Protein AF-0000000079722957 (afdb_homodimer)

Organism: NCBI:txid2484901

InterPro domains:
  IPR003739 Lysine-2,3-aminomutase/glutamate 2,3-aminomutase [PIRSF004911] (2-351)
  IPR003739 Lysine-2,3-aminomutase/glutamate 2,3-aminomutase [PTHR30538] (3-350)
  IPR003739 Lysine-2,3-aminomutase/glutamate 2,3-aminomutase [SFLDG01070] (3-351)
  IPR003739 Lysine-2,3-aminomutase/glutamate 2,3-aminomutase [TIGR00238] (4-320)
  IPR007197 Radical SAM [PF04055] (106-193)
  IPR007197 Radical SAM [PS51918] (97-309)
  IPR007197 Radical SAM [SFLDS00029] (3-351)
  IPR013785 Aldolase-type TIM barrel [G3DSA:3.20.20.70] (41-326)
  IPR025895 Lysine-2,3-aminomutase, C-terminal domain [PF12544] (302-347)
  IPR058240 Radical SAM superfamily [SSF102114] (93-337)

Secondary structure (DSSP, 8-state):
--TT-HHHHHHT-B-SHHHHTTTSPPPHHHHHHHHHHHHHS---B-HHHHTTS-SS-TT-HHHHHHS--GGGGS--TT-BSSTT-TTTT-SBTTEEEEETTEEEEEEE---SS--TT-TTTTTTT-GGGS--HHHHHHHHHHHHH-TT--EEEEEES-GGGS-HHHHHHHHHHHHT-TT--EEEEE--HHHH-GGG--HHHHHHHTTSSSEEEEE---SGGG--HHHHHHHHHHHHTT-EEEEEEEEE-TTTT-SHHHHHHHHHHHHHHT-EEEEEEEPP-BTT-GGGPPPHHHHHHHHHHHBTTB-GGGPPEEEEEETTTTEEEEE----EEEE-SSEEEEE-TTS-EEEEE-/--TT-HHHHHHT-B-SHHHHTTTSPPPHHHHHHHHHHHHHS---B-HHHHTTS-SS-TT-HHHHHHS--GGGGS--TT-BSSTT-TTTT-SBTTEEEEETTEEEEEEE---SS--TT-TTTTTTT-GGGS--HHHHHHHHHHHHH-TT--EEEEEES-GGGS-HHHHHHHHHHHHT-TT--EEEEE--HHHH-GGG--HHHHHHHTTSSSEEEEE---SGGG--HHHHHHHHHHHHTT-EEEEEEEEE-TTTT-SHHHHHHHHHHHHHHT-EEEEEEEPP-BTT-GGGPPPHHHHHHHHHHHBTTB-GGGPPEEEEEETTTTEEEEE----EEEE-SSEEEEE-TTS-EEEEE-

Structure (mmCIF, N/CA/C/O backbone):
data_AF-0000000079722957-model_v1
#
loop_
_entity.id
_entity.type
_entity.pdbx_description
1 polymer 'KamA family radical SAM protein'
#
loop_
_atom_site.group_PDB
_atom_site.id
_atom_site.type_symbol
_atom_site.label_atom_id
_atom_site.label_alt_id
_atom_site.label_comp_id
_atom_site.label_asym_id
_atom_site.label_entity_id
_atom_site.label_seq_id
_atom_site.pdbx_PDB_ins_code
_atom_site.Cartn_x
_atom_site.Cartn_y
_atom_site.Cartn_z
_atom_site.occupancy
_atom_site.B_iso_or_equiv
_atom_site.auth_seq_id
_atom_site.auth_comp_id
_atom_site.auth_asym_id
_atom_site.auth_atom_id
_atom_site.pdbx_PDB_model_num
ATOM 1 N N . MET A 1 1 ? -11.758 36 -9.008 1 59.28 1 MET A N 1
ATOM 2 C CA . MET A 1 1 ? -11.375 34.625 -8.641 1 59.28 1 MET A CA 1
ATOM 3 C C . MET A 1 1 ? -12.266 34.094 -7.527 1 59.28 1 MET A C 1
ATOM 5 O O . MET A 1 1 ? -12.594 34.812 -6.586 1 59.28 1 MET A O 1
ATOM 9 N N . SER A 1 2 ? -13.031 32.906 -7.645 1 81.44 2 SER A N 1
ATOM 10 C CA . SER A 1 2 ? -14.016 32.312 -6.742 1 81.44 2 SER A CA 1
ATOM 11 C C . SER A 1 2 ? -13.375 31.312 -5.797 1 81.44 2 SER A C 1
ATOM 13 O O . SER A 1 2 ? -12.164 31.062 -5.875 1 81.44 2 SER A O 1
ATOM 15 N N . GLN A 1 3 ? -14 30.984 -4.758 1 88.88 3 GLN A N 1
ATOM 16 C CA . GLN A 1 3 ? -13.594 30.031 -3.727 1 88.88 3 GLN A CA 1
ATOM 17 C C . GLN A 1 3 ? -13.125 28.719 -4.344 1 88.88 3 GLN A C 1
ATOM 19 O O . GLN A 1 3 ? -12.422 27.938 -3.697 1 88.88 3 GLN A O 1
ATOM 24 N N . GLU A 1 4 ? -13.336 28.641 -5.621 1 91.31 4 GLU A N 1
ATOM 25 C CA . GLU A 1 4 ? -12.969 27.406 -6.316 1 91.31 4 GLU A CA 1
ATOM 26 C C . GLU A 1 4 ? -11.594 27.531 -6.961 1 91.31 4 GLU A C 1
ATOM 28 O O . GLU A 1 4 ? -11.094 26.578 -7.555 1 91.31 4 GLU A O 1
ATOM 33 N N . ASP A 1 5 ? -10.984 28.641 -6.793 1 95.19 5 ASP A N 1
ATOM 34 C CA . ASP A 1 5 ? -9.648 28.906 -7.316 1 95.19 5 ASP A CA 1
ATOM 35 C C . ASP A 1 5 ? -8.594 28.766 -6.223 1 95.19 5 ASP A C 1
ATOM 37 O O . ASP A 1 5 ? -8.688 29.406 -5.18 1 95.19 5 ASP A O 1
ATOM 41 N N . TRP A 1 6 ? -7.625 27.953 -6.531 1 96.25 6 TRP A N 1
ATOM 42 C CA . TRP A 1 6 ? -6.648 27.672 -5.484 1 96.25 6 TRP A CA 1
ATOM 43 C C . TRP A 1 6 ? -5.797 28.891 -5.188 1 96.25 6 TRP A C 1
ATOM 45 O O . TRP A 1 6 ? -5.348 29.094 -4.055 1 96.25 6 TRP A O 1
ATOM 55 N N . MET A 1 7 ? -5.578 29.766 -6.176 1 95.94 7 MET A N 1
ATOM 56 C CA . MET A 1 7 ? -4.844 31 -5.93 1 95.94 7 MET A CA 1
ATOM 57 C C . MET A 1 7 ? -5.625 31.938 -5 1 95.94 7 MET A C 1
ATOM 59 O O . MET A 1 7 ? -5.039 32.594 -4.148 1 95.94 7 MET A O 1
ATOM 63 N N . TRP A 1 8 ? -6.938 31.984 -5.285 1 97.12 8 TRP A N 1
ATOM 64 C CA . TRP A 1 8 ? -7.793 32.75 -4.379 1 97.12 8 TRP A CA 1
ATOM 65 C C . TRP A 1 8 ? -7.695 32.219 -2.955 1 97.12 8 TRP A C 1
ATOM 67 O O . TRP A 1 8 ? -7.574 32.969 -2 1 97.12 8 TRP A O 1
ATOM 77 N N . GLN A 1 9 ? -7.773 30.844 -2.807 1 97.81 9 GLN A N 1
ATOM 78 C CA . GLN A 1 9 ? -7.645 30.219 -1.499 1 97.81 9 GLN A CA 1
ATOM 79 C C . GLN A 1 9 ? -6.34 30.625 -0.819 1 97.81 9 GLN A C 1
ATOM 81 O O . GLN A 1 9 ? -6.332 30.953 0.366 1 97.81 9 GLN A O 1
ATOM 86 N N . MET A 1 10 ? -5.258 30.609 -1.584 1 95.94 10 MET A N 1
ATOM 87 C CA . MET A 1 10 ? -3.941 30.938 -1.051 1 95.94 10 MET A CA 1
ATOM 88 C C . MET A 1 10 ? -3.881 32.406 -0.635 1 95.94 10 MET A C 1
ATOM 90 O O . MET A 1 10 ? -3.346 32.719 0.427 1 95.94 10 MET A O 1
ATOM 94 N N . GLN A 1 11 ? -4.457 33.25 -1.412 1 95.75 11 GLN A N 1
ATOM 95 C CA . GLN A 1 11 ? -4.402 34.688 -1.18 1 95.75 11 GLN A CA 1
ATOM 96 C C . GLN A 1 11 ? -5.301 35.094 -0.014 1 95.75 11 GLN A C 1
ATOM 98 O O . GLN A 1 11 ? -5.062 36.094 0.635 1 95.75 11 GLN A O 1
ATOM 103 N N . ASN A 1 12 ? -6.281 34.281 0.254 1 97.19 12 ASN A N 1
ATOM 104 C CA . ASN A 1 12 ? -7.258 34.656 1.271 1 97.19 12 ASN A CA 1
ATOM 105 C C . ASN A 1 12 ? -7.117 33.812 2.523 1 97.19 12 ASN A C 1
ATOM 107 O O . ASN A 1 12 ? -8.078 33.656 3.285 1 97.19 12 ASN A O 1
ATOM 111 N N . ARG A 1 13 ? -6.027 33.219 2.697 1 97.12 13 ARG A N 1
ATOM 112 C CA . ARG A 1 13 ? -5.77 32.5 3.93 1 97.12 13 ARG A CA 1
ATOM 113 C C . ARG A 1 13 ? -5.898 33.406 5.148 1 97.12 13 ARG A C 1
ATOM 115 O O . ARG A 1 13 ? -5.559 34.594 5.082 1 97.12 13 ARG A O 1
ATOM 122 N N . ILE A 1 14 ? -6.398 32.844 6.188 1 97.69 14 ILE A N 1
ATOM 123 C CA . ILE A 1 14 ? -6.449 33.531 7.469 1 97.69 14 ILE A CA 1
ATOM 124 C C . ILE A 1 14 ? -5.152 33.281 8.242 1 97.69 14 ILE A C 1
ATOM 126 O O . ILE A 1 14 ? -4.75 32.125 8.438 1 97.69 14 ILE A O 1
ATOM 130 N N . THR A 1 15 ? -4.504 34.375 8.688 1 96.25 15 THR A N 1
ATOM 131 C CA . THR A 1 15 ? -3.18 34.219 9.289 1 96.25 15 THR A CA 1
ATOM 132 C C . THR A 1 15 ? -3.111 34.938 10.633 1 96.25 15 THR A C 1
ATOM 134 O O . THR A 1 15 ? -2.055 34.969 11.266 1 96.25 15 THR A O 1
ATOM 137 N N . ASP A 1 16 ? -4.281 35.531 11.031 1 95.69 16 ASP A N 1
ATOM 138 C CA . ASP A 1 16 ? -4.234 36.312 12.266 1 95.69 16 ASP A CA 1
ATOM 139 C C . ASP A 1 16 ? -5.5 36.125 13.094 1 95.69 16 ASP A C 1
ATOM 141 O O . ASP A 1 16 ? -6.539 35.719 12.562 1 95.69 16 ASP A O 1
ATOM 145 N N . LEU A 1 17 ? -5.34 36.469 14.391 1 96.19 17 LEU A N 1
ATOM 146 C CA . LEU A 1 17 ? -6.402 36.25 15.367 1 96.19 17 LEU A CA 1
ATOM 147 C C . LEU A 1 17 ? -7.617 37.125 15.055 1 96.19 17 LEU A C 1
ATOM 149 O O . LEU A 1 17 ? -8.758 36.656 15.156 1 96.19 17 LEU A O 1
ATOM 153 N N . ALA A 1 18 ? -7.422 38.344 14.742 1 96.56 18 ALA A N 1
ATOM 154 C CA . ALA A 1 18 ? -8.508 39.281 14.508 1 96.56 18 ALA A CA 1
ATOM 155 C C . ALA A 1 18 ? -9.43 38.781 13.391 1 96.56 18 ALA A C 1
ATOM 157 O O . ALA A 1 18 ? -10.648 38.781 13.547 1 96.56 18 ALA A O 1
ATOM 158 N N . THR A 1 19 ? -8.859 38.375 12.273 1 97.19 19 THR A N 1
ATOM 159 C CA . THR A 1 19 ? -9.633 37.875 11.141 1 97.19 19 THR A CA 1
ATOM 160 C C . THR A 1 19 ? -10.32 36.562 11.5 1 97.19 19 THR A C 1
ATOM 162 O O . THR A 1 19 ? -11.477 36.344 11.133 1 97.19 19 THR A O 1
ATOM 165 N N . LEU A 1 20 ? -9.562 35.688 12.203 1 97.38 20 LEU A N 1
ATOM 166 C CA . LEU A 1 20 ? -10.102 34.406 12.594 1 97.38 20 LEU A CA 1
ATOM 167 C C . LEU A 1 20 ? -11.375 34.562 13.414 1 97.38 20 LEU A C 1
ATOM 169 O O . LEU A 1 20 ? -12.336 33.812 13.227 1 97.38 20 LEU A O 1
ATOM 173 N N . LYS A 1 21 ? -11.422 35.531 14.266 1 96.56 21 LYS A N 1
ATOM 174 C CA . LYS A 1 21 ? -12.539 35.781 15.172 1 96.56 21 LYS A CA 1
ATOM 175 C C . LYS A 1 21 ? -13.812 36.125 14.406 1 96.56 21 LYS A C 1
ATOM 177 O O . LYS A 1 21 ? -14.914 35.969 14.922 1 96.56 21 LYS A O 1
ATOM 182 N N . ASN A 1 22 ? -13.664 36.562 13.172 1 96.5 22 ASN A N 1
ATOM 183 C CA . ASN A 1 22 ? -14.82 36.844 12.336 1 96.5 22 ASN A CA 1
ATOM 184 C C . ASN A 1 22 ? -15.484 35.594 11.805 1 96.5 22 ASN A C 1
ATOM 186 O O . ASN A 1 22 ? -16.609 35.625 11.312 1 96.5 22 ASN A O 1
ATOM 190 N N . HIS A 1 23 ? -14.836 34.469 11.945 1 96.06 23 HIS A N 1
ATOM 191 C CA . HIS A 1 23 ? -15.32 33.25 11.289 1 96.06 23 HIS A CA 1
ATOM 192 C C . HIS A 1 23 ? -15.711 32.188 12.305 1 96.06 23 HIS A C 1
ATOM 194 O O . HIS A 1 23 ? -16.562 31.344 12.031 1 96.06 23 HIS A O 1
ATOM 200 N N . ILE A 1 24 ? -15.023 32.188 13.469 1 95.81 24 ILE A N 1
ATOM 201 C CA . ILE A 1 24 ? -15.312 31.156 14.453 1 95.81 24 ILE A CA 1
ATOM 202 C C . ILE A 1 24 ? -15.344 31.766 15.852 1 95.81 24 ILE A C 1
ATOM 204 O O . ILE A 1 24 ? -14.828 32.875 16.062 1 95.81 24 ILE A O 1
ATOM 208 N N . THR A 1 25 ? -15.977 31.031 16.781 1 96.44 25 THR A N 1
ATOM 209 C CA . THR A 1 25 ? -15.961 31.391 18.203 1 96.44 25 THR A CA 1
ATOM 210 C C . THR A 1 25 ? -14.836 30.656 18.938 1 96.44 25 THR A C 1
ATOM 212 O O . THR A 1 25 ? -14.828 29.438 19.016 1 96.44 25 THR A O 1
ATOM 215 N N . LEU A 1 26 ? -13.961 31.453 19.422 1 95.5 26 LEU A N 1
ATOM 216 C CA . LEU A 1 26 ? -12.82 30.875 20.125 1 95.5 26 LEU A CA 1
ATOM 217 C C . LEU A 1 26 ? -13.141 30.641 21.594 1 95.5 26 LEU A C 1
ATOM 219 O O . LEU A 1 26 ? -13.859 31.438 22.203 1 95.5 26 LEU A O 1
ATOM 223 N N . SER A 1 27 ? -12.641 29.594 22.094 1 93.5 27 SER A N 1
ATOM 224 C CA . SER A 1 27 ? -12.664 29.422 23.547 1 93.5 27 SER A CA 1
ATOM 225 C C . SER A 1 27 ? -11.75 30.438 24.234 1 93.5 27 SER A C 1
ATOM 227 O O . SER A 1 27 ? -10.906 31.062 23.578 1 93.5 27 SER A O 1
ATOM 229 N N . ALA A 1 28 ? -11.914 30.516 25.547 1 92.94 28 ALA A N 1
ATOM 230 C CA . ALA A 1 28 ? -11.07 31.422 26.312 1 92.94 28 ALA A CA 1
ATOM 231 C C . ALA A 1 28 ? -9.602 31.031 26.203 1 92.94 28 ALA A C 1
ATOM 233 O O . ALA A 1 28 ? -8.734 31.891 26.047 1 92.94 28 ALA A O 1
ATOM 234 N N . GLU A 1 29 ? -9.352 29.797 26.203 1 91 29 GLU A N 1
ATOM 235 C CA . GLU A 1 29 ? -7.98 29.312 26.094 1 91 29 GLU A CA 1
ATOM 236 C C . GLU A 1 29 ? -7.391 29.609 24.719 1 91 29 GLU A C 1
ATOM 238 O O . GLU A 1 29 ? -6.277 30.125 24.625 1 91 29 GLU A O 1
ATOM 243 N N . GLU A 1 30 ? -8.109 29.281 23.719 1 92.69 30 GLU A N 1
ATOM 244 C CA . GLU A 1 30 ? -7.641 29.531 22.359 1 92.69 30 GLU A CA 1
ATOM 245 C C . GLU A 1 30 ? -7.297 31 22.141 1 92.69 30 GLU A C 1
ATOM 247 O O . GLU A 1 30 ? -6.25 31.328 21.578 1 92.69 30 GLU A O 1
ATOM 252 N N . GLU A 1 31 ? -8.195 31.781 22.609 1 94.5 31 GLU A N 1
ATOM 253 C CA . GLU A 1 31 ? -8 33.219 22.406 1 94.5 31 GLU A CA 1
ATOM 254 C C . GLU A 1 31 ? -6.805 33.719 23.203 1 94.5 31 GLU A C 1
ATOM 256 O O . GLU A 1 31 ? -6.008 34.5 22.688 1 94.5 31 GLU A O 1
ATOM 261 N N . SER A 1 32 ? -6.668 33.281 24.422 1 94.38 32 SER A N 1
ATOM 262 C CA . SER A 1 32 ? -5.652 33.812 25.328 1 94.38 32 SER A CA 1
ATOM 263 C C . SER A 1 32 ? -4.25 33.438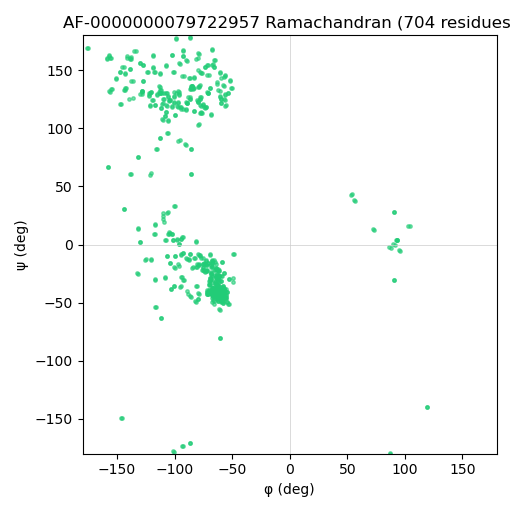 24.875 1 94.38 32 SER A C 1
ATOM 265 O O . SER A 1 32 ? -3.297 34.188 25.062 1 94.38 32 SER A O 1
ATOM 267 N N . VAL A 1 33 ? -4.109 32.344 24.219 1 93.19 33 VAL A N 1
ATOM 268 C CA . VAL A 1 33 ? -2.77 31.828 23.938 1 93.19 33 VAL A CA 1
ATOM 269 C C . VAL A 1 33 ? -2.42 32.031 22.469 1 93.19 33 VAL A C 1
ATOM 271 O O . VAL A 1 33 ? -1.273 31.828 22.062 1 93.19 33 VAL A O 1
ATOM 274 N N . PHE A 1 34 ? -3.344 32.406 21.688 1 94.88 34 PHE A N 1
ATOM 275 C CA . PHE A 1 34 ? -3.205 32.406 20.234 1 94.88 34 PHE A CA 1
ATOM 276 C C . PHE A 1 34 ? -1.965 33.188 19.812 1 94.88 34 PHE A C 1
ATOM 278 O O . PHE A 1 34 ? -1.103 32.656 19.109 1 94.88 34 PHE A O 1
ATOM 285 N N . GLN A 1 35 ? -1.846 34.375 20.312 1 93.62 35 GLN A N 1
ATOM 286 C CA . GLN A 1 35 ? -0.771 35.25 19.875 1 93.62 35 GLN A CA 1
ATOM 287 C C . GLN A 1 35 ? 0.592 34.719 20.297 1 93.62 35 GLN A C 1
ATOM 289 O O . GLN A 1 35 ? 1.53 34.688 19.5 1 93.62 35 GLN A O 1
ATOM 294 N N . ALA A 1 36 ? 0.676 34.312 21.5 1 92.38 36 ALA A N 1
ATOM 295 C CA . ALA A 1 36 ? 1.939 33.781 22 1 92.38 36 ALA A CA 1
ATOM 296 C C . ALA A 1 36 ? 2.348 32.531 21.234 1 92.38 36 ALA A C 1
ATOM 298 O O . ALA A 1 36 ? 3.521 32.344 20.891 1 92.38 36 ALA A O 1
ATOM 299 N N . ALA A 1 37 ? 1.466 31.703 20.953 1 89.75 37 ALA A N 1
ATOM 300 C CA . ALA A 1 37 ? 1.733 30.453 20.219 1 89.75 37 ALA A CA 1
ATOM 301 C C . ALA A 1 37 ? 2.086 30.75 18.766 1 89.75 37 ALA A C 1
ATOM 303 O O . ALA A 1 37 ? 2.984 30.109 18.203 1 89.75 37 ALA A O 1
ATOM 304 N N . GLN A 1 38 ? 1.416 31.656 18.172 1 88.94 38 GLN A N 1
ATOM 305 C CA . GLN A 1 38 ? 1.662 32.031 16.781 1 88.94 38 GLN A CA 1
ATOM 306 C C . GLN A 1 38 ? 3.076 32.562 16.594 1 88.94 38 GLN A C 1
ATOM 308 O O . GLN A 1 38 ? 3.693 32.344 15.547 1 88.94 38 GLN A O 1
ATOM 313 N N . GLU A 1 39 ? 3.52 33.25 17.609 1 87.62 39 GLU A N 1
ATOM 314 C CA . GLU A 1 39 ? 4.875 33.781 17.547 1 87.62 39 GLU A CA 1
ATOM 315 C C . GLU A 1 39 ? 5.914 32.688 17.469 1 87.62 39 GLU A C 1
ATOM 317 O O . GLU A 1 39 ? 6.988 32.844 16.891 1 87.62 39 GLU A O 1
ATOM 322 N N . GLN A 1 40 ? 5.539 31.578 17.969 1 84.62 40 GLN A N 1
ATOM 323 C CA . GLN A 1 40 ? 6.441 30.438 17.922 1 84.62 40 GLN A CA 1
ATOM 324 C C . GLN A 1 40 ? 6.258 29.641 16.625 1 84.62 40 GLN A C 1
ATOM 326 O O . GLN A 1 40 ? 7.234 29.188 16.031 1 84.62 40 GLN A O 1
ATOM 331 N N . PHE A 1 41 ? 5.047 29.469 16.266 1 87.88 41 PHE A N 1
ATOM 332 C CA . PHE A 1 41 ? 4.695 28.75 15.055 1 87.88 41 PHE A CA 1
ATOM 333 C C . PHE A 1 41 ? 3.59 29.484 14.289 1 87.88 41 PHE A C 1
ATOM 335 O O . PHE A 1 41 ? 2.494 29.672 14.82 1 87.88 41 PHE A O 1
ATOM 342 N N . SER A 1 42 ? 3.859 29.734 13.094 1 91 42 SER A N 1
ATOM 343 C CA . SER A 1 42 ? 2.941 30.516 12.266 1 91 42 SER A CA 1
ATOM 344 C C . SER A 1 42 ? 1.582 29.828 12.156 1 91 42 SER A C 1
ATOM 346 O O . SER A 1 42 ? 1.478 28.625 12.312 1 91 42 SER A O 1
ATOM 348 N N . PHE A 1 43 ? 0.613 30.719 12.047 1 95.06 43 PHE A N 1
ATOM 349 C CA . PHE A 1 43 ? -0.753 30.266 11.828 1 95.06 43 PHE A CA 1
ATOM 350 C C . PHE A 1 43 ? -1.225 30.625 10.422 1 95.06 43 PHE A C 1
ATOM 352 O O . PHE A 1 43 ? -0.96 31.719 9.93 1 95.06 43 PHE A O 1
ATOM 359 N N . SER A 1 44 ? -1.763 29.656 9.75 1 96.44 44 SER A N 1
ATOM 360 C CA . SER A 1 44 ? -2.387 29.859 8.445 1 96.44 44 SER A CA 1
ATOM 361 C C . SER A 1 44 ? -3.434 28.797 8.156 1 96.44 44 SER A C 1
ATOM 363 O O . SER A 1 44 ? -3.219 27.609 8.438 1 96.44 44 SER A O 1
ATOM 365 N N . ILE A 1 45 ? -4.594 29.203 7.676 1 97.88 45 ILE A N 1
ATOM 366 C CA . ILE A 1 45 ? -5.641 28.266 7.289 1 97.88 45 ILE A CA 1
ATOM 367 C C . ILE A 1 45 ? -6.375 28.781 6.059 1 97.88 45 ILE A C 1
ATOM 369 O O . ILE A 1 45 ? -6.664 29.984 5.957 1 97.88 45 ILE A O 1
ATOM 373 N N . THR A 1 46 ? -6.574 27.922 5.078 1 98.31 46 THR A N 1
ATOM 374 C CA . THR A 1 46 ? -7.332 28.312 3.896 1 98.31 46 THR A CA 1
ATOM 375 C C . THR A 1 46 ? -8.812 28.453 4.227 1 98.31 46 THR A C 1
ATOM 377 O O . THR A 1 46 ? -9.32 27.797 5.137 1 98.31 46 THR A O 1
ATOM 380 N N . PRO A 1 47 ? -9.531 29.297 3.439 1 98 47 PRO A N 1
ATOM 381 C CA . PRO A 1 47 ? -10.977 29.359 3.627 1 98 47 PRO A CA 1
ATOM 382 C C . PRO A 1 47 ? -11.648 27.984 3.494 1 98 47 PRO A C 1
ATOM 384 O O . PRO A 1 47 ? -12.547 27.656 4.273 1 98 47 PRO A O 1
ATOM 387 N N . TYR A 1 48 ? -11.211 27.203 2.615 1 98.38 48 TYR A N 1
ATOM 388 C CA . TYR A 1 48 ? -11.758 25.859 2.426 1 98.38 48 TYR A CA 1
ATOM 389 C C . TYR A 1 48 ? -11.586 25.016 3.684 1 98.38 48 TYR A C 1
ATOM 391 O O . TYR A 1 48 ? -12.555 24.469 4.207 1 98.38 48 TYR A O 1
ATOM 399 N N . TYR A 1 49 ? -10.383 24.891 4.125 1 98.38 49 TYR A N 1
ATOM 400 C CA . TYR A 1 49 ? -10.133 24.031 5.27 1 98.38 49 TYR A CA 1
ATOM 401 C C . TYR A 1 49 ? -10.812 24.562 6.523 1 98.38 49 TYR A C 1
ATOM 403 O O . TYR A 1 49 ? -11.266 23.797 7.371 1 98.38 49 TYR A O 1
ATOM 411 N N . LEU A 1 50 ? -10.891 25.906 6.633 1 97.94 50 LEU A N 1
ATOM 412 C CA . LEU A 1 50 ? -11.625 26.531 7.723 1 97.94 50 LEU A CA 1
ATOM 413 C C . LEU A 1 50 ? -13.086 26.078 7.719 1 97.94 50 LEU A C 1
ATOM 415 O O . LEU A 1 50 ? -13.688 25.906 8.781 1 97.94 50 LEU A O 1
ATOM 419 N N . SER A 1 51 ? -13.609 25.922 6.562 1 97.56 51 SER A N 1
ATOM 420 C CA . SER A 1 51 ? -15.016 25.547 6.434 1 97.56 51 SER A CA 1
ATOM 421 C C . SER A 1 51 ? -15.281 24.156 6.996 1 97.56 51 SER A C 1
ATOM 423 O O . SER A 1 51 ? -16.422 23.797 7.246 1 97.56 51 SER A O 1
ATOM 425 N N . LEU A 1 52 ? -14.219 23.359 7.223 1 98 52 LEU A N 1
ATOM 426 C CA . LEU A 1 52 ? -14.375 22 7.738 1 98 52 LEU A CA 1
ATOM 427 C C . LEU A 1 52 ? -14.469 22.016 9.258 1 98 52 LEU A C 1
ATOM 429 O O . LEU A 1 52 ? -14.883 21.016 9.859 1 98 52 LEU A O 1
ATOM 433 N N . LEU A 1 53 ? -14.008 23.094 9.93 1 96 53 LEU A N 1
ATOM 434 C CA . LEU A 1 53 ? -14.008 23.156 11.391 1 96 53 LEU A CA 1
ATOM 435 C C . LEU A 1 53 ? -15.406 23.453 11.914 1 96 53 LEU A C 1
ATOM 437 O O . LEU A 1 53 ? -16.219 24.094 11.242 1 96 53 LEU A O 1
ATOM 441 N N . ASP A 1 54 ? -15.68 22.906 13.07 1 96.69 54 ASP A N 1
ATOM 442 C CA . ASP A 1 54 ? -16.844 23.375 13.82 1 96.69 54 ASP A CA 1
ATOM 443 C C . ASP A 1 54 ? -16.594 24.75 14.422 1 96.69 54 ASP A C 1
ATOM 445 O O . ASP A 1 54 ? -15.68 24.938 15.219 1 96.69 54 ASP A O 1
ATOM 449 N N . PRO A 1 55 ? -17.328 25.703 14.07 1 95.94 55 PRO A N 1
ATOM 450 C CA . PRO A 1 55 ? -17.047 27.094 14.469 1 95.94 55 PRO A CA 1
ATOM 451 C C . PRO A 1 55 ? -17.219 27.312 15.969 1 95.94 55 PRO A C 1
ATOM 453 O O . PRO A 1 55 ? -16.766 28.328 16.5 1 95.94 55 PRO A O 1
ATOM 456 N N . THR A 1 56 ? -17.875 26.359 16.703 1 95.81 56 THR A N 1
ATOM 457 C CA . THR A 1 56 ? -18.188 26.656 18.094 1 95.81 56 THR A CA 1
ATOM 458 C C . THR A 1 56 ? -17.641 25.562 19 1 95.81 56 THR A C 1
ATOM 460 O O . THR A 1 56 ? -17.562 25.75 20.219 1 95.81 56 THR A O 1
ATOM 463 N N . ASN A 1 57 ? -17.234 24.438 18.469 1 95.88 57 ASN A N 1
ATOM 464 C CA . ASN A 1 57 ? -16.797 23.312 19.281 1 95.88 57 ASN A CA 1
ATOM 465 C C . ASN A 1 57 ? -15.273 23.234 19.359 1 95.88 57 ASN A C 1
ATOM 467 O O . ASN A 1 57 ? -14.609 22.812 18.406 1 95.88 57 ASN A O 1
ATOM 471 N N . PRO A 1 58 ? -14.695 23.484 20.5 1 92.69 58 PRO A N 1
ATOM 472 C CA . PRO A 1 58 ? -13.234 23.5 20.609 1 92.69 58 PRO A CA 1
ATOM 473 C C . PRO A 1 58 ? -12.633 22.094 20.547 1 92.69 58 PRO A C 1
ATOM 475 O O . PRO A 1 58 ? -11.414 21.938 20.422 1 92.69 58 PRO A O 1
ATOM 478 N N . THR A 1 59 ? -13.453 21.062 20.688 1 93.94 59 THR A N 1
ATOM 479 C CA . THR A 1 59 ? -12.938 19.688 20.656 1 93.94 59 THR A CA 1
ATOM 480 C C . THR A 1 59 ? -13.016 19.125 19.234 1 93.94 59 THR A C 1
ATOM 482 O O . THR A 1 59 ? -12.719 17.953 19.016 1 93.94 59 THR A O 1
ATOM 485 N N . CYS A 1 60 ? -13.398 20 18.312 1 97 60 CYS A N 1
ATOM 486 C CA . CYS A 1 60 ? -13.406 19.625 16.906 1 97 60 CYS A CA 1
ATOM 487 C C . CYS A 1 60 ? -12.023 19.141 16.469 1 97 60 CYS A C 1
ATOM 489 O O . CYS A 1 60 ? -11.031 19.859 16.625 1 97 60 CYS A O 1
ATOM 491 N N . PRO A 1 61 ? -11.961 17.859 15.898 1 97.75 61 PRO A N 1
ATOM 492 C CA . PRO A 1 61 ? -10.664 17.297 15.516 1 97.75 61 PRO A CA 1
ATOM 493 C C . PRO A 1 61 ? -9.938 18.156 14.469 1 97.75 61 PRO A C 1
ATOM 495 O O . PRO A 1 61 ? -8.703 18.188 14.445 1 97.75 61 PRO A O 1
ATOM 498 N N . ILE A 1 62 ? -10.648 18.812 13.625 1 97.81 62 ILE A N 1
ATOM 499 C CA . ILE A 1 62 ? -10.023 19.656 12.617 1 97.81 62 ILE A CA 1
ATOM 500 C C . ILE A 1 62 ? -9.438 20.906 13.281 1 97.81 62 ILE A C 1
ATOM 502 O O . ILE A 1 62 ? -8.32 21.312 12.969 1 97.81 62 ILE A O 1
ATOM 506 N N . ARG A 1 63 ? -10.164 21.516 14.273 1 95.75 63 ARG A N 1
ATOM 507 C CA . ARG A 1 63 ? -9.688 22.656 15.031 1 95.75 63 ARG A CA 1
ATOM 508 C C . ARG A 1 63 ? -8.383 22.344 15.758 1 95.75 63 ARG A C 1
ATOM 510 O O . ARG A 1 63 ? -7.438 23.125 15.727 1 95.75 63 ARG A O 1
ATOM 517 N N . LYS A 1 64 ? -8.359 21.203 16.266 1 95.19 64 LYS A N 1
ATOM 518 C CA . LYS A 1 64 ? -7.207 20.781 17.047 1 95.19 64 LYS A CA 1
ATOM 519 C C . LYS A 1 64 ? -5.949 20.703 16.188 1 95.19 64 LYS A C 1
ATOM 521 O O . LYS A 1 64 ? -4.84 20.938 16.672 1 95.19 64 LYS A O 1
ATOM 526 N N . GLN A 1 65 ? -6.133 20.438 14.93 1 96.94 65 GLN A N 1
ATOM 527 C CA . GLN A 1 65 ? -4.992 20.234 14.047 1 96.94 65 GLN A CA 1
ATOM 528 C C . GLN A 1 65 ? -4.375 21.562 13.625 1 96.94 65 GLN A C 1
ATOM 530 O O . GLN A 1 65 ? -3.234 21.609 13.156 1 96.94 65 GLN A O 1
ATOM 535 N N . VAL A 1 66 ? -5.148 22.703 13.812 1 95.75 66 VAL A N 1
ATOM 536 C CA . VAL A 1 66 ? -4.652 23.875 13.109 1 95.75 66 VAL A CA 1
ATOM 537 C C . VAL A 1 66 ? -4.633 25.078 14.062 1 95.75 66 VAL A C 1
ATOM 539 O O . VAL A 1 66 ? -3.891 26.031 13.844 1 95.75 66 VAL A O 1
ATOM 542 N N . LEU A 1 67 ? -5.449 25.094 15.109 1 95.25 67 LEU A N 1
ATOM 543 C CA . LEU A 1 67 ? -5.484 26.25 16 1 95.25 67 LEU A CA 1
ATOM 544 C C . LEU A 1 67 ? -4.395 26.156 17.062 1 95.25 67 LEU A C 1
ATOM 546 O O . LEU A 1 67 ? -4.191 25.078 17.641 1 95.25 67 LEU A O 1
ATOM 550 N N . PRO A 1 68 ? -3.723 27.188 17.297 1 92.19 68 PRO A N 1
ATOM 551 C CA . PRO A 1 68 ? -2.744 27.203 18.391 1 92.19 68 PRO A CA 1
ATOM 552 C C . PRO A 1 68 ? -3.359 26.844 19.734 1 92.19 68 PRO A C 1
ATOM 554 O O . PRO A 1 68 ? -4.504 27.203 20.016 1 92.19 68 PRO A O 1
ATOM 557 N N . ARG A 1 69 ? -2.568 26.188 20.531 1 87.56 69 ARG A N 1
ATOM 558 C CA . ARG A 1 69 ? -3.018 25.766 21.844 1 87.56 69 ARG A CA 1
ATOM 559 C C . ARG A 1 69 ? -1.961 26.062 22.906 1 87.56 69 ARG A C 1
ATOM 561 O O . ARG A 1 69 ? -0.789 26.266 22.578 1 87.56 69 ARG A O 1
ATOM 568 N N . SER A 1 70 ? -2.402 25.969 24.125 1 87.12 70 SER A N 1
ATOM 569 C CA . SER A 1 70 ? -1.534 26.312 25.234 1 87.12 70 SER A CA 1
ATOM 570 C C . SER A 1 70 ? -0.397 25.312 25.391 1 87.12 70 SER A C 1
ATOM 572 O O . SER A 1 70 ? 0.709 25.672 25.797 1 87.12 70 SER A O 1
ATOM 574 N N . SER A 1 71 ? -0.663 24.125 25.016 1 85.38 71 SER A N 1
ATOM 575 C CA . SER A 1 71 ? 0.341 23.078 25.156 1 85.38 71 SER A CA 1
ATOM 576 C C . SER A 1 71 ? 1.566 23.375 24.297 1 85.38 71 SER A C 1
ATOM 578 O O . SER A 1 71 ? 2.656 22.859 24.578 1 85.38 71 SER A O 1
ATOM 580 N N . GLU A 1 72 ? 1.461 24.156 23.297 1 87.81 72 GLU A N 1
ATOM 581 C CA . GLU A 1 72 ? 2.561 24.484 22.391 1 87.81 72 GLU A CA 1
ATOM 582 C C . GLU A 1 72 ? 3.549 25.438 23.047 1 87.81 72 GLU A C 1
ATOM 584 O O . GLU A 1 72 ? 4.668 25.609 22.562 1 87.81 72 GLU A O 1
ATOM 589 N N . LEU A 1 73 ? 3.137 26.078 24.141 1 87.75 73 LEU A N 1
ATOM 590 C CA . LEU A 1 73 ? 3.959 27.094 24.797 1 87.75 73 LEU A CA 1
ATOM 591 C C . LEU A 1 73 ? 4.855 26.453 25.859 1 87.75 73 LEU A C 1
ATOM 593 O O . LEU A 1 73 ? 5.77 27.109 26.375 1 87.75 73 LEU A O 1
ATOM 597 N N . VAL A 1 74 ? 4.566 25.25 26.141 1 84.19 74 VAL A N 1
ATOM 598 C CA . VAL A 1 74 ? 5.348 24.547 27.156 1 84.19 74 VAL A CA 1
ATOM 599 C C . VAL A 1 74 ? 6.246 23.516 26.484 1 84.19 74 VAL A C 1
ATOM 601 O O . VAL A 1 74 ? 5.758 22.625 25.766 1 84.19 74 VAL A O 1
ATOM 604 N N . ARG A 1 75 ? 7.5 23.688 26.688 1 85.38 75 ARG A N 1
ATOM 605 C CA . ARG A 1 75 ? 8.438 22.719 26.141 1 85.38 75 ARG A CA 1
ATOM 606 C C . ARG A 1 75 ? 8.578 21.516 27.062 1 85.38 75 ARG A C 1
ATOM 608 O O . ARG A 1 75 ? 9.07 21.641 28.188 1 85.38 75 ARG A O 1
ATOM 615 N N . ALA A 1 76 ? 8.148 20.453 26.531 1 85.44 76 ALA A N 1
ATOM 616 C CA . ALA A 1 76 ? 8.289 19.219 27.297 1 85.44 76 ALA A CA 1
ATOM 617 C C . ALA A 1 76 ? 9.703 18.672 27.188 1 85.44 76 ALA A C 1
ATOM 619 O O . ALA A 1 76 ? 10.438 18.984 26.25 1 85.44 76 ALA A O 1
ATOM 620 N N . GLU A 1 77 ? 10.094 17.812 28.109 1 83.44 77 GLU A N 1
ATOM 621 C CA . GLU A 1 77 ? 11.445 17.266 28.203 1 83.44 77 GLU A CA 1
ATOM 622 C C . GLU A 1 77 ? 11.75 16.359 27.016 1 83.44 77 GLU A C 1
ATOM 624 O O . GLU A 1 77 ? 12.891 16.266 26.562 1 83.44 77 GLU A O 1
ATOM 629 N N . ASN A 1 78 ? 10.797 15.758 26.422 1 85.19 78 ASN A N 1
ATOM 630 C CA . ASN A 1 78 ? 11.008 14.773 25.359 1 85.19 78 ASN A CA 1
ATOM 631 C C . ASN A 1 78 ? 10.922 15.414 23.984 1 85.19 78 ASN A C 1
ATOM 633 O O . ASN A 1 78 ? 11.055 14.727 22.969 1 85.19 78 ASN A O 1
ATOM 637 N N . GLU A 1 79 ? 10.773 16.688 23.953 1 87.5 79 GLU A N 1
ATOM 638 C CA . GLU A 1 79 ? 10.609 17.375 22.672 1 87.5 79 GLU A CA 1
ATOM 639 C C . GLU A 1 79 ? 11.945 17.844 22.125 1 87.5 79 GLU A C 1
ATOM 641 O O . GLU A 1 79 ? 12.844 18.203 22.875 1 87.5 79 GLU A O 1
ATOM 646 N N . TRP A 1 80 ? 12.031 17.781 20.797 1 85.69 80 TRP A N 1
ATOM 647 C CA . TRP A 1 80 ? 13.242 18.172 20.094 1 85.69 80 TRP A CA 1
ATOM 648 C C . TRP A 1 80 ? 12.922 19.188 18.984 1 85.69 80 TRP A C 1
ATOM 650 O O . TRP A 1 80 ? 11.812 19.203 18.453 1 85.69 80 TRP A O 1
ATOM 660 N N . GLU A 1 81 ? 13.898 19.969 18.656 1 83.31 81 GLU A N 1
ATOM 661 C CA . GLU A 1 81 ? 13.742 20.891 17.531 1 83.31 81 GLU A CA 1
ATOM 662 C C . GLU A 1 81 ? 13.727 20.141 16.203 1 83.31 81 GLU A C 1
ATOM 664 O O . GLU A 1 81 ? 12.922 20.438 15.32 1 83.31 81 GLU A O 1
ATOM 669 N N . ASP A 1 82 ? 14.633 19.188 16.125 1 85.81 82 ASP A N 1
ATOM 670 C CA . ASP A 1 82 ? 14.773 18.344 14.938 1 85.81 82 ASP A CA 1
ATOM 671 C C . ASP A 1 82 ? 14.852 16.875 15.312 1 85.81 82 ASP A C 1
ATOM 673 O O . ASP A 1 82 ? 15.898 16.234 15.148 1 85.81 82 ASP A O 1
ATOM 677 N N . PRO A 1 83 ? 13.727 16.344 15.648 1 85.06 83 PRO A N 1
ATOM 678 C CA . PRO A 1 83 ? 13.734 14.969 16.156 1 85.06 83 PRO A CA 1
ATOM 679 C C . PRO A 1 83 ? 14.258 13.961 15.141 1 85.06 83 PRO A C 1
ATOM 681 O O . PRO A 1 83 ? 14.844 12.945 15.523 1 85.06 83 PRO A O 1
ATOM 684 N N . LEU A 1 84 ? 14.109 14.289 13.898 1 85.75 84 LEU A N 1
ATOM 685 C CA . LEU A 1 84 ? 14.477 13.32 12.875 1 85.75 84 LEU A CA 1
ATOM 686 C C . LEU A 1 84 ? 15.867 13.609 12.328 1 85.75 84 LEU A C 1
ATOM 688 O O . LEU A 1 84 ? 16.328 12.938 11.391 1 85.75 84 LEU A O 1
ATOM 692 N N . ALA A 1 85 ? 16.562 14.562 12.859 1 86.25 85 ALA A N 1
ATOM 693 C CA . ALA A 1 85 ? 17.922 14.93 12.5 1 86.25 85 ALA A CA 1
ATOM 694 C C . ALA A 1 85 ? 18.047 15.188 11 1 86.25 85 ALA A C 1
ATOM 696 O O . ALA A 1 85 ? 18.953 14.68 10.344 1 86.25 85 ALA A O 1
ATOM 697 N N . GLU A 1 86 ? 17.141 15.836 10.484 1 83.81 86 GLU A N 1
ATOM 698 C CA . GLU A 1 86 ? 17.125 16.125 9.055 1 83.81 86 GLU A CA 1
ATOM 699 C C . GLU A 1 86 ? 18.312 16.984 8.648 1 83.81 86 GLU A C 1
ATOM 701 O O . GLU A 1 86 ? 18.891 16.797 7.57 1 83.81 86 GLU A O 1
ATOM 706 N N . GLN A 1 87 ? 18.75 17.844 9.523 1 83.75 87 GLN A N 1
ATOM 707 C CA . GLN A 1 87 ? 19.812 18.781 9.203 1 83.75 87 GLN A CA 1
ATOM 708 C C . GLN A 1 87 ? 21.156 18.078 9.086 1 83.75 87 GLN A C 1
ATOM 710 O O . GLN A 1 87 ? 21.953 18.391 8.203 1 83.75 87 GLN A O 1
ATOM 715 N N . ILE A 1 88 ? 21.391 17.141 9.922 1 86.75 88 ILE A N 1
ATOM 716 C CA . ILE A 1 88 ? 22.688 16.469 9.922 1 86.75 88 ILE A CA 1
ATOM 717 C C . ILE A 1 88 ? 22.797 15.578 8.688 1 86.75 88 ILE A C 1
ATOM 719 O O . ILE A 1 88 ? 23.906 15.195 8.289 1 86.75 88 ILE A O 1
ATOM 723 N N . HIS A 1 89 ? 21.75 15.281 8.094 1 89.56 89 HIS A N 1
ATOM 724 C CA . HIS A 1 89 ? 21.734 14.43 6.91 1 89.56 89 HIS A CA 1
ATOM 725 C C . HIS A 1 89 ? 21.469 15.234 5.648 1 89.56 89 HIS A C 1
ATOM 727 O O . HIS A 1 89 ? 20.922 14.711 4.672 1 89.56 89 HIS A O 1
ATOM 733 N N . MET A 1 90 ? 21.844 16.484 5.703 1 91.5 90 MET A N 1
ATOM 734 C CA . MET A 1 90 ? 21.641 17.375 4.562 1 91.5 90 MET A CA 1
ATOM 735 C C . MET A 1 90 ? 22.953 17.656 3.852 1 91.5 90 MET A C 1
ATOM 737 O O . MET A 1 90 ? 23.672 18.594 4.211 1 91.5 90 MET A O 1
ATOM 741 N N . PRO A 1 91 ? 23.281 16.953 2.818 1 92.31 91 PRO A N 1
ATOM 742 C CA . PRO A 1 91 ? 24.531 17.172 2.107 1 92.31 91 PRO A CA 1
ATOM 743 C C . PRO A 1 91 ? 24.562 18.5 1.343 1 92.31 91 PRO A C 1
ATOM 745 O O . PRO A 1 91 ? 25.625 19.078 1.158 1 92.31 91 PRO A O 1
ATOM 748 N N . ILE A 1 92 ? 23.344 18.891 0.883 1 91.5 92 ILE A N 1
ATOM 749 C CA . ILE A 1 92 ? 23.156 20.188 0.244 1 91.5 92 ILE A CA 1
ATOM 750 C C . ILE A 1 92 ? 21.859 20.828 0.723 1 91.5 92 ILE A C 1
ATOM 752 O O . ILE A 1 92 ? 20.953 20.141 1.174 1 91.5 92 ILE A O 1
ATOM 756 N N . LYS A 1 93 ? 21.812 22.062 0.566 1 88.44 93 LYS A N 1
ATOM 757 C CA . LYS A 1 93 ? 20.641 22.766 1.058 1 88.44 93 LYS A CA 1
ATOM 758 C C . LYS A 1 93 ? 19.375 22.266 0.393 1 88.44 93 LYS A C 1
ATOM 760 O O . LYS A 1 93 ? 19.297 22.172 -0.835 1 88.44 93 LYS A O 1
ATOM 765 N N . GLY A 1 94 ? 18.484 21.797 1.292 1 90.38 94 GLY A N 1
ATOM 766 C CA . GLY A 1 94 ? 17.172 21.406 0.803 1 90.38 94 GLY A CA 1
ATOM 767 C C . GLY A 1 94 ? 17.047 19.938 0.506 1 90.38 94 GLY A C 1
ATOM 768 O O . GLY A 1 94 ? 15.977 19.453 0.14 1 90.38 94 GLY A O 1
ATOM 769 N N . VAL A 1 95 ? 18.156 19.219 0.627 1 95.56 95 VAL A N 1
ATOM 770 C CA . VAL A 1 95 ? 18.109 17.797 0.347 1 95.56 95 VAL A CA 1
ATOM 771 C C . VAL A 1 95 ? 18.547 17 1.583 1 95.56 95 VAL A C 1
ATOM 773 O O . VAL A 1 95 ? 19.641 17.219 2.107 1 95.56 95 VAL A O 1
ATOM 776 N N . THR A 1 96 ? 17.672 16.188 2.092 1 94.62 96 THR A N 1
ATOM 777 C CA . THR A 1 96 ? 18.047 15.258 3.154 1 94.62 96 THR A CA 1
ATOM 778 C C . THR A 1 96 ? 18.234 13.852 2.598 1 94.62 96 THR A C 1
ATOM 780 O O . THR A 1 96 ? 17.328 13.305 1.958 1 94.62 96 THR A O 1
ATOM 783 N N . HIS A 1 97 ? 19.406 13.32 2.721 1 95.94 97 HIS A N 1
ATOM 784 C CA . HIS A 1 97 ? 19.766 11.977 2.279 1 95.94 97 HIS A CA 1
ATOM 785 C C . HIS A 1 97 ? 20.156 11.094 3.461 1 95.94 97 HIS A C 1
ATOM 787 O O . HIS A 1 97 ? 21.344 10.883 3.721 1 95.94 97 HIS A O 1
ATOM 793 N N . ARG A 1 98 ? 19.125 10.57 4.086 1 92 98 ARG A N 1
ATOM 794 C CA . ARG A 1 98 ? 19.328 9.789 5.297 1 92 98 ARG A CA 1
ATOM 795 C C . ARG A 1 98 ? 19.406 8.297 4.98 1 92 98 ARG A C 1
ATOM 797 O O . ARG A 1 98 ? 20.156 7.559 5.617 1 92 98 ARG A O 1
ATOM 804 N N . TYR A 1 99 ? 18.641 7.836 4.031 1 93.44 99 TYR A N 1
ATOM 805 C CA . TYR A 1 99 ? 18.578 6.438 3.625 1 93.44 99 TYR A CA 1
ATOM 806 C C . TYR A 1 99 ? 19.5 6.18 2.439 1 93.44 99 TYR A C 1
ATOM 808 O O . TYR A 1 99 ? 19.828 7.098 1.688 1 93.44 99 TYR A O 1
ATOM 816 N N . PRO A 1 100 ? 19.906 4.98 2.303 1 92.81 100 PRO A N 1
ATOM 817 C CA . PRO A 1 100 ? 20.859 4.688 1.238 1 92.81 100 PRO A CA 1
ATOM 818 C C . PRO A 1 100 ? 20.312 4.969 -0.156 1 92.81 100 PRO A C 1
ATOM 820 O O . PRO A 1 100 ? 21.016 5.5 -1.013 1 92.81 100 PRO A O 1
ATOM 823 N N . ASP A 1 101 ? 19.031 4.738 -0.382 1 96.69 101 ASP A N 1
ATOM 824 C CA . ASP A 1 101 ? 18.594 4.633 -1.771 1 96.69 101 ASP A CA 1
ATOM 825 C C . ASP A 1 101 ? 17.609 5.738 -2.123 1 96.69 101 ASP A C 1
ATOM 827 O O . ASP A 1 101 ? 16.938 5.668 -3.152 1 96.69 101 ASP A O 1
ATOM 831 N N . ARG A 1 102 ? 17.438 6.75 -1.174 1 97.5 102 ARG A N 1
ATOM 832 C CA . ARG A 1 102 ? 16.438 7.777 -1.479 1 97.5 102 ARG A CA 1
ATOM 833 C C . ARG A 1 102 ? 16.766 9.078 -0.749 1 97.5 102 ARG A C 1
ATOM 835 O O . ARG A 1 102 ? 17.5 9.078 0.234 1 97.5 102 ARG A O 1
ATOM 842 N N . ALA A 1 103 ? 16.203 10.109 -1.239 1 97.38 103 ALA A N 1
ATOM 843 C CA . ALA A 1 103 ? 16.406 11.43 -0.645 1 97.38 103 ALA A CA 1
ATOM 844 C C . ALA A 1 103 ? 15.117 12.25 -0.715 1 97.38 103 ALA A C 1
ATOM 846 O O . ALA A 1 103 ? 14.312 12.078 -1.632 1 97.38 103 ALA A O 1
ATOM 847 N N . ILE A 1 104 ? 14.969 13.055 0.265 1 96.88 104 ILE A N 1
ATOM 848 C CA . ILE A 1 104 ? 13.867 14.008 0.271 1 96.88 104 ILE A CA 1
ATOM 849 C C . ILE A 1 104 ? 14.367 15.367 -0.233 1 96.88 104 ILE A C 1
ATOM 851 O O . ILE A 1 104 ? 15.438 15.828 0.159 1 96.88 104 ILE A O 1
ATOM 855 N N . TRP A 1 105 ? 13.648 15.906 -1.115 1 97.12 105 TRP A N 1
ATOM 856 C CA . TRP A 1 105 ? 13.93 17.234 -1.661 1 97.12 105 TRP A CA 1
ATOM 857 C C . TRP A 1 105 ? 12.875 18.234 -1.21 1 97.12 105 TRP A C 1
ATOM 859 O O . TRP A 1 105 ? 11.727 18.172 -1.648 1 97.12 105 TRP A O 1
ATOM 869 N N . TYR A 1 106 ? 13.25 19.141 -0.306 1 94.5 106 TYR A N 1
ATOM 870 C CA . TYR A 1 106 ? 12.359 20.188 0.164 1 94.5 106 TYR A CA 1
ATOM 871 C C . TYR A 1 106 ? 12.281 21.3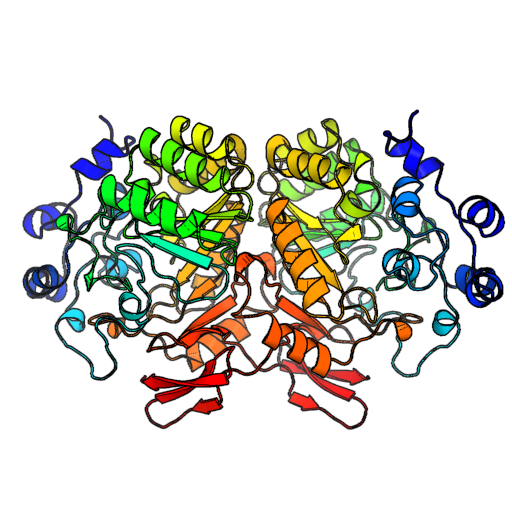28 -0.848 1 94.5 106 TYR A C 1
ATOM 873 O O . TYR A 1 106 ? 13.148 22.203 -0.88 1 94.5 106 TYR A O 1
ATOM 881 N N . ILE A 1 107 ? 11.234 21.375 -1.576 1 92.5 107 ILE A N 1
ATOM 882 C CA . ILE A 1 107 ? 11.203 22.312 -2.697 1 92.5 107 ILE A CA 1
ATOM 883 C C . ILE A 1 107 ? 10.5 23.609 -2.275 1 92.5 107 ILE A C 1
ATOM 885 O O . ILE A 1 107 ? 10.609 24.625 -2.957 1 92.5 107 ILE A O 1
ATOM 889 N N . SER A 1 108 ? 9.727 23.484 -1.165 1 90.06 108 SER A N 1
ATOM 890 C CA . SER A 1 108 ? 9.047 24.656 -0.614 1 90.06 108 SER A CA 1
ATOM 891 C C . SER A 1 108 ? 9 24.609 0.909 1 90.06 108 SER A C 1
ATOM 893 O O . SER A 1 108 ? 9.094 23.531 1.498 1 90.06 108 SER A O 1
ATOM 895 N N . HIS A 1 109 ? 8.938 25.766 1.48 1 89.94 109 HIS A N 1
ATOM 896 C CA . HIS A 1 109 ? 8.742 25.812 2.926 1 89.94 109 HIS A CA 1
ATOM 897 C C . HIS A 1 109 ? 7.426 26.5 3.285 1 89.94 109 HIS A C 1
ATOM 899 O O . HIS A 1 109 ? 7.23 26.906 4.43 1 89.94 109 HIS A O 1
ATOM 905 N N . ILE A 1 110 ? 6.598 26.578 2.291 1 92.12 110 ILE A N 1
ATOM 906 C CA . ILE A 1 110 ? 5.301 27.219 2.486 1 92.12 110 ILE A CA 1
ATOM 907 C C . ILE A 1 110 ? 4.191 26.172 2.395 1 92.12 110 ILE A C 1
ATOM 909 O O . ILE A 1 110 ? 4.23 25.297 1.532 1 92.12 110 ILE A O 1
ATOM 913 N N . CYS A 1 111 ? 3.338 26.25 3.328 1 94.25 111 CYS A N 1
ATOM 914 C CA . CYS A 1 111 ? 2.123 25.438 3.275 1 94.25 111 CYS A CA 1
ATOM 915 C C . CYS A 1 111 ? 0.882 26.328 3.246 1 94.25 111 CYS A C 1
ATOM 917 O O . CYS A 1 111 ? 0.908 27.453 3.74 1 94.25 111 CYS A O 1
ATOM 919 N N . ALA A 1 112 ? -0.181 25.844 2.664 1 95 112 ALA A N 1
ATOM 920 C CA . ALA A 1 112 ? -1.45 26.562 2.697 1 95 112 ALA A CA 1
ATOM 921 C C . ALA A 1 112 ? -2.02 26.609 4.113 1 95 112 ALA A C 1
ATOM 923 O O . ALA A 1 112 ? -2.6 27.625 4.523 1 95 112 ALA A O 1
ATOM 924 N N . VAL A 1 113 ? -1.843 25.547 4.766 1 97.12 113 VAL A N 1
ATOM 925 C CA . VAL A 1 113 ? -2.287 25.391 6.145 1 97.12 113 VAL A CA 1
ATOM 926 C C . VAL A 1 113 ? -1.132 24.891 7.004 1 97.12 113 VAL A C 1
ATOM 928 O O . VAL A 1 113 ? -0.4 23.984 6.602 1 97.12 113 VAL A O 1
ATOM 931 N N . TYR A 1 114 ? -0.911 25.516 8.117 1 95.56 114 TYR A N 1
ATOM 932 C CA . TYR A 1 114 ? 0.115 25.047 9.039 1 95.56 114 TYR A CA 1
ATOM 933 C C . TYR A 1 114 ? -0.488 24.141 10.102 1 95.56 114 TYR A C 1
ATOM 935 O O . TYR A 1 114 ? -1.354 24.562 10.867 1 95.56 114 TYR A O 1
ATOM 943 N N . CYS A 1 115 ? -0.045 22.953 10.102 1 95.81 115 CYS A N 1
ATOM 944 C CA . CYS A 1 115 ? -0.539 21.953 11.039 1 95.81 115 CYS A CA 1
ATOM 945 C C . CYS A 1 115 ? 0.199 22.031 12.367 1 95.81 115 CYS A C 1
ATOM 947 O O . CYS A 1 115 ? 1.427 22.125 12.398 1 95.81 115 CYS A O 1
ATOM 949 N N . ARG A 1 116 ? -0.462 21.953 13.461 1 93.94 116 ARG A N 1
ATOM 950 C CA . ARG A 1 116 ? 0.11 22.156 14.781 1 93.94 116 ARG A CA 1
ATOM 951 C C . ARG A 1 116 ? 1.018 21 15.18 1 93.94 116 ARG A C 1
ATOM 953 O O . ARG A 1 116 ? 1.834 21.125 16.094 1 93.94 116 ARG A O 1
ATOM 960 N N . PHE A 1 117 ? 0.908 19.828 14.445 1 93.25 117 PHE A N 1
ATOM 961 C CA . PHE A 1 117 ? 1.678 18.641 14.766 1 93.25 117 PHE A CA 1
ATOM 962 C C . PHE A 1 117 ? 2.814 18.438 13.773 1 93.25 117 PHE A C 1
ATOM 964 O O . PHE A 1 117 ? 3.451 17.391 13.742 1 93.25 117 PHE A O 1
ATOM 971 N N . CYS A 1 118 ? 3.1 19.359 12.961 1 91.56 118 CYS A N 1
ATOM 972 C CA . CYS A 1 118 ? 4.062 19.25 11.875 1 91.56 118 CYS A CA 1
ATOM 973 C C . CYS A 1 118 ? 5.461 18.969 12.414 1 91.56 118 CYS A C 1
ATOM 975 O O . CYS A 1 118 ? 5.953 19.688 13.289 1 91.56 118 CYS A O 1
ATOM 977 N N . THR A 1 119 ? 6.07 18.047 11.82 1 87.19 119 THR A N 1
ATOM 978 C CA . THR A 1 119 ? 7.434 17.672 12.195 1 87.19 119 THR A CA 1
ATOM 979 C C . THR A 1 119 ? 8.414 18.781 11.828 1 87.19 119 THR A C 1
ATOM 981 O O . THR A 1 119 ? 9.453 18.938 12.477 1 87.19 119 THR A O 1
ATOM 984 N N . ARG A 1 120 ? 8.094 19.578 10.906 1 84.62 120 ARG A N 1
ATOM 985 C CA . ARG A 1 120 ? 8.992 20.609 10.391 1 84.62 120 ARG A CA 1
ATOM 986 C C . ARG A 1 120 ? 8.523 22 10.789 1 84.62 120 ARG A C 1
ATOM 988 O O . ARG A 1 120 ? 8.758 22.969 10.07 1 84.62 120 ARG A O 1
ATOM 995 N N . LYS A 1 121 ? 7.812 22.062 11.82 1 81.69 121 LYS A N 1
ATOM 996 C CA . LYS A 1 121 ? 7.281 23.328 12.312 1 81.69 121 LYS A CA 1
ATOM 997 C C . LYS A 1 121 ? 8.375 24.391 12.398 1 81.69 121 LYS A C 1
ATOM 999 O O . LYS A 1 121 ? 8.117 25.578 12.172 1 81.69 121 LYS A O 1
ATOM 1004 N N . ARG A 1 122 ? 9.562 24 12.609 1 76.69 122 ARG A N 1
ATOM 1005 C CA . ARG A 1 122 ? 10.688 24.922 12.758 1 76.69 122 ARG A CA 1
ATOM 1006 C C . ARG A 1 122 ? 11.062 25.547 11.422 1 76.69 122 ARG A C 1
ATOM 1008 O O . ARG A 1 122 ? 11.664 26.625 11.375 1 76.69 122 ARG A O 1
ATOM 1015 N N . LYS A 1 123 ? 10.672 24.812 10.367 1 76 123 LYS A N 1
ATOM 1016 C CA . LYS A 1 123 ? 11.156 25.203 9.047 1 76 123 LYS A CA 1
ATOM 1017 C C . LYS A 1 123 ? 10.039 25.812 8.203 1 76 123 LYS A C 1
ATOM 1019 O O . LYS A 1 123 ? 10.273 26.734 7.434 1 76 123 LYS A O 1
ATOM 1024 N N . VAL A 1 124 ? 8.984 25.328 8.57 1 74.44 124 VAL A N 1
ATOM 1025 C CA . VAL A 1 124 ? 7.898 25.766 7.695 1 74.44 124 VAL A CA 1
ATOM 1026 C C . VAL A 1 124 ? 7.484 27.188 8.062 1 74.44 124 VAL A C 1
ATOM 1028 O O . VAL A 1 124 ? 7.707 27.641 9.188 1 74.44 124 VAL A O 1
ATOM 1031 N N . SER A 1 125 ? 7.055 27.969 7.168 1 71.06 125 SER A N 1
ATOM 1032 C CA . SER A 1 125 ? 6.578 29.344 7.273 1 71.06 125 SER A CA 1
ATOM 1033 C C . SER A 1 125 ? 7.727 30.344 7.145 1 71.06 125 SER A C 1
ATOM 1035 O O . SER A 1 125 ? 7.543 31.547 7.371 1 71.06 125 SER A O 1
ATOM 1037 N N . LYS A 1 126 ? 8.977 29.75 7.016 1 74 126 LYS A N 1
ATOM 1038 C CA . LYS A 1 126 ? 10.086 30.641 6.727 1 74 126 LYS A CA 1
ATOM 1039 C C . LYS A 1 126 ? 10.367 30.703 5.23 1 74 126 LYS A C 1
ATOM 1041 O O . LYS A 1 126 ? 11.172 29.922 4.711 1 74 126 LYS A O 1
ATOM 1046 N N . PRO A 1 127 ? 9.703 31.641 4.621 1 69 127 PRO A N 1
ATOM 1047 C CA . PRO A 1 127 ? 9.781 31.719 3.16 1 69 127 PRO A CA 1
ATOM 1048 C C . PRO A 1 127 ? 11.211 31.922 2.66 1 69 127 PRO A C 1
ATOM 1050 O O . PRO A 1 127 ? 11.562 31.453 1.57 1 69 127 PRO A O 1
ATOM 1053 N N . THR A 1 128 ? 11.961 32.5 3.455 1 70.69 128 THR A N 1
ATOM 1054 C CA . THR A 1 128 ? 13.336 32.812 3.047 1 70.69 128 THR A CA 1
ATOM 1055 C C . THR A 1 128 ? 14.156 31.547 2.926 1 70.69 128 THR A C 1
ATOM 1057 O O . THR A 1 128 ? 15.219 31.531 2.295 1 70.69 128 THR A O 1
ATOM 1060 N N . GLU A 1 129 ? 13.516 30.5 3.385 1 74.62 129 GLU A N 1
ATOM 1061 C CA . GLU A 1 129 ? 14.258 29.25 3.385 1 74.62 129 GLU A CA 1
ATOM 1062 C C . GLU A 1 129 ? 13.852 28.359 2.211 1 74.62 129 GLU A C 1
ATOM 1064 O O . GLU A 1 129 ? 14.406 27.266 2.021 1 74.62 129 GLU A O 1
ATOM 1069 N N . THR A 1 130 ? 12.961 28.922 1.372 1 80.25 130 THR A N 1
ATOM 1070 C CA . THR A 1 130 ? 12.578 28.188 0.174 1 80.25 130 THR A CA 1
ATOM 1071 C C . THR A 1 130 ? 13.727 28.156 -0.834 1 80.25 130 THR A C 1
ATOM 1073 O O . THR A 1 130 ? 14.32 29.188 -1.133 1 80.25 130 THR A O 1
ATOM 1076 N N . PRO A 1 131 ? 14.047 27.016 -1.343 1 86.38 131 PRO A N 1
ATOM 1077 C CA . PRO A 1 131 ? 15.156 26.922 -2.287 1 86.38 131 PRO A CA 1
ATOM 1078 C C . PRO A 1 131 ? 14.914 27.703 -3.57 1 86.38 131 PRO A C 1
ATOM 1080 O O . PRO A 1 131 ? 13.789 27.719 -4.086 1 86.38 131 PRO A O 1
ATOM 1083 N N . ASN A 1 132 ? 15.961 28.359 -3.994 1 88.94 132 ASN A N 1
ATOM 1084 C CA . ASN A 1 132 ? 15.883 29.094 -5.254 1 88.94 132 ASN A CA 1
ATOM 1085 C C . ASN A 1 132 ? 16.359 28.25 -6.426 1 88.94 132 ASN A C 1
ATOM 1087 O O . ASN A 1 132 ? 16.688 27.078 -6.254 1 88.94 132 ASN A O 1
ATOM 1091 N N . ARG A 1 133 ? 16.453 28.859 -7.547 1 91.56 133 ARG A N 1
ATOM 1092 C CA . ARG A 1 133 ? 16.766 28.141 -8.773 1 91.56 133 ARG A CA 1
ATOM 1093 C C . ARG A 1 133 ? 18.188 27.578 -8.719 1 91.56 133 ARG A C 1
ATOM 1095 O O . ARG A 1 133 ? 18.453 26.484 -9.227 1 91.56 133 ARG A O 1
ATOM 1102 N N . GLU A 1 134 ? 19.047 28.328 -8.188 1 93.5 134 GLU A N 1
ATOM 1103 C CA . GLU A 1 134 ? 20.438 27.859 -8.055 1 93.5 134 GLU A CA 1
ATOM 1104 C C . GLU A 1 134 ? 20.516 26.641 -7.145 1 93.5 134 GLU A C 1
ATOM 1106 O O . GLU A 1 134 ? 21.25 25.688 -7.438 1 93.5 134 GLU A O 1
ATOM 1111 N N . GLU A 1 135 ? 19.781 26.703 -6.137 1 92.94 135 GLU A N 1
ATOM 1112 C CA . GLU A 1 135 ? 19.75 25.578 -5.211 1 92.94 135 GLU A CA 1
ATOM 1113 C C . GLU A 1 135 ? 19.078 24.359 -5.852 1 92.94 135 GLU A C 1
ATOM 1115 O O . GLU A 1 135 ? 19.469 23.219 -5.574 1 92.94 135 GLU A O 1
ATOM 1120 N N . TRP A 1 136 ? 18.078 24.609 -6.703 1 96.12 136 TRP A N 1
ATOM 1121 C CA . TRP A 1 136 ? 17.5 23.516 -7.477 1 96.12 136 TRP A CA 1
ATOM 1122 C C . TRP A 1 136 ? 18.547 22.859 -8.352 1 96.12 136 TRP A C 1
ATOM 1124 O O . TRP A 1 136 ? 18.625 21.625 -8.422 1 96.12 136 TRP A O 1
ATOM 1134 N N . ARG A 1 137 ? 19.328 23.672 -8.992 1 96.69 137 ARG A N 1
ATOM 1135 C CA . ARG A 1 137 ? 20.375 23.141 -9.867 1 96.69 137 ARG A CA 1
ATOM 1136 C C . ARG A 1 137 ? 21.375 22.312 -9.078 1 96.69 137 ARG A C 1
ATOM 1138 O O . ARG A 1 137 ? 21.797 21.25 -9.539 1 96.69 137 ARG A O 1
ATOM 1145 N N . GLU A 1 138 ? 21.719 22.812 -7.922 1 97.12 138 GLU A N 1
ATOM 1146 C CA . GLU A 1 138 ? 22.641 22.078 -7.066 1 97.12 138 GLU A CA 1
ATOM 1147 C C . GLU A 1 138 ? 22.047 20.734 -6.645 1 97.12 138 GLU A C 1
ATOM 1149 O O . GLU A 1 138 ? 22.75 19.719 -6.641 1 97.12 138 GLU A O 1
ATOM 1154 N N . ALA A 1 139 ? 20.828 20.766 -6.258 1 97.69 139 ALA A N 1
ATOM 1155 C CA . ALA A 1 139 ? 20.156 19.531 -5.867 1 97.69 139 ALA A CA 1
ATOM 1156 C C . ALA A 1 139 ? 20.094 18.531 -7.027 1 97.69 139 ALA A C 1
ATOM 1158 O O . ALA A 1 139 ? 20.391 17.344 -6.852 1 97.69 139 ALA A O 1
ATOM 1159 N N . LEU A 1 140 ? 19.766 19.016 -8.195 1 98.31 140 LEU A N 1
ATOM 1160 C CA . LEU A 1 140 ? 19.688 18.156 -9.375 1 98.31 140 LEU A CA 1
ATOM 1161 C C . LEU A 1 140 ? 21.047 17.562 -9.711 1 98.31 140 LEU A C 1
ATOM 1163 O O . LEU A 1 140 ? 21.141 16.391 -10.078 1 98.31 140 LEU A O 1
ATOM 1167 N N . GLU A 1 141 ? 22.062 18.375 -9.578 1 98.25 141 GLU A N 1
ATOM 1168 C CA . GLU A 1 141 ? 23.422 17.859 -9.781 1 98.25 141 GLU A CA 1
ATOM 1169 C C . GLU A 1 141 ? 23.766 16.781 -8.758 1 98.25 141 GLU A C 1
A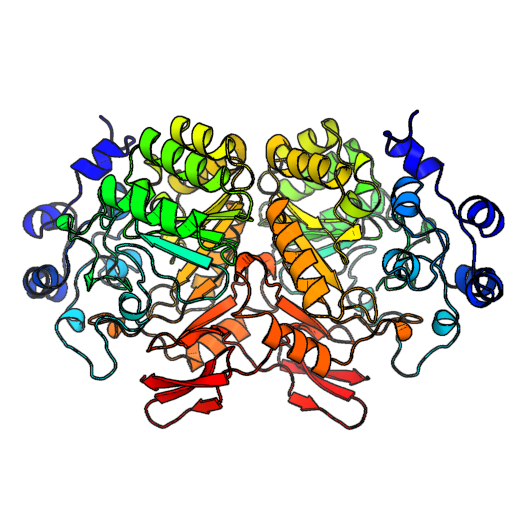TOM 1171 O O . GLU A 1 141 ? 24.391 15.773 -9.102 1 98.25 141 GLU A O 1
ATOM 1176 N N . TYR A 1 142 ? 23.344 17.016 -7.551 1 98.25 142 TYR A N 1
ATOM 1177 C CA . TYR A 1 142 ? 23.547 16 -6.516 1 98.25 142 TYR A CA 1
ATOM 1178 C C . TYR A 1 142 ? 22.875 14.688 -6.906 1 98.25 142 TYR A C 1
ATOM 1180 O O . TYR A 1 142 ? 23.484 13.625 -6.824 1 98.25 142 TYR A O 1
ATOM 1188 N N . PHE A 1 143 ? 21.641 14.719 -7.359 1 98.44 143 PHE A N 1
ATOM 1189 C CA . PHE A 1 143 ? 20.891 13.531 -7.746 1 98.44 143 PHE A CA 1
ATOM 1190 C C . PHE A 1 143 ? 21.531 12.844 -8.938 1 98.44 143 PHE A C 1
ATOM 1192 O O . PHE A 1 143 ? 21.578 11.617 -9.008 1 98.44 143 PHE A O 1
ATOM 1199 N N . ARG A 1 144 ? 22.031 13.594 -9.875 1 98.56 144 ARG A N 1
ATOM 1200 C CA . ARG A 1 144 ? 22.703 13.023 -11.047 1 98.56 144 ARG A CA 1
ATOM 1201 C C . ARG A 1 144 ? 23.984 12.297 -10.641 1 98.56 144 ARG A C 1
ATOM 1203 O O . ARG A 1 144 ? 24.328 11.281 -11.234 1 98.56 144 ARG A O 1
ATOM 1210 N N . ASN A 1 145 ? 24.625 12.781 -9.602 1 98.12 145 ASN A N 1
ATOM 1211 C CA . ASN A 1 145 ? 25.953 12.289 -9.242 1 98.12 145 ASN A CA 1
ATOM 1212 C C . ASN A 1 145 ? 25.875 11.18 -8.195 1 98.12 145 ASN A C 1
ATOM 1214 O O . ASN A 1 145 ? 26.891 10.562 -7.867 1 98.12 145 ASN A O 1
ATOM 1218 N N . HIS A 1 146 ? 24.766 10.922 -7.641 1 98.25 146 HIS A N 1
ATOM 1219 C CA . HIS A 1 146 ? 24.594 9.867 -6.641 1 98.25 146 HIS A CA 1
ATOM 1220 C C . HIS A 1 146 ? 23.719 8.734 -7.176 1 98.25 146 HIS A C 1
ATOM 1222 O O . HIS A 1 146 ? 22.531 8.672 -6.895 1 98.25 146 HIS A O 1
ATOM 1228 N N . THR A 1 147 ? 24.391 7.762 -7.75 1 98 147 THR A N 1
ATOM 1229 C CA . THR A 1 147 ? 23.719 6.738 -8.547 1 98 147 THR A CA 1
ATOM 1230 C C . THR A 1 147 ? 23.047 5.707 -7.648 1 98 147 THR A C 1
ATOM 1232 O O . THR A 1 147 ? 22.219 4.91 -8.109 1 98 147 THR A O 1
ATOM 1235 N N . GLU A 1 148 ? 23.328 5.762 -6.297 1 97.19 148 GLU A N 1
ATOM 1236 C CA . GLU A 1 148 ? 22.672 4.863 -5.355 1 97.19 148 GLU A CA 1
ATOM 1237 C C . GLU A 1 148 ? 21.234 5.293 -5.09 1 97.19 148 GLU A C 1
ATOM 1239 O O . GLU A 1 148 ? 20.438 4.512 -4.57 1 97.19 148 GLU A O 1
ATOM 1244 N N . ILE A 1 149 ? 20.906 6.551 -5.441 1 98 149 ILE A N 1
ATOM 1245 C CA . ILE A 1 149 ? 19.562 7.074 -5.203 1 98 149 ILE A CA 1
ATOM 1246 C C . ILE A 1 149 ? 18.594 6.527 -6.254 1 98 149 ILE A C 1
ATOM 1248 O O . ILE A 1 149 ? 18.781 6.766 -7.449 1 98 149 ILE A O 1
ATOM 1252 N N . LYS A 1 150 ? 17.594 5.816 -5.773 1 98.25 150 LYS A N 1
ATOM 1253 C CA . LYS A 1 150 ? 16.594 5.227 -6.656 1 98.25 150 LYS A CA 1
ATOM 1254 C C . LYS A 1 150 ? 15.289 6.012 -6.609 1 98.25 150 LYS A C 1
ATOM 1256 O O . LYS A 1 150 ? 14.438 5.863 -7.488 1 98.25 150 LYS A O 1
ATOM 1261 N N . GLU A 1 151 ? 15.148 6.852 -5.578 1 98.38 151 GLU A N 1
ATOM 1262 C CA . GLU A 1 151 ? 13.906 7.602 -5.398 1 98.38 151 GLU A CA 1
ATOM 1263 C C . GLU A 1 151 ? 14.188 9.008 -4.879 1 98.38 151 GLU A C 1
ATOM 1265 O O . GLU A 1 151 ? 15.008 9.195 -3.984 1 98.38 151 GLU A O 1
ATOM 1270 N N . VAL A 1 152 ? 13.555 9.922 -5.461 1 98.5 152 VAL A N 1
ATOM 1271 C CA . VAL A 1 152 ? 13.531 11.289 -4.945 1 98.5 152 VAL A CA 1
ATOM 1272 C C . VAL A 1 152 ? 12.109 11.656 -4.523 1 98.5 152 VAL A C 1
ATOM 1274 O O . VAL A 1 152 ? 11.156 11.469 -5.289 1 98.5 152 VAL A O 1
ATOM 1277 N N . ILE A 1 153 ? 11.969 12.141 -3.346 1 98.44 153 ILE A N 1
ATOM 1278 C CA . ILE A 1 153 ? 10.672 12.516 -2.791 1 98.44 153 ILE A CA 1
ATOM 1279 C C . ILE A 1 153 ? 10.57 14.039 -2.717 1 98.44 153 ILE A C 1
ATOM 1281 O O . ILE A 1 153 ? 11.312 14.68 -1.963 1 98.44 153 ILE A O 1
ATOM 1285 N N . LEU A 1 154 ? 9.719 14.57 -3.555 1 98.31 154 LEU A N 1
ATOM 1286 C CA . LEU A 1 154 ? 9.453 16 -3.463 1 98.31 154 LEU A CA 1
ATOM 1287 C C . LEU A 1 154 ? 8.555 16.312 -2.27 1 98.31 154 LEU A C 1
ATOM 1289 O O . LEU A 1 154 ? 7.473 15.742 -2.139 1 98.31 154 LEU A O 1
ATOM 1293 N N . SER A 1 155 ? 9.07 17.109 -1.393 1 96 155 SER A N 1
ATOM 1294 C CA . SER A 1 155 ? 8.375 17.469 -0.158 1 96 155 SER A CA 1
ATOM 1295 C C . SER A 1 155 ? 8.688 18.891 0.26 1 96 155 SER A C 1
ATOM 1297 O O . SER A 1 155 ? 8.859 19.781 -0.589 1 96 155 SER A O 1
ATOM 1299 N N . GLY A 1 156 ? 8.703 19.219 1.606 1 92.62 156 GLY A N 1
ATOM 1300 C CA . GLY A 1 156 ? 8.898 20.547 2.17 1 92.62 156 GLY A CA 1
ATOM 1301 C C . GLY A 1 156 ? 7.723 21.031 3 1 92.62 156 GLY A C 1
ATOM 1302 O O . GLY A 1 156 ? 7.277 20.328 3.912 1 92.62 156 GLY A O 1
ATOM 1303 N N . GLY A 1 157 ? 7.496 22.453 2.74 1 93.06 157 GLY A N 1
ATOM 1304 C CA . GLY A 1 157 ? 6.125 22.734 3.148 1 93.06 157 GLY A CA 1
ATOM 1305 C C . GLY A 1 157 ? 5.102 21.922 2.375 1 93.06 157 GLY A C 1
ATOM 1306 O O . GLY A 1 157 ? 4.742 20.812 2.779 1 93.06 157 GLY A O 1
ATOM 1307 N N . ASP A 1 158 ? 4.91 22.5 1.205 1 96.06 158 ASP A N 1
ATOM 1308 C CA . ASP A 1 158 ? 4.121 21.703 0.26 1 96.06 158 ASP A CA 1
ATOM 1309 C C . ASP A 1 158 ? 4.582 21.953 -1.175 1 96.06 158 ASP A C 1
ATOM 1311 O O . ASP A 1 158 ? 4.523 23.078 -1.671 1 96.06 158 ASP A O 1
ATOM 1315 N N . PRO A 1 159 ? 5.008 20.891 -1.831 1 96.69 159 PRO A N 1
ATOM 1316 C CA . PRO A 1 159 ? 5.543 21.062 -3.184 1 96.69 159 PRO A CA 1
ATOM 1317 C C . PRO A 1 159 ? 4.508 21.625 -4.16 1 96.69 159 PRO A C 1
ATOM 1319 O O . PRO A 1 159 ? 4.871 22.25 -5.16 1 96.69 159 PRO A O 1
ATOM 1322 N N . LEU A 1 160 ? 3.248 21.484 -3.912 1 97.81 160 LEU A N 1
ATOM 1323 C CA . LEU A 1 160 ? 2.221 21.922 -4.852 1 97.81 160 LEU A CA 1
ATOM 1324 C C . LEU A 1 160 ? 1.959 23.406 -4.723 1 97.81 160 LEU A C 1
ATOM 1326 O O . LEU A 1 160 ? 1.093 23.953 -5.41 1 97.81 160 LEU A O 1
ATOM 1330 N N . THR A 1 161 ? 2.732 24.031 -3.855 1 94.94 161 THR A N 1
ATOM 1331 C CA . THR A 1 161 ? 2.723 25.484 -3.846 1 94.94 161 THR A CA 1
ATOM 1332 C C . THR A 1 161 ? 3.35 26.031 -5.121 1 94.94 161 THR A C 1
ATOM 1334 O O . THR A 1 161 ? 3.068 27.172 -5.52 1 94.94 161 THR A O 1
ATOM 1337 N N . LEU A 1 162 ? 4.211 25.312 -5.758 1 95.88 162 LEU A N 1
ATOM 1338 C CA . LEU A 1 162 ? 4.906 25.734 -6.969 1 95.88 162 LEU A CA 1
ATOM 1339 C C . LEU A 1 162 ? 3.934 25.859 -8.141 1 95.88 162 LEU A C 1
ATOM 1341 O O . LEU A 1 162 ? 2.865 25.25 -8.133 1 95.88 162 LEU A O 1
ATOM 1345 N N . SER A 1 163 ? 4.344 26.703 -9.047 1 96.44 163 SER A N 1
ATOM 1346 C CA . SER A 1 163 ? 3.561 26.797 -10.273 1 96.44 163 SER A CA 1
ATOM 1347 C C . SER A 1 163 ? 3.594 25.5 -11.062 1 96.44 163 SER A C 1
ATOM 1349 O O . SER A 1 163 ? 4.5 24.672 -10.883 1 96.44 163 SER A O 1
ATOM 1351 N N . ASP A 1 164 ? 2.607 25.312 -11.93 1 98.19 164 ASP A N 1
ATOM 1352 C CA . ASP A 1 164 ? 2.555 24.141 -12.797 1 98.19 164 ASP A CA 1
ATOM 1353 C C . ASP A 1 164 ? 3.844 24 -13.602 1 98.19 164 ASP A C 1
ATOM 1355 O O . ASP A 1 164 ? 4.379 22.891 -13.742 1 98.19 164 ASP A O 1
ATOM 1359 N N . GLN A 1 165 ? 4.371 25.078 -14.086 1 97.94 165 GLN A N 1
ATOM 1360 C CA . GLN A 1 165 ? 5.578 25.078 -14.906 1 97.94 165 GLN A CA 1
ATOM 1361 C C . GLN A 1 165 ? 6.785 24.609 -14.109 1 97.94 165 GLN A C 1
ATOM 1363 O O . GLN A 1 165 ? 7.609 23.844 -14.617 1 97.94 165 GLN A O 1
ATOM 1368 N N . HIS A 1 166 ? 6.855 25.062 -12.922 1 97.62 166 HIS A N 1
ATOM 1369 C CA . HIS A 1 166 ? 7.977 24.656 -12.078 1 97.62 166 HIS A CA 1
ATOM 1370 C C . HIS A 1 166 ? 7.887 23.172 -11.711 1 97.62 166 HIS A C 1
ATOM 1372 O O . HIS A 1 166 ? 8.898 22.484 -11.68 1 97.62 166 HIS A O 1
ATOM 1378 N N . ILE A 1 167 ? 6.699 22.734 -11.414 1 98.38 167 ILE A N 1
ATOM 1379 C CA . ILE A 1 167 ? 6.492 21.328 -11.117 1 98.38 167 ILE A CA 1
ATOM 1380 C C . ILE A 1 167 ? 6.875 20.484 -12.328 1 98.38 167 ILE A C 1
ATOM 1382 O O . ILE A 1 167 ? 7.602 19.5 -12.203 1 98.38 167 ILE A O 1
ATOM 1386 N N . ASP A 1 168 ? 6.43 20.875 -13.5 1 98.75 168 ASP A N 1
ATOM 1387 C CA . ASP A 1 168 ? 6.754 20.188 -14.742 1 98.75 168 ASP A CA 1
ATOM 1388 C C . ASP A 1 168 ? 8.266 20.141 -14.969 1 98.75 168 ASP A C 1
ATOM 1390 O O . ASP A 1 168 ? 8.805 19.078 -15.297 1 98.75 168 ASP A O 1
ATOM 1394 N N . TYR A 1 169 ? 8.883 21.25 -14.711 1 98.31 169 TYR A N 1
ATOM 1395 C CA . TYR A 1 169 ? 10.328 21.344 -14.898 1 98.31 169 TYR A CA 1
ATOM 1396 C C . TYR A 1 169 ? 11.062 20.375 -13.984 1 98.31 169 TYR A C 1
ATOM 1398 O O . TYR A 1 169 ? 11.914 19.609 -14.438 1 98.31 169 TYR A O 1
ATOM 1406 N N . LEU A 1 170 ? 10.734 20.359 -12.711 1 98.25 170 LEU A N 1
ATOM 1407 C CA . LEU A 1 170 ? 11.438 19.547 -11.727 1 98.25 170 LEU A CA 1
ATOM 1408 C C . LEU A 1 170 ? 11.195 18.062 -11.984 1 98.25 170 LEU A C 1
ATOM 1410 O O . LEU A 1 170 ? 12.133 17.25 -11.922 1 98.25 170 LEU A O 1
ATOM 1414 N N . LEU A 1 171 ? 9.953 17.672 -12.273 1 98.69 171 LEU A N 1
ATOM 1415 C CA . LEU A 1 171 ? 9.641 16.281 -12.578 1 98.69 171 LEU A CA 1
ATOM 1416 C C . LEU A 1 171 ? 10.352 15.828 -13.852 1 98.69 171 LEU A C 1
ATOM 1418 O O . LEU A 1 171 ? 10.844 14.703 -13.922 1 98.69 171 LEU A O 1
ATOM 1422 N N . GLY A 1 172 ? 10.375 16.703 -14.844 1 98.75 172 GLY A N 1
ATOM 1423 C CA . GLY A 1 172 ? 11.078 16.391 -16.078 1 98.75 172 GLY A CA 1
ATOM 1424 C C . GLY A 1 172 ? 12.562 16.156 -15.875 1 98.75 172 GLY A C 1
ATOM 1425 O O . GLY A 1 172 ? 13.117 15.188 -16.406 1 98.75 172 GLY A O 1
ATOM 1426 N N . GLU A 1 173 ? 13.211 17.031 -15.094 1 98.56 173 GLU A N 1
ATOM 1427 C CA . GLU A 1 173 ? 14.633 16.906 -14.797 1 98.56 173 GLU A CA 1
ATOM 1428 C C . GLU A 1 173 ? 14.922 15.594 -14.07 1 98.56 173 GLU A C 1
ATOM 1430 O O . GLU A 1 173 ? 15.867 14.875 -14.414 1 98.56 173 GLU A O 1
ATOM 1435 N N . LEU A 1 174 ? 14.109 15.297 -13.102 1 98.69 174 LEU A N 1
ATOM 1436 C CA . LEU A 1 174 ? 14.328 14.094 -12.305 1 98.69 174 LEU A CA 1
ATOM 1437 C C . LEU A 1 174 ? 14.078 12.836 -13.133 1 98.69 174 LEU A C 1
ATOM 1439 O O . LEU A 1 174 ? 14.82 11.859 -13.023 1 98.69 174 LEU A O 1
ATOM 1443 N N . SER A 1 175 ? 13.023 12.836 -13.961 1 98.19 175 SER A N 1
ATOM 1444 C CA . SER A 1 175 ? 12.656 11.672 -14.773 1 98.19 175 SER A CA 1
ATOM 1445 C C . SER A 1 175 ? 13.727 11.367 -15.812 1 98.19 175 SER A C 1
ATOM 1447 O O . SER A 1 175 ? 13.828 10.234 -16.297 1 98.19 175 SER A O 1
ATOM 1449 N N . ALA A 1 176 ? 14.539 12.336 -16.156 1 98.12 176 ALA A N 1
ATOM 1450 C CA . ALA A 1 176 ? 15.57 12.18 -17.172 1 98.12 176 ALA A CA 1
ATOM 1451 C C . ALA A 1 176 ? 16.828 11.523 -16.594 1 98.12 176 ALA A C 1
ATOM 1453 O O . ALA A 1 176 ? 17.734 11.133 -17.344 1 98.12 176 ALA A O 1
ATOM 1454 N N . ILE A 1 177 ? 16.875 11.438 -15.273 1 98.44 177 ILE A N 1
ATOM 1455 C CA . ILE A 1 177 ? 18.016 10.781 -14.648 1 98.44 177 ILE A CA 1
ATOM 1456 C C . ILE A 1 177 ? 17.828 9.266 -14.703 1 98.44 177 ILE A C 1
ATOM 1458 O O . ILE A 1 177 ? 16.906 8.727 -14.086 1 98.44 177 ILE A O 1
ATOM 1462 N N . ASP A 1 178 ? 18.703 8.5 -15.234 1 97.31 178 ASP A N 1
ATOM 1463 C CA . ASP A 1 178 ? 18.547 7.098 -15.609 1 97.31 178 ASP A CA 1
ATOM 1464 C C . ASP A 1 178 ? 18.375 6.211 -14.383 1 97.31 178 ASP A C 1
ATOM 1466 O O . ASP A 1 178 ? 17.594 5.254 -14.406 1 97.31 178 ASP A O 1
ATOM 1470 N N . HIS A 1 179 ? 19.109 6.551 -13.32 1 98 179 HIS A N 1
ATOM 1471 C CA . HIS A 1 179 ? 19.141 5.621 -12.195 1 98 179 HIS A CA 1
ATOM 1472 C C . HIS A 1 179 ? 17.969 5.883 -11.25 1 98 179 HIS A C 1
ATOM 1474 O O . HIS A 1 179 ? 17.75 5.109 -10.312 1 98 179 HIS A O 1
ATOM 1480 N N . ILE A 1 180 ? 17.219 6.93 -11.43 1 98.44 180 ILE A N 1
ATOM 1481 C CA . ILE A 1 180 ? 16.016 7.168 -10.617 1 98.44 180 ILE A CA 1
ATOM 1482 C C . ILE A 1 180 ? 14.906 6.219 -11.047 1 98.44 180 ILE A C 1
ATOM 1484 O O . ILE A 1 180 ? 14.438 6.273 -12.188 1 98.44 180 ILE A O 1
ATOM 1488 N N . ASN A 1 181 ? 14.508 5.387 -10.102 1 98.25 181 ASN A N 1
ATOM 1489 C CA . ASN A 1 181 ? 13.539 4.332 -10.375 1 98.25 181 ASN A CA 1
ATOM 1490 C C . ASN A 1 181 ? 12.109 4.875 -10.422 1 98.25 181 ASN A C 1
ATOM 1492 O O . ASN A 1 181 ? 11.305 4.453 -11.25 1 98.25 181 ASN A O 1
ATOM 1496 N N . HIS A 1 182 ? 11.742 5.754 -9.508 1 97.62 182 HIS A N 1
ATOM 1497 C CA . HIS A 1 182 ? 10.422 6.359 -9.445 1 97.62 182 HIS A CA 1
ATOM 1498 C C . HIS A 1 182 ? 10.445 7.664 -8.664 1 97.62 182 HIS A C 1
ATOM 1500 O O . HIS A 1 182 ? 11.414 7.957 -7.965 1 97.62 182 HIS A O 1
ATOM 1506 N N . LEU A 1 183 ? 9.438 8.461 -8.891 1 98.06 183 LEU A N 1
ATOM 1507 C CA . LEU A 1 183 ? 9.266 9.742 -8.211 1 98.06 183 LEU A CA 1
ATOM 1508 C C . LEU A 1 183 ? 8.047 9.703 -7.293 1 98.06 183 LEU A C 1
ATOM 1510 O O . LEU A 1 183 ? 7.062 9.023 -7.586 1 98.06 183 LEU A O 1
ATOM 1514 N N . ARG A 1 184 ? 8.172 10.438 -6.223 1 98.62 184 ARG A N 1
ATOM 1515 C CA . ARG A 1 184 ? 7.082 10.539 -5.254 1 98.62 184 ARG A CA 1
ATOM 1516 C C . ARG A 1 184 ? 6.906 11.977 -4.777 1 98.62 184 ARG A C 1
ATOM 1518 O O . ARG A 1 184 ? 7.891 12.695 -4.574 1 98.62 184 ARG A O 1
ATOM 1525 N N . ILE A 1 185 ? 5.684 12.398 -4.605 1 98.81 185 ILE A N 1
ATOM 1526 C CA . ILE A 1 185 ? 5.367 13.719 -4.082 1 98.81 185 ILE A CA 1
ATOM 1527 C C . ILE A 1 185 ? 4.566 13.586 -2.787 1 98.81 185 ILE A C 1
ATOM 1529 O O . ILE A 1 185 ? 3.568 12.859 -2.742 1 98.81 185 ILE A O 1
ATOM 1533 N N . HIS A 1 186 ? 5.035 14.172 -1.752 1 98.25 186 HIS A N 1
ATOM 1534 C CA . HIS A 1 186 ? 4.266 14.289 -0.517 1 98.25 186 HIS A CA 1
ATOM 1535 C C . HIS A 1 186 ? 3.568 15.641 -0.433 1 98.25 186 HIS A C 1
ATOM 1537 O O . HIS A 1 186 ? 4.219 16.688 -0.514 1 98.25 186 HIS A O 1
ATOM 1543 N N . THR A 1 187 ? 2.305 15.633 -0.303 1 98.56 187 THR A N 1
ATOM 1544 C CA . THR A 1 187 ? 1.555 16.875 -0.3 1 98.56 187 THR A CA 1
ATOM 1545 C C . THR A 1 187 ? 0.285 16.75 0.537 1 98.56 187 THR A C 1
ATOM 1547 O O . THR A 1 187 ? -0.348 15.688 0.551 1 98.56 187 THR A O 1
ATOM 1550 N N . ARG A 1 188 ? -0.053 17.781 1.218 1 98.25 188 ARG A N 1
ATOM 1551 C CA . ARG A 1 188 ? -1.311 17.812 1.957 1 98.25 188 ARG A CA 1
ATOM 1552 C C . ARG A 1 188 ? -2.336 18.703 1.257 1 98.25 188 ARG A C 1
ATOM 1554 O O . ARG A 1 188 ? -3.406 18.969 1.804 1 98.25 188 ARG A O 1
ATOM 1561 N N . TYR A 1 189 ? -2.082 19.172 0.053 1 98.31 189 TYR A N 1
ATOM 1562 C CA . TYR A 1 189 ? -2.947 20.125 -0.627 1 98.31 189 TYR A CA 1
ATOM 1563 C C . TYR A 1 189 ? -4.262 19.469 -1.035 1 98.31 189 TYR A C 1
ATOM 1565 O O . TYR A 1 189 ? -5.316 20.109 -0.993 1 98.31 189 TYR A O 1
ATOM 1573 N N . PRO A 1 190 ? -4.242 18.172 -1.414 1 98.62 190 PRO A N 1
ATOM 1574 C CA . PRO A 1 190 ? -5.562 17.594 -1.644 1 98.62 190 PRO A CA 1
ATOM 1575 C C . PRO A 1 190 ? -6.477 17.688 -0.422 1 98.62 190 PRO A C 1
ATOM 1577 O O . PRO A 1 190 ? -7.699 17.719 -0.563 1 98.62 190 PRO A O 1
ATOM 1580 N N . VAL A 1 191 ? -5.918 17.781 0.751 1 98.62 191 VAL A N 1
ATOM 1581 C CA . VAL A 1 191 ? -6.66 17.844 2.006 1 98.62 191 VAL A CA 1
ATOM 1582 C C . VAL A 1 191 ? -7.051 19.281 2.309 1 98.62 191 VAL A C 1
ATOM 1584 O O . VAL A 1 191 ? -8.203 19.578 2.623 1 98.62 191 VAL A O 1
ATOM 1587 N N . THR A 1 192 ? -6.113 20.234 2.141 1 98.38 192 THR A N 1
ATOM 1588 C CA . THR A 1 192 ? -6.258 21.594 2.678 1 98.38 192 THR A CA 1
ATOM 1589 C C . THR A 1 192 ? -6.723 22.547 1.593 1 98.38 192 THR A C 1
ATOM 1591 O O . THR A 1 192 ? -7.207 23.641 1.895 1 98.38 192 THR A O 1
ATOM 1594 N N . MET A 1 193 ? -6.52 22.156 0.376 1 98.25 193 MET A N 1
ATOM 1595 C CA . MET A 1 193 ? -6.852 22.984 -0.776 1 98.25 193 MET A CA 1
ATOM 1596 C C . MET A 1 193 ? -7.039 22.141 -2.027 1 98.25 193 MET A C 1
ATOM 1598 O O . MET A 1 193 ? -6.285 22.266 -2.994 1 98.25 193 MET A O 1
ATOM 1602 N N . PRO A 1 194 ? -8.109 21.297 -2.031 1 98.44 194 PRO A N 1
ATOM 1603 C CA . PRO A 1 194 ? -8.312 20.375 -3.152 1 98.44 194 PRO A CA 1
ATOM 1604 C C . PRO A 1 194 ? -8.445 21.094 -4.492 1 98.44 194 PRO A C 1
ATOM 1606 O O . PRO A 1 194 ? -8.211 20.484 -5.543 1 98.44 194 PRO A O 1
ATOM 1609 N N . MET A 1 195 ? -8.672 22.438 -4.512 1 98 195 MET A N 1
ATOM 1610 C CA . MET A 1 195 ? -8.812 23.234 -5.73 1 98 195 MET A CA 1
ATOM 1611 C C . MET A 1 195 ? -7.492 23.312 -6.484 1 98 195 MET A C 1
ATOM 1613 O O . MET A 1 195 ? -7.465 23.672 -7.66 1 98 195 MET A O 1
ATOM 1617 N N . ARG A 1 196 ? -6.418 23.031 -5.793 1 98.62 196 ARG A N 1
ATOM 1618 C CA . ARG A 1 196 ? -5.094 23.062 -6.406 1 98.62 196 ARG A CA 1
ATOM 1619 C C . ARG A 1 196 ? -4.941 21.938 -7.43 1 98.62 196 ARG A C 1
ATOM 1621 O O . ARG A 1 196 ? -4.066 22 -8.297 1 98.62 196 ARG A O 1
ATOM 1628 N N . ILE A 1 197 ? -5.801 20.938 -7.367 1 98.75 197 ILE A N 1
ATOM 1629 C CA . ILE A 1 197 ? -5.766 19.812 -8.305 1 98.75 197 ILE A CA 1
ATOM 1630 C C . ILE A 1 197 ? -6.551 20.172 -9.562 1 98.75 197 ILE A C 1
ATOM 1632 O O . ILE A 1 197 ? -7.715 19.797 -9.711 1 98.75 197 ILE A O 1
ATOM 1636 N N . THR A 1 198 ? -5.883 20.875 -10.414 1 98.5 198 THR A N 1
ATOM 1637 C CA . THR A 1 198 ? -6.504 21.359 -11.648 1 98.5 198 THR A CA 1
ATOM 1638 C C . THR A 1 198 ? -6.266 20.375 -12.789 1 98.5 198 THR A C 1
ATOM 1640 O O . THR A 1 198 ? -5.422 19.484 -12.688 1 98.5 198 THR A O 1
ATOM 1643 N N . ASP A 1 199 ? -7.004 20.578 -13.867 1 98.31 199 ASP A N 1
ATOM 1644 C CA . ASP A 1 199 ? -6.789 19.781 -15.07 1 98.31 199 ASP A CA 1
ATOM 1645 C C . ASP A 1 199 ? -5.375 19.984 -15.617 1 98.31 199 ASP A C 1
ATOM 1647 O O . ASP A 1 199 ? -4.746 19.031 -16.094 1 98.31 199 ASP A O 1
ATOM 1651 N N . SER A 1 200 ? -4.926 21.219 -15.508 1 98.62 200 SER A N 1
ATOM 1652 C CA . SER A 1 200 ? -3.578 21.531 -15.984 1 98.62 200 SER A CA 1
ATOM 1653 C C . SER A 1 200 ? -2.525 20.766 -15.18 1 98.62 200 SER A C 1
ATOM 1655 O O . SER A 1 200 ? -1.605 20.188 -15.758 1 98.62 200 SER A O 1
ATOM 1657 N N . LEU A 1 201 ? -2.674 20.781 -13.906 1 98.75 201 LEU A N 1
ATOM 1658 C CA . LEU A 1 201 ? -1.729 20.078 -13.047 1 98.75 201 LEU A CA 1
ATOM 1659 C C . LEU A 1 201 ? -1.75 18.578 -13.336 1 98.75 201 LEU A C 1
ATOM 1661 O O . LEU A 1 201 ? -0.695 17.953 -13.445 1 98.75 201 LEU A O 1
ATOM 1665 N N . CYS A 1 202 ? -2.938 17.984 -13.477 1 98.81 202 CYS A N 1
ATOM 1666 C CA . CYS A 1 202 ? -3.074 16.562 -13.766 1 98.81 202 CYS A CA 1
ATOM 1667 C C . CYS A 1 202 ? -2.465 16.234 -15.125 1 98.81 202 CYS A C 1
ATOM 1669 O O . CYS A 1 202 ? -1.893 15.156 -15.305 1 98.81 202 CYS A O 1
ATOM 1671 N N . GLY A 1 203 ? -2.66 17.141 -16.047 1 98.75 203 GLY A N 1
ATOM 1672 C CA . GLY A 1 203 ? -2 16.969 -17.328 1 98.75 203 GLY A CA 1
ATOM 1673 C C . GLY A 1 203 ? -0.491 16.844 -17.219 1 98.75 203 GLY A C 1
ATOM 1674 O O . GLY A 1 203 ? 0.13 16.047 -17.906 1 98.75 203 GLY A O 1
ATOM 1675 N N . ILE A 1 204 ? 0.064 17.625 -16.375 1 98.81 204 ILE A N 1
ATOM 1676 C CA . ILE A 1 204 ? 1.501 17.578 -16.125 1 98.81 204 ILE A CA 1
ATOM 1677 C C . ILE A 1 204 ? 1.868 16.234 -15.484 1 98.81 204 ILE A C 1
ATOM 1679 O O . ILE A 1 204 ? 2.799 15.562 -15.922 1 98.81 204 ILE A O 1
ATOM 1683 N N . PHE A 1 205 ? 1.13 15.852 -14.453 1 98.81 205 PHE A N 1
ATOM 1684 C CA . PHE A 1 205 ? 1.422 14.609 -13.75 1 98.81 205 PHE A CA 1
ATOM 1685 C C . PHE A 1 205 ? 1.376 13.422 -14.703 1 98.81 205 PHE A C 1
ATOM 1687 O O . PHE A 1 205 ? 2.182 12.492 -14.594 1 98.81 205 PHE A O 1
ATOM 1694 N N . SER A 1 206 ? 0.51 13.406 -15.672 1 98.38 206 SER A N 1
ATOM 1695 C CA . SER A 1 206 ? 0.305 12.281 -16.578 1 98.38 206 SER A CA 1
ATOM 1696 C C . SER A 1 206 ? 1.52 12.07 -17.484 1 98.38 206 SER A C 1
ATOM 1698 O O . SER A 1 206 ? 1.674 11.008 -18.078 1 98.38 206 SER A O 1
ATOM 1700 N N . LYS A 1 207 ? 2.404 13.094 -17.562 1 98.19 207 LYS A N 1
ATOM 1701 C CA . LYS A 1 207 ? 3.6 13 -18.406 1 98.19 207 LYS A CA 1
ATOM 1702 C C . LYS A 1 207 ? 4.648 12.102 -17.766 1 98.19 207 LYS A C 1
ATOM 1704 O O . LYS A 1 207 ? 5.555 11.609 -18.453 1 98.19 207 LYS A O 1
ATOM 1709 N N . TYR A 1 208 ? 4.559 11.883 -16.484 1 98.12 208 TYR A N 1
ATOM 1710 C CA . TYR A 1 208 ? 5.629 11.227 -15.75 1 98.12 208 TYR A CA 1
ATOM 1711 C C . TYR A 1 208 ? 5.129 9.953 -15.086 1 98.12 208 TYR A C 1
ATOM 1713 O O . TYR A 1 208 ? 5.25 9.789 -13.867 1 98.12 208 TYR A O 1
ATOM 1721 N N . PHE A 1 209 ? 4.711 9.094 -15.914 1 95.81 209 PHE A N 1
ATOM 1722 C CA . PHE A 1 209 ? 4.145 7.824 -15.469 1 95.81 209 PHE A CA 1
ATOM 1723 C C . PHE A 1 209 ? 5.246 6.801 -15.211 1 95.81 209 PHE A C 1
ATOM 1725 O O . PHE A 1 209 ? 6.137 6.617 -16.047 1 95.81 209 PHE A O 1
ATOM 1732 N N . PRO A 1 210 ? 5.16 6.094 -14.055 1 96.56 210 PRO A N 1
ATOM 1733 C CA . PRO A 1 210 ? 4.234 6.227 -12.93 1 96.56 210 PRO A CA 1
ATOM 1734 C C . PRO A 1 210 ? 4.66 7.309 -11.938 1 96.56 210 PRO A C 1
ATOM 1736 O O . PRO A 1 210 ? 5.852 7.598 -11.812 1 96.56 210 PRO A O 1
ATOM 1739 N N . LEU A 1 211 ? 3.754 7.98 -11.406 1 98.5 211 LEU A N 1
ATOM 1740 C CA . LEU A 1 211 ? 3.967 8.969 -10.352 1 98.5 211 LEU A CA 1
ATOM 1741 C C . LEU A 1 211 ? 3.189 8.602 -9.094 1 98.5 211 LEU A C 1
ATOM 1743 O O . LEU A 1 211 ? 2.021 8.219 -9.172 1 98.5 211 LEU A O 1
ATOM 1747 N N . TYR A 1 212 ? 3.887 8.648 -7.953 1 98.81 212 TYR A N 1
ATOM 1748 C CA . TYR A 1 212 ? 3.264 8.352 -6.668 1 98.81 212 TYR A CA 1
ATOM 1749 C C . TYR A 1 212 ? 3.068 9.625 -5.852 1 98.81 212 TYR A C 1
ATOM 1751 O O . TYR A 1 212 ? 3.99 10.438 -5.723 1 98.81 212 TYR A O 1
ATOM 1759 N N . ILE A 1 213 ? 1.883 9.82 -5.34 1 98.88 213 ILE A N 1
ATOM 1760 C CA . ILE A 1 213 ? 1.597 10.961 -4.473 1 98.88 213 ILE A CA 1
ATOM 1761 C C . ILE A 1 213 ? 1.086 10.461 -3.123 1 98.88 213 ILE A C 1
ATOM 1763 O O . ILE A 1 213 ? 0.209 9.602 -3.064 1 98.88 213 ILE A O 1
ATOM 1767 N N . VAL A 1 214 ? 1.67 10.922 -2.086 1 98.88 214 VAL A N 1
ATOM 1768 C CA . VAL A 1 214 ? 1.263 10.57 -0.729 1 98.88 214 VAL A CA 1
ATOM 1769 C C . VAL A 1 214 ? 0.569 11.758 -0.072 1 98.88 214 VAL A C 1
ATOM 1771 O O . VAL A 1 214 ? 1.188 12.805 0.148 1 98.88 214 VAL A O 1
ATOM 1774 N N . THR A 1 215 ? -0.684 11.609 0.198 1 98.88 215 THR A N 1
ATOM 1775 C CA . THR A 1 215 ? -1.479 12.617 0.881 1 98.88 215 THR A CA 1
ATOM 1776 C C . THR A 1 215 ? -1.369 12.469 2.395 1 98.88 215 THR A C 1
ATOM 1778 O O . THR A 1 215 ? -0.692 11.555 2.885 1 98.88 215 THR A O 1
ATOM 1781 N N . HIS A 1 216 ? -2.064 13.414 3.129 1 98.5 216 HIS A N 1
ATOM 1782 C CA . HIS A 1 216 ? -1.933 13.438 4.582 1 98.5 216 HIS A CA 1
ATOM 1783 C C . HIS A 1 216 ? -3.277 13.688 5.254 1 98.5 216 HIS A C 1
ATOM 1785 O O . HIS A 1 216 ? -3.418 14.633 6.035 1 98.5 216 HIS A O 1
ATOM 1791 N N . PHE A 1 217 ? -4.164 12.852 5.043 1 98.94 217 PHE A N 1
ATOM 1792 C CA . PHE A 1 217 ? -5.441 12.883 5.746 1 98.94 217 PHE A CA 1
ATOM 1793 C C . PHE A 1 217 ? -5.309 12.273 7.137 1 98.94 217 PHE A C 1
ATOM 1795 O O . PHE A 1 217 ? -4.723 11.203 7.301 1 98.94 217 PHE A O 1
ATOM 1802 N N . ASN A 1 218 ? -5.918 12.953 8.156 1 98.88 218 ASN A N 1
ATOM 1803 C CA . ASN A 1 218 ? -5.828 12.453 9.523 1 98.88 218 ASN A CA 1
ATOM 1804 C C . ASN A 1 218 ? -7.207 12.172 10.109 1 98.88 218 ASN A C 1
ATOM 1806 O O . ASN A 1 218 ? -7.324 11.531 11.156 1 98.88 218 ASN A O 1
ATOM 1810 N N . HIS A 1 219 ? -8.258 12.609 9.508 1 98.88 219 HIS A N 1
ATOM 1811 C CA . HIS A 1 219 ? -9.617 12.453 10.016 1 98.88 219 HIS A CA 1
ATOM 1812 C C . HIS A 1 219 ? -10.617 12.312 8.875 1 98.88 219 HIS A C 1
ATOM 1814 O O . HIS A 1 219 ? -10.469 12.938 7.828 1 98.88 219 HIS A O 1
ATOM 1820 N N . PRO A 1 220 ? -11.742 11.547 9.086 1 98.75 220 PRO A N 1
ATOM 1821 C CA . PRO A 1 220 ? -12.734 11.367 8.023 1 98.75 220 PRO A CA 1
ATOM 1822 C C . PRO A 1 220 ? -13.375 12.68 7.586 1 98.75 220 PRO A C 1
ATOM 1824 O O . PRO A 1 220 ? -13.766 12.82 6.426 1 98.75 220 PRO A O 1
ATOM 1827 N N . LYS A 1 221 ? -13.438 13.656 8.461 1 98.5 221 LYS A N 1
ATOM 1828 C CA . LYS A 1 221 ? -14.047 14.953 8.164 1 98.5 221 LYS A CA 1
ATOM 1829 C C . LYS A 1 221 ? -13.305 15.664 7.039 1 98.5 221 LYS A C 1
ATOM 1831 O O . LYS A 1 221 ? -13.859 16.547 6.383 1 98.5 221 LYS A O 1
ATOM 1836 N N . GLU A 1 222 ? -12.086 15.281 6.824 1 98.88 222 GLU A N 1
ATOM 1837 C CA . GLU A 1 222 ? -11.25 15.906 5.801 1 98.88 222 GLU A CA 1
ATOM 1838 C C . GLU A 1 222 ? -11.578 15.367 4.414 1 98.88 222 GLU A C 1
ATOM 1840 O O . GLU A 1 222 ? -11.172 15.945 3.404 1 98.88 222 GLU A O 1
ATOM 1845 N N . LEU A 1 223 ? -12.219 14.273 4.324 1 98.81 223 LEU A N 1
ATOM 1846 C CA . LEU A 1 223 ? -12.578 13.641 3.055 1 98.81 223 LEU A CA 1
ATOM 1847 C C . LEU A 1 223 ? -13.938 14.133 2.568 1 98.81 223 LEU A C 1
ATOM 1849 O O . LEU A 1 223 ? -14.945 13.445 2.756 1 98.81 223 LEU A O 1
ATOM 1853 N N . THR A 1 224 ? -13.961 15.258 1.856 1 98.62 224 THR A N 1
ATOM 1854 C CA . THR A 1 224 ? -15.172 15.938 1.397 1 98.62 224 THR A CA 1
ATOM 1855 C C . THR A 1 224 ? -15.461 15.594 -0.059 1 98.62 224 THR A C 1
ATOM 1857 O O . THR A 1 224 ? -14.711 14.859 -0.693 1 98.62 224 THR A O 1
ATOM 1860 N N . GLN A 1 225 ? -16.609 16.156 -0.538 1 98.25 225 GLN A N 1
ATOM 1861 C CA . GLN A 1 225 ? -16.953 15.984 -1.947 1 98.25 225 GLN A CA 1
ATOM 1862 C C . GLN A 1 225 ? -15.914 16.656 -2.846 1 98.25 225 GLN A C 1
ATOM 1864 O O . GLN A 1 225 ? -15.586 16.156 -3.92 1 98.25 225 GLN A O 1
ATOM 1869 N N . GLU A 1 226 ? -15.383 17.828 -2.424 1 98.19 226 GLU A N 1
ATOM 1870 C CA . GLU A 1 226 ? -14.328 18.516 -3.166 1 98.19 226 GLU A CA 1
ATOM 1871 C C . GLU A 1 226 ? -13.086 17.625 -3.287 1 98.19 226 GLU A C 1
ATOM 1873 O O . GLU A 1 226 ? -12.453 17.578 -4.348 1 98.19 226 GLU A O 1
ATOM 1878 N N . VAL A 1 227 ? -12.797 16.938 -2.211 1 98.75 227 VAL A N 1
ATOM 1879 C CA . VAL A 1 227 ? -11.656 16.031 -2.197 1 98.75 227 VAL A CA 1
ATOM 1880 C C . VAL A 1 227 ? -11.906 14.867 -3.148 1 98.75 227 VAL A C 1
ATOM 1882 O O . VAL A 1 227 ? -11.016 14.469 -3.9 1 98.75 227 VAL A O 1
ATOM 1885 N N . LYS A 1 228 ? -13.125 14.336 -3.115 1 98.62 228 LYS A N 1
ATOM 1886 C CA . LYS A 1 228 ? -13.469 13.219 -4.004 1 98.62 228 LYS A CA 1
ATOM 1887 C C . LYS A 1 228 ? -13.227 13.594 -5.461 1 98.62 228 LYS A C 1
ATOM 1889 O O . LYS A 1 228 ? -12.633 12.82 -6.215 1 98.62 228 LYS A O 1
ATOM 1894 N N . VAL A 1 229 ? -13.648 14.727 -5.832 1 98.38 229 VAL A N 1
ATOM 1895 C CA . VAL A 1 229 ? -13.484 15.211 -7.199 1 98.38 229 VAL A CA 1
ATOM 1896 C C . VAL A 1 229 ? -12 15.344 -7.527 1 98.38 229 VAL A C 1
ATOM 1898 O O . VAL A 1 229 ? -11.547 14.898 -8.586 1 98.38 229 VAL A O 1
ATOM 1901 N N . ALA A 1 230 ? -11.242 15.945 -6.633 1 98.75 230 ALA A N 1
ATOM 1902 C CA . ALA A 1 230 ? -9.805 16.156 -6.832 1 98.75 230 ALA A CA 1
ATOM 1903 C C . ALA A 1 230 ? -9.07 14.828 -6.965 1 98.75 230 ALA A C 1
ATOM 1905 O O . ALA A 1 230 ? -8.234 14.656 -7.855 1 98.75 230 ALA A O 1
ATOM 1906 N N . VAL A 1 231 ? -9.406 13.898 -6.133 1 98.75 231 VAL A N 1
ATOM 1907 C CA . VAL A 1 231 ? -8.758 12.594 -6.109 1 98.75 231 VAL A CA 1
ATOM 1908 C C . VAL A 1 231 ? -9.078 11.828 -7.391 1 98.75 231 VAL A C 1
ATOM 1910 O O . VAL A 1 231 ? -8.195 11.219 -8 1 98.75 231 VAL A O 1
ATOM 1913 N N . THR A 1 232 ? -10.344 11.883 -7.777 1 98.5 232 THR A N 1
ATOM 1914 C CA . THR A 1 232 ? -10.758 11.234 -9.016 1 98.5 232 THR A CA 1
ATOM 1915 C C . THR A 1 232 ? -9.977 11.789 -10.203 1 98.5 232 THR A C 1
ATOM 1917 O O . THR A 1 232 ? -9.484 11.031 -11.039 1 98.5 232 THR A O 1
ATOM 1920 N N . LYS A 1 233 ? -9.797 13.086 -10.227 1 98.5 233 LYS A N 1
ATOM 1921 C CA . LYS A 1 233 ? -9.047 13.742 -11.297 1 98.5 233 LYS A CA 1
ATOM 1922 C C . LYS A 1 233 ? -7.582 13.312 -11.281 1 98.5 233 LYS A C 1
ATOM 1924 O O . LYS A 1 233 ? -7 13.039 -12.336 1 98.5 233 LYS A O 1
ATOM 1929 N N . LEU A 1 234 ? -7.023 13.273 -10.133 1 98.81 234 LEU A N 1
ATOM 1930 C CA . LEU A 1 234 ? -5.629 12.867 -9.984 1 98.81 234 LEU A CA 1
ATOM 1931 C C . LEU A 1 234 ? -5.41 11.469 -10.562 1 98.81 234 LEU A C 1
ATOM 1933 O O . LEU A 1 234 ? -4.418 11.227 -11.25 1 98.81 234 LEU A O 1
ATOM 1937 N N . ILE A 1 235 ? -6.348 10.57 -10.289 1 98.56 235 ILE A N 1
ATOM 1938 C CA . ILE A 1 235 ? -6.188 9.18 -10.688 1 98.56 235 ILE A CA 1
ATOM 1939 C C . ILE A 1 235 ? -6.531 9.023 -12.164 1 98.56 235 ILE A C 1
ATOM 1941 O O . ILE A 1 235 ? -5.75 8.461 -12.938 1 98.56 235 ILE A O 1
ATOM 1945 N N . GLN A 1 236 ? -7.621 9.578 -12.625 1 98.31 236 GLN A N 1
ATOM 1946 C CA . GLN A 1 236 ? -8.141 9.312 -13.961 1 98.31 236 GLN A CA 1
ATOM 1947 C C . GLN A 1 236 ? -7.406 10.141 -15.008 1 98.31 236 GLN A C 1
ATOM 1949 O O . GLN A 1 236 ? -7.164 9.672 -16.125 1 98.31 236 GLN A O 1
ATOM 1954 N N . LYS A 1 237 ? -7.047 11.352 -14.648 1 98.31 237 LYS A N 1
ATOM 1955 C CA . LYS A 1 237 ? -6.395 12.234 -15.602 1 98.31 237 LYS A CA 1
ATOM 1956 C C . LYS A 1 237 ? -4.895 12.32 -15.336 1 98.31 237 LYS A C 1
ATOM 1958 O O . LYS A 1 237 ? -4.094 12.352 -16.281 1 98.31 237 LYS A O 1
ATOM 1963 N N . GLY A 1 238 ? -4.539 12.344 -14.094 1 98.5 238 GLY A N 1
ATOM 1964 C CA . GLY A 1 238 ? -3.137 12.438 -13.727 1 98.5 238 GLY A CA 1
ATOM 1965 C C . GLY A 1 238 ? -2.406 11.117 -13.797 1 98.5 238 GLY A C 1
ATOM 1966 O O . GLY A 1 238 ? -1.174 11.078 -13.82 1 98.5 238 GLY A O 1
ATOM 1967 N N . ASN A 1 239 ? -3.146 10 -13.773 1 98 239 ASN A N 1
ATOM 1968 C CA . ASN A 1 239 ? -2.611 8.641 -13.773 1 98 239 ASN A CA 1
ATOM 1969 C C . ASN A 1 239 ? -1.655 8.414 -12.609 1 98 239 ASN A C 1
ATOM 1971 O O . ASN A 1 239 ? -0.605 7.793 -12.773 1 98 239 ASN A O 1
ATOM 1975 N N . VAL A 1 240 ? -1.961 9 -11.438 1 98.19 240 VAL A N 1
ATOM 1976 C CA . VAL A 1 240 ? -1.07 8.859 -10.289 1 98.19 240 VAL A CA 1
ATOM 1977 C C . VAL A 1 240 ? -1.612 7.797 -9.344 1 98.19 240 VAL A C 1
ATOM 1979 O O . VAL A 1 240 ? -2.82 7.559 -9.297 1 98.19 240 VAL A O 1
ATOM 1982 N N . THR A 1 241 ? -0.73 7.09 -8.664 1 98.5 241 THR A N 1
ATOM 1983 C CA . THR A 1 241 ? -1.091 6.238 -7.535 1 98.5 241 THR A CA 1
ATOM 1984 C C . THR A 1 241 ? -1.11 7.043 -6.238 1 98.5 241 THR A C 1
ATOM 1986 O O . THR A 1 241 ? -0.127 7.703 -5.895 1 98.5 241 THR A O 1
ATOM 1989 N N . LEU A 1 242 ? -2.238 6.984 -5.559 1 98.81 242 LEU A N 1
ATOM 1990 C CA . LEU A 1 242 ? -2.391 7.801 -4.355 1 98.81 242 LEU A CA 1
ATOM 1991 C C . LEU A 1 242 ? -2.291 6.938 -3.102 1 98.81 242 LEU A C 1
ATOM 1993 O O . LEU A 1 242 ? -2.949 5.902 -3.002 1 98.81 242 LEU A O 1
ATOM 1997 N N . LEU A 1 243 ? -1.44 7.336 -2.23 1 98.88 243 LEU A N 1
ATOM 1998 C CA . LEU A 1 243 ? -1.301 6.777 -0.891 1 98.88 243 LEU A CA 1
ATOM 1999 C C . LEU A 1 243 ? -1.569 7.836 0.171 1 98.88 243 LEU A C 1
ATOM 2001 O O . LEU A 1 243 ? -1.619 9.031 -0.135 1 98.88 243 LEU A O 1
ATOM 2005 N N . ASN A 1 244 ? -1.811 7.383 1.363 1 98.88 244 ASN A N 1
ATOM 2006 C CA . ASN A 1 244 ? -2.006 8.328 2.455 1 98.88 244 ASN A CA 1
ATOM 2007 C C . ASN A 1 244 ? -1.11 8 3.646 1 98.88 244 ASN A C 1
ATOM 2009 O O . ASN A 1 244 ? -0.979 6.84 4.031 1 98.88 244 ASN A O 1
ATOM 2013 N N . GLN A 1 245 ? -0.465 8.961 4.152 1 98.38 245 GLN A N 1
ATOM 2014 C CA . GLN A 1 245 ? 0.207 8.852 5.441 1 98.38 245 GLN A CA 1
ATOM 2015 C C . GLN A 1 245 ? -0.471 9.734 6.488 1 98.38 245 GLN A C 1
ATOM 2017 O O . GLN A 1 245 ? -0.546 10.953 6.332 1 98.38 245 GLN A O 1
ATOM 2022 N N . SER A 1 246 ? -0.984 9.148 7.488 1 98.62 246 SER A N 1
ATOM 2023 C CA . SER A 1 246 ? -1.584 9.844 8.625 1 98.62 246 SER A CA 1
ATOM 2024 C C . SER A 1 246 ? -0.646 9.859 9.82 1 98.62 246 SER A C 1
ATOM 2026 O O . SER A 1 246 ? 0.38 9.172 9.82 1 98.62 246 SER A O 1
ATOM 2028 N N . VAL A 1 247 ? -0.91 10.719 10.742 1 98.62 247 VAL A N 1
ATOM 2029 C CA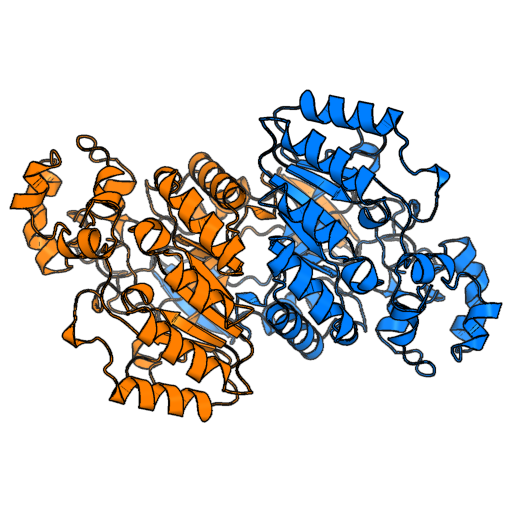 . VAL A 1 247 ? -0.262 10.742 12.055 1 98.62 247 VAL A CA 1
ATOM 2030 C C . VAL A 1 247 ? -1.275 10.383 13.133 1 98.62 247 VAL A C 1
ATOM 2032 O O . VAL A 1 247 ? -2.414 10.852 13.109 1 98.62 247 VAL A O 1
ATOM 2035 N N . LEU A 1 248 ? -0.88 9.469 13.961 1 98.69 248 LEU A N 1
ATOM 2036 C CA . LEU A 1 248 ? -1.728 9.148 15.109 1 98.69 248 LEU A CA 1
ATOM 2037 C C . LEU A 1 248 ? -1.755 10.312 16.094 1 98.69 248 LEU A C 1
ATOM 2039 O O . LEU A 1 248 ? -0.749 10.602 16.75 1 98.69 248 LEU A O 1
ATOM 2043 N N . LEU A 1 249 ? -2.902 10.945 16.203 1 98.31 249 LEU A N 1
ATOM 2044 C CA . LEU A 1 249 ? -3.041 12.164 17 1 98.31 249 LEU A CA 1
ATOM 2045 C C . LEU A 1 249 ? -4.094 11.992 18.094 1 98.31 249 LEU A C 1
ATOM 2047 O O . LEU A 1 249 ? -5.234 11.617 17.797 1 98.31 249 LEU A O 1
ATOM 2051 N N . LYS A 1 250 ? -3.73 12.352 19.281 1 97.12 250 LYS A N 1
ATOM 2052 C CA . LYS A 1 250 ? -4.625 12.273 20.438 1 97.12 250 LYS A CA 1
ATOM 2053 C C . LYS A 1 250 ? -5.875 13.125 20.219 1 97.12 250 LYS A C 1
ATOM 2055 O O . LYS A 1 250 ? -5.777 14.289 19.828 1 97.12 250 LYS A O 1
ATOM 2060 N N . ASP A 1 251 ? -7.008 12.547 20.344 1 96.81 251 ASP A N 1
ATOM 2061 C CA . ASP A 1 251 ? -8.312 13.195 20.281 1 96.81 251 ASP A CA 1
ATOM 2062 C C . ASP A 1 251 ? -8.664 13.602 18.844 1 96.81 251 ASP A C 1
ATOM 2064 O O . ASP A 1 251 ? -9.547 14.445 18.641 1 96.81 251 ASP A O 1
ATOM 2068 N N . VAL A 1 252 ? -7.945 13.125 17.875 1 98.31 252 VAL A N 1
ATOM 2069 C CA . VAL A 1 252 ? -8.227 13.414 16.484 1 98.31 252 VAL A CA 1
ATOM 2070 C C . VAL A 1 252 ? -8.594 12.125 15.75 1 98.31 252 VAL A C 1
ATOM 2072 O O . VAL A 1 252 ? -9.656 12.039 15.133 1 98.31 252 VAL A O 1
ATOM 2075 N N . ASN A 1 253 ? -7.723 11.156 15.867 1 98.75 253 ASN A N 1
ATOM 2076 C CA . ASN A 1 253 ? -7.965 9.891 15.172 1 98.75 253 ASN A CA 1
ATOM 2077 C C . ASN A 1 253 ? -7.492 8.703 16 1 98.75 253 ASN A C 1
ATOM 2079 O O . ASN A 1 253 ? -7.121 7.664 15.445 1 98.75 253 ASN A O 1
ATOM 2083 N N . ASP A 1 254 ? -7.512 8.742 17.344 1 98.56 254 ASP A N 1
ATOM 2084 C CA . ASP A 1 254 ? -6.902 7.727 18.203 1 98.56 254 ASP A CA 1
ATOM 2085 C C . ASP A 1 254 ? -7.953 6.754 18.734 1 98.56 254 ASP A C 1
ATOM 2087 O O . ASP A 1 254 ? -7.871 6.312 19.875 1 98.56 254 ASP A O 1
ATOM 2091 N N . THR A 1 255 ? -8.984 6.484 17.938 1 98.56 255 THR A N 1
ATOM 2092 C CA . THR A 1 255 ? -9.953 5.438 18.25 1 98.56 255 THR A CA 1
ATOM 2093 C C . THR A 1 255 ? -10.156 4.52 17.047 1 98.56 255 THR A C 1
ATOM 2095 O O . THR A 1 255 ? -9.938 4.922 15.898 1 98.56 255 THR A O 1
ATOM 2098 N N . VAL A 1 256 ? -10.594 3.316 17.359 1 98.25 256 VAL A N 1
ATOM 2099 C CA . VAL A 1 256 ? -10.828 2.32 16.312 1 98.25 256 VAL A CA 1
ATOM 2100 C C . VAL A 1 256 ? -11.891 2.824 15.344 1 98.25 256 VAL A C 1
ATOM 2102 O O . VAL A 1 256 ? -11.734 2.703 14.133 1 98.25 256 VAL A O 1
ATOM 2105 N N . GLU A 1 257 ? -12.883 3.463 15.898 1 98.31 257 GLU A N 1
ATOM 2106 C CA . GLU A 1 257 ? -14.016 3.928 15.102 1 98.31 257 GLU A CA 1
ATOM 2107 C C . GLU A 1 257 ? -13.586 4.984 14.086 1 98.31 257 GLU A C 1
ATOM 2109 O O . GLU A 1 257 ? -13.969 4.926 12.922 1 98.31 257 GLU A O 1
ATOM 2114 N N . ILE A 1 258 ? -12.789 5.914 14.5 1 98.69 258 ILE A N 1
ATOM 2115 C CA . ILE A 1 258 ? -12.367 7.008 13.625 1 98.69 258 ILE A CA 1
ATOM 2116 C C . ILE A 1 258 ? -11.391 6.48 12.578 1 98.69 258 ILE A C 1
ATOM 2118 O O . ILE A 1 258 ? -11.492 6.816 11.398 1 98.69 258 ILE A O 1
ATOM 2122 N N . LEU A 1 259 ? -10.469 5.648 12.984 1 98.75 259 LEU A N 1
ATOM 2123 C CA . LEU A 1 259 ? -9.516 5.086 12.031 1 98.75 259 LEU A CA 1
ATOM 2124 C C . LEU A 1 259 ? -10.219 4.219 11 1 98.75 259 LEU A C 1
ATOM 2126 O O . LEU A 1 259 ? -9.867 4.238 9.82 1 98.75 259 LEU A O 1
ATOM 2130 N N . GLU A 1 260 ? -11.188 3.438 11.477 1 98.38 260 GLU A N 1
ATOM 2131 C CA . GLU A 1 260 ? -11.961 2.615 10.555 1 98.38 260 GLU A CA 1
ATOM 2132 C C . GLU A 1 260 ? -12.672 3.477 9.516 1 98.38 260 GLU A C 1
ATOM 2134 O O . GLU A 1 260 ? -12.57 3.219 8.312 1 98.38 260 GLU A O 1
ATOM 2139 N N . GLU A 1 261 ? -13.336 4.473 9.977 1 98.69 261 GLU A N 1
ATOM 2140 C CA . GLU A 1 261 ? -14.062 5.355 9.07 1 98.69 261 GLU A CA 1
ATOM 2141 C C . GLU A 1 261 ? -13.109 6.055 8.102 1 98.69 261 GLU A C 1
ATOM 2143 O O . GLU A 1 261 ? -13.375 6.125 6.902 1 98.69 261 GLU A O 1
ATOM 2148 N N . LEU A 1 262 ? -12 6.57 8.633 1 98.88 262 LEU A N 1
ATOM 2149 C CA . LEU A 1 262 ? -11 7.25 7.816 1 98.88 262 LEU A CA 1
ATOM 2150 C C . LEU A 1 262 ? -10.477 6.328 6.723 1 98.88 262 LEU A C 1
ATOM 2152 O O . LEU A 1 262 ? -10.508 6.68 5.539 1 98.88 262 LEU A O 1
ATOM 2156 N N . ASN A 1 263 ? -10.078 5.164 7.094 1 98.75 263 ASN A N 1
ATOM 2157 C CA . ASN A 1 263 ? -9.391 4.262 6.176 1 98.75 263 ASN A CA 1
ATOM 2158 C C . ASN A 1 263 ? -10.336 3.727 5.105 1 98.75 263 ASN A C 1
ATOM 2160 O O . ASN A 1 263 ? -9.961 3.631 3.934 1 98.75 263 ASN A O 1
ATOM 2164 N N . TYR A 1 264 ? -11.586 3.381 5.477 1 98.62 264 TYR A N 1
ATOM 2165 C CA . TYR A 1 264 ? -12.547 2.922 4.48 1 98.62 264 TYR A CA 1
ATOM 2166 C C . TYR A 1 264 ? -12.914 4.047 3.518 1 98.62 264 TYR A C 1
ATOM 2168 O O . TYR A 1 264 ? -13.062 3.814 2.316 1 98.62 264 TYR A O 1
ATOM 2176 N N . LYS A 1 265 ? -13.023 5.238 4.035 1 98.81 265 LYS A N 1
ATOM 2177 C CA . LYS A 1 265 ? -13.352 6.371 3.176 1 98.81 265 LYS A CA 1
ATOM 2178 C C . LYS A 1 265 ? -12.211 6.676 2.209 1 98.81 265 LYS A C 1
ATOM 2180 O O . LYS A 1 265 ? -12.445 6.984 1.039 1 98.81 265 LYS A O 1
ATOM 2185 N N . LEU A 1 266 ? -10.984 6.609 2.723 1 98.88 266 LEU A N 1
ATOM 2186 C CA . LEU A 1 266 ? -9.828 6.77 1.853 1 98.88 266 LEU A CA 1
ATOM 2187 C C . LEU A 1 266 ? -9.883 5.789 0.686 1 98.88 266 LEU A C 1
ATOM 2189 O O . LEU A 1 266 ? -9.773 6.191 -0.475 1 98.88 266 LEU A O 1
ATOM 2193 N N . VAL A 1 267 ? -10.102 4.582 0.97 1 98.81 267 VAL A N 1
ATOM 2194 C CA . VAL A 1 267 ? -10.117 3.537 -0.047 1 98.81 267 VAL A CA 1
ATOM 2195 C C . VAL A 1 267 ? -11.273 3.77 -1.013 1 98.81 267 VAL A C 1
ATOM 2197 O O . VAL A 1 267 ? -11.133 3.574 -2.221 1 98.81 267 VAL A O 1
ATOM 2200 N N . ARG A 1 268 ? -12.367 4.227 -0.482 1 98.44 268 ARG A N 1
ATOM 2201 C CA . ARG A 1 268 ? -13.539 4.52 -1.307 1 98.44 268 ARG A CA 1
ATOM 2202 C C . ARG A 1 268 ? -13.25 5.645 -2.293 1 98.44 268 ARG A C 1
ATOM 2204 O O . ARG A 1 268 ? -13.844 5.699 -3.371 1 98.44 268 ARG A O 1
ATOM 2211 N N . PHE A 1 269 ? -12.344 6.527 -1.933 1 98.62 269 PHE A N 1
ATOM 2212 C CA . PHE A 1 269 ? -11.992 7.645 -2.803 1 98.62 269 PHE A CA 1
ATOM 2213 C C . PHE A 1 269 ? -10.883 7.246 -3.77 1 98.62 269 PHE A C 1
ATOM 2215 O O . PHE A 1 269 ? -10.625 7.949 -4.746 1 98.62 269 PHE A O 1
ATOM 2222 N N . GLY A 1 270 ? -10.227 6.098 -3.549 1 98.56 270 GLY A N 1
ATOM 2223 C CA . GLY A 1 270 ? -9.148 5.648 -4.418 1 98.56 270 GLY A CA 1
ATOM 2224 C C . GLY A 1 270 ? -7.773 5.871 -3.822 1 98.56 270 GLY A C 1
ATOM 2225 O O . GLY A 1 270 ? -6.766 5.805 -4.531 1 98.56 270 GLY A O 1
ATOM 2226 N N . ILE A 1 271 ? -7.699 6.125 -2.486 1 98.88 271 ILE A N 1
ATOM 2227 C CA . ILE A 1 271 ? -6.438 6.375 -1.795 1 98.88 271 ILE A CA 1
ATOM 2228 C C . ILE A 1 271 ? -6.105 5.191 -0.891 1 98.88 271 ILE A C 1
ATOM 2230 O O . ILE A 1 271 ? -6.91 4.801 -0.045 1 98.88 271 ILE A O 1
ATOM 2234 N N . LYS A 1 272 ? -5.008 4.625 -1.026 1 98.69 272 LYS A N 1
ATOM 2235 C CA . LYS A 1 272 ? -4.602 3.508 -0.178 1 98.69 272 LYS A CA 1
ATOM 2236 C C . LYS A 1 272 ? -3.889 4.004 1.077 1 98.69 272 LYS A C 1
ATOM 2238 O O . LYS A 1 272 ? -2.885 4.715 0.987 1 98.69 272 LYS A O 1
ATOM 2243 N N . PRO A 1 273 ? -4.43 3.658 2.277 1 98.75 273 PRO A N 1
ATOM 2244 C CA . PRO A 1 273 ? -3.648 3.938 3.484 1 98.75 273 PRO A CA 1
ATOM 2245 C C . PRO A 1 273 ? -2.258 3.307 3.449 1 98.75 273 PRO A C 1
ATOM 2247 O O . PRO A 1 273 ? -2.125 2.113 3.168 1 98.75 273 PRO A O 1
ATOM 2250 N N . TYR A 1 274 ? -1.251 4.129 3.719 1 98.44 274 TYR A N 1
ATOM 2251 C CA . TYR A 1 274 ? 0.147 3.732 3.594 1 98.44 274 TYR A CA 1
ATOM 2252 C C . TYR A 1 274 ? 0.817 3.66 4.961 1 98.44 274 TYR A C 1
ATOM 2254 O O . TYR A 1 274 ? 1.109 2.57 5.461 1 98.44 274 TYR A O 1
ATOM 2262 N N . TYR A 1 275 ? 0.917 4.789 5.656 1 98.5 275 TYR A N 1
ATOM 2263 C CA . TYR A 1 275 ? 1.521 4.828 6.98 1 98.5 275 TYR A CA 1
ATOM 2264 C C . TYR A 1 275 ? 0.589 5.5 7.984 1 98.5 275 TYR A C 1
ATOM 2266 O O . TYR A 1 275 ? -0.164 6.41 7.629 1 98.5 275 TYR A O 1
ATOM 2274 N N . LEU A 1 276 ? 0.549 4.992 9.117 1 98.69 276 LEU A N 1
ATOM 2275 C CA . LEU A 1 276 ? 0.15 5.695 10.336 1 98.69 276 LEU A CA 1
ATOM 2276 C C . LEU A 1 276 ? 1.363 6.008 11.203 1 98.69 276 LEU A C 1
ATOM 2278 O O . LEU A 1 276 ? 1.932 5.109 11.828 1 98.69 276 LEU A O 1
ATOM 2282 N N . HIS A 1 277 ? 1.771 7.254 11.25 1 98.38 277 HIS A N 1
ATOM 2283 C CA . HIS A 1 277 ? 2.986 7.645 11.953 1 98.38 277 HIS A CA 1
ATOM 2284 C C . HIS A 1 277 ? 2.711 7.902 13.43 1 98.38 277 HIS A C 1
ATOM 2286 O O . HIS A 1 277 ? 1.72 8.547 13.773 1 98.38 277 HIS A O 1
ATOM 2292 N N . GLN A 1 278 ? 3.568 7.352 14.25 1 97.25 278 GLN A N 1
ATOM 2293 C CA . GLN A 1 278 ? 3.652 7.867 15.617 1 97.25 278 GLN A CA 1
ATOM 2294 C C . GLN A 1 278 ? 4.055 9.344 15.617 1 97.25 278 GLN A C 1
ATOM 2296 O O . GLN A 1 278 ? 5.02 9.727 14.961 1 97.25 278 GLN A O 1
ATOM 2301 N N . CYS A 1 279 ? 3.293 10.094 16.266 1 95.88 279 CYS A N 1
ATOM 2302 C CA . CYS A 1 279 ? 3.572 11.531 16.312 1 95.88 279 CYS A CA 1
ATOM 2303 C C . CYS A 1 279 ? 5 11.789 16.781 1 95.88 279 CYS A C 1
ATOM 2305 O O . CYS A 1 279 ? 5.441 11.227 17.781 1 95.88 279 CYS A O 1
ATOM 2307 N N . ASP A 1 280 ? 5.727 12.609 16.062 1 93.12 280 ASP A N 1
ATOM 2308 C CA . ASP A 1 280 ? 7.113 12.93 16.391 1 93.12 280 ASP A CA 1
ATOM 2309 C C . ASP A 1 280 ? 7.191 13.852 17.594 1 93.12 280 ASP A C 1
ATOM 2311 O O . ASP A 1 280 ? 6.285 14.656 17.844 1 93.12 280 ASP A O 1
ATOM 2315 N N . GLU A 1 281 ? 8.281 13.766 18.281 1 89.06 281 GLU A N 1
ATOM 2316 C CA . GLU A 1 281 ? 8.492 14.555 19.5 1 89.06 281 GLU A CA 1
ATOM 2317 C C . GLU A 1 281 ? 9.047 15.938 19.156 1 89.06 281 GLU A C 1
ATOM 2319 O O . GLU A 1 281 ? 10.078 16.344 19.688 1 89.06 281 GLU A O 1
ATOM 2324 N N . VAL A 1 282 ? 8.328 16.672 18.422 1 89.75 282 VAL A N 1
ATOM 2325 C CA . VAL A 1 282 ? 8.766 18.016 18.078 1 89.75 282 VAL A CA 1
ATOM 2326 C C . VAL A 1 282 ? 8.266 19 19.141 1 89.75 282 VAL A C 1
ATOM 2328 O O . VAL A 1 282 ? 7.254 18.766 19.797 1 89.75 282 VAL A O 1
ATOM 2331 N N . TYR A 1 283 ? 8.93 20.094 19.203 1 88.44 283 TYR A N 1
ATOM 2332 C CA . TYR A 1 283 ? 8.547 21.156 20.141 1 88.44 283 TYR A CA 1
ATOM 2333 C C . TYR A 1 283 ? 7.094 21.562 19.922 1 88.44 283 TYR A C 1
ATOM 2335 O O . TYR A 1 283 ? 6.703 21.938 18.812 1 88.44 283 TYR A O 1
ATOM 2343 N N . GLY A 1 284 ? 6.258 21.391 21 1 87.75 284 GLY A N 1
ATOM 2344 C CA . GLY A 1 284 ? 4.883 21.859 20.953 1 87.75 284 GLY A CA 1
ATOM 2345 C C . GLY A 1 284 ? 3.9 20.797 20.5 1 87.75 284 GLY A C 1
ATOM 2346 O O . GLY A 1 284 ? 2.705 21.062 20.359 1 87.75 284 GLY A O 1
ATOM 2347 N N . SER A 1 285 ? 4.355 19.578 20.281 1 89.75 285 SER A N 1
ATOM 2348 C CA . SER A 1 285 ? 3.457 18.562 19.734 1 89.75 285 SER A CA 1
ATOM 2349 C C . SER A 1 285 ? 3.092 17.531 20.797 1 89.75 285 SER A C 1
ATOM 2351 O O . SER A 1 285 ? 2.33 16.594 20.531 1 89.75 285 SER A O 1
ATOM 2353 N N . SER A 1 286 ? 3.514 17.688 22.016 1 89.75 286 SER A N 1
ATOM 2354 C CA . SER A 1 286 ? 3.324 16.688 23.062 1 89.75 286 SER A CA 1
ATOM 2355 C C . SER A 1 286 ? 1.844 16.438 23.312 1 89.75 286 SER A C 1
ATOM 2357 O O . SER A 1 286 ? 1.453 15.312 23.672 1 89.75 286 SER A O 1
ATOM 2359 N N . GLY A 1 287 ? 1.097 17.469 23.125 1 89.81 287 GLY A N 1
ATOM 2360 C CA . GLY A 1 287 ? -0.331 17.328 23.359 1 89.81 287 GLY A CA 1
ATOM 2361 C C . GLY A 1 287 ? -1.016 16.391 22.391 1 89.81 287 GLY A C 1
ATOM 2362 O O . GLY A 1 287 ? -2.137 15.938 22.641 1 89.81 287 GLY A O 1
ATOM 2363 N N . PHE A 1 288 ? -0.312 16.047 21.312 1 94.38 288 PHE A N 1
ATOM 2364 C CA . PHE A 1 288 ? -0.89 15.203 20.266 1 94.38 288 PHE A CA 1
ATOM 2365 C C . PHE A 1 288 ? -0.431 13.758 20.438 1 94.38 288 PHE A C 1
ATOM 2367 O O . PHE A 1 288 ? -0.96 12.852 19.781 1 94.38 288 PHE A O 1
ATOM 2374 N N . VAL A 1 289 ? 0.489 13.477 21.266 1 93.88 289 VAL A N 1
ATOM 2375 C CA . VAL A 1 289 ? 1.17 12.188 21.281 1 93.88 289 VAL A CA 1
ATOM 2376 C C . VAL A 1 289 ? 0.282 11.141 21.953 1 93.88 289 VAL A C 1
ATOM 2378 O O . VAL A 1 289 ? -0.223 11.367 23.062 1 93.88 289 VAL A O 1
ATOM 2381 N N . VAL A 1 290 ? 0.078 10.094 21.297 1 96 290 VAL A N 1
ATOM 2382 C CA . VAL A 1 290 ? -0.54 8.883 21.828 1 96 290 VAL A CA 1
ATOM 2383 C C . VAL A 1 290 ? 0.543 7.891 22.25 1 96 290 VAL A C 1
ATOM 2385 O O . VAL A 1 290 ? 1.508 7.664 21.516 1 96 290 VAL A O 1
ATOM 2388 N N . PRO A 1 291 ? 0.442 7.375 23.484 1 94.12 291 PRO A N 1
ATOM 2389 C CA . PRO A 1 291 ? 1.444 6.375 23.859 1 94.12 291 PRO A CA 1
ATOM 2390 C C . PRO A 1 291 ? 1.564 5.25 22.844 1 94.12 291 PRO A C 1
ATOM 2392 O O . PRO A 1 291 ? 0.557 4.809 22.281 1 94.12 291 PRO A O 1
ATOM 2395 N N . ILE A 1 292 ? 2.756 4.812 22.594 1 95.31 292 ILE A N 1
ATOM 2396 C CA . ILE A 1 292 ? 3.047 3.818 21.578 1 95.31 292 ILE A CA 1
ATOM 2397 C C . ILE A 1 292 ? 2.232 2.553 21.828 1 95.31 292 ILE A C 1
ATOM 2399 O O . ILE A 1 292 ? 1.69 1.954 20.891 1 95.31 292 ILE A O 1
ATOM 2403 N N . GLU A 1 293 ? 2.08 2.121 23.094 1 94.19 293 GLU A N 1
ATOM 2404 C CA . GLU A 1 293 ? 1.325 0.922 23.438 1 94.19 293 GLU A CA 1
ATOM 2405 C C . GLU A 1 293 ? -0.13 1.038 23 1 94.19 293 GLU A C 1
ATOM 2407 O O . GLU A 1 293 ? -0.729 0.057 22.547 1 94.19 293 GLU A O 1
ATOM 2412 N N . ASP A 1 294 ? -0.646 2.23 23.172 1 96.31 294 ASP A N 1
ATOM 2413 C CA . ASP A 1 294 ? -2.023 2.457 22.75 1 96.31 294 ASP A CA 1
ATOM 2414 C C . ASP A 1 294 ? -2.152 2.371 21.234 1 96.31 294 ASP A C 1
ATOM 2416 O O . ASP A 1 294 ? -3.141 1.846 20.719 1 96.31 294 ASP A O 1
ATOM 2420 N N . GLY A 1 295 ? -1.167 2.916 20.5 1 97.5 295 GLY A N 1
ATOM 2421 C CA . GLY A 1 295 ? -1.152 2.775 19.047 1 97.5 295 GLY A CA 1
ATOM 2422 C C . GLY A 1 295 ? -1.0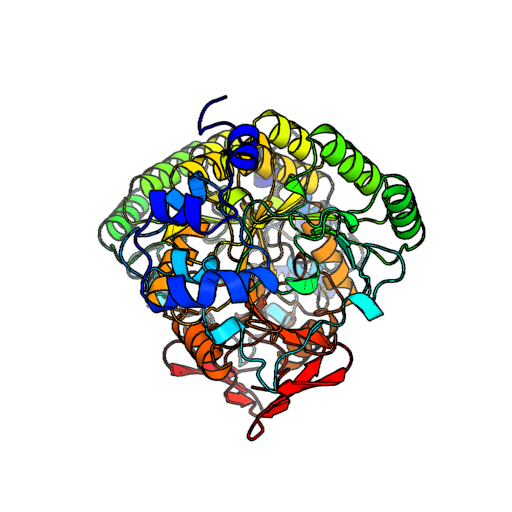99 1.331 18.594 1 97.5 295 GLY A C 1
ATOM 2423 O O . GLY A 1 295 ? -1.81 0.943 17.672 1 97.5 295 GLY A O 1
ATOM 2424 N N . ILE A 1 296 ? -0.258 0.54 19.266 1 95.88 296 ILE A N 1
ATOM 2425 C CA . ILE A 1 296 ? -0.132 -0.878 18.953 1 95.88 296 ILE A CA 1
ATOM 2426 C C . ILE A 1 296 ? -1.463 -1.583 19.203 1 95.88 296 ILE A C 1
ATOM 2428 O O . ILE A 1 296 ? -1.891 -2.422 18.406 1 95.88 296 ILE A O 1
ATOM 2432 N N . ARG A 1 297 ? -2.109 -1.239 20.328 1 96.19 297 ARG A N 1
ATOM 2433 C CA . ARG A 1 297 ? -3.416 -1.811 20.625 1 96.19 297 ARG A CA 1
ATOM 2434 C C . ARG A 1 297 ? -4.441 -1.449 19.562 1 96.19 297 ARG A C 1
ATOM 2436 O O . ARG A 1 297 ? -5.25 -2.287 19.156 1 96.19 297 ARG A O 1
ATOM 2443 N N . LEU A 1 298 ? -4.391 -0.211 19.125 1 97.62 298 LEU A N 1
ATOM 2444 C CA . LEU A 1 298 ? -5.277 0.218 18.047 1 97.62 298 LEU A CA 1
ATOM 2445 C C . LEU A 1 298 ? -5.062 -0.622 16.797 1 97.62 298 LEU A C 1
ATOM 2447 O O . LEU A 1 298 ? -6.023 -1.072 16.172 1 97.62 298 LEU A O 1
ATOM 2451 N N . MET A 1 299 ? -3.811 -0.859 16.438 1 96.75 299 MET A N 1
ATOM 2452 C CA . MET A 1 299 ? -3.488 -1.657 15.266 1 96.75 299 MET A CA 1
ATOM 2453 C C . MET A 1 299 ? -3.984 -3.09 15.422 1 96.75 299 MET A C 1
ATOM 2455 O O . MET A 1 299 ? -4.477 -3.691 14.469 1 96.75 299 MET A O 1
ATOM 2459 N N . TYR A 1 300 ? -3.812 -3.594 16.641 1 95.44 300 TYR A N 1
ATOM 2460 C CA . TYR A 1 300 ? -4.34 -4.922 16.922 1 95.44 300 TYR A CA 1
ATOM 2461 C C . TYR A 1 300 ? -5.848 -4.969 16.688 1 95.44 300 TYR A C 1
ATOM 2463 O O . TYR A 1 300 ? -6.367 -5.941 16.141 1 95.44 300 TYR A O 1
ATOM 2471 N N . ASP A 1 301 ? -6.523 -3.943 17.062 1 95.75 301 ASP A N 1
ATOM 2472 C CA . ASP A 1 301 ? -7.98 -3.902 17 1 95.75 301 ASP A CA 1
ATOM 2473 C C . ASP A 1 301 ? -8.477 -3.709 15.57 1 95.75 301 ASP A C 1
ATOM 2475 O O . ASP A 1 301 ? -9.617 -4.051 15.25 1 95.75 301 ASP A O 1
ATOM 2479 N N . ILE A 1 302 ? -7.645 -3.189 14.719 1 95.81 302 ILE A N 1
ATOM 2480 C CA . ILE A 1 302 ? -8.141 -2.895 13.383 1 95.81 302 ILE A CA 1
ATOM 2481 C C . ILE A 1 302 ? -7.699 -3.994 12.414 1 95.81 302 ILE A C 1
ATOM 2483 O O . ILE A 1 302 ? -8.438 -4.352 11.492 1 95.81 302 ILE A O 1
ATOM 2487 N N . ARG A 1 303 ? -6.492 -4.555 12.594 1 94.25 303 ARG A N 1
ATOM 2488 C CA . ARG A 1 303 ? -6 -5.582 11.688 1 94.25 303 ARG A CA 1
ATOM 2489 C C . ARG A 1 303 ? -6.789 -6.879 11.844 1 94.25 303 ARG A C 1
ATOM 2491 O O . ARG A 1 303 ? -7.031 -7.336 12.961 1 94.25 303 ARG A O 1
ATOM 2498 N N . GLY A 1 304 ? -7.164 -7.477 10.734 1 91.81 304 GLY A N 1
ATOM 2499 C CA . GLY A 1 304 ? -7.965 -8.688 10.742 1 91.81 304 GLY A CA 1
ATOM 2500 C C . GLY A 1 304 ? -9.461 -8.422 10.719 1 91.81 304 GLY A C 1
ATOM 2501 O O . GLY A 1 304 ? -10.227 -9.211 10.164 1 91.81 304 GLY A O 1
ATOM 2502 N N . ARG A 1 305 ? -9.805 -7.32 11.289 1 93.94 305 ARG A N 1
ATOM 2503 C CA . ARG A 1 305 ? -11.219 -6.969 11.336 1 93.94 305 ARG A CA 1
ATOM 2504 C C . ARG A 1 305 ? -11.609 -6.113 10.141 1 93.94 305 ARG A C 1
ATOM 2506 O O . ARG A 1 305 ? -12.758 -6.156 9.688 1 93.94 305 ARG A O 1
ATOM 2513 N N . MET A 1 306 ? -10.648 -5.348 9.672 1 96.06 306 MET A N 1
ATOM 2514 C CA . MET A 1 306 ? -10.82 -4.547 8.461 1 96.06 306 MET A CA 1
ATOM 2515 C C . MET A 1 306 ? -10.031 -5.137 7.301 1 96.06 306 MET A C 1
ATOM 2517 O O . MET A 1 306 ? -9.023 -5.82 7.512 1 96.06 306 MET A O 1
ATOM 2521 N N . SER A 1 307 ? -10.508 -4.844 6.094 1 96 307 SER A N 1
ATOM 2522 C CA . SER A 1 307 ? -9.781 -5.258 4.902 1 96 307 SER A CA 1
ATOM 2523 C C . SER A 1 307 ? -8.312 -4.836 4.977 1 96 307 SER A C 1
ATOM 2525 O O . SER A 1 307 ? -8.008 -3.721 5.395 1 96 307 SER A O 1
ATOM 2527 N N . GLY A 1 308 ? -7.438 -5.781 4.625 1 95.81 308 GLY A N 1
ATOM 2528 C CA . GLY A 1 308 ? -6.02 -5.457 4.609 1 95.81 308 GLY A CA 1
ATOM 2529 C C . GLY A 1 308 ? -5.695 -4.227 3.787 1 95.81 308 GLY A C 1
ATOM 2530 O O . GLY A 1 308 ? -4.754 -3.496 4.098 1 95.81 308 GLY A O 1
ATOM 2531 N N . LEU A 1 309 ? -6.453 -3.941 2.779 1 97.12 309 LEU A N 1
ATOM 2532 C CA . LEU A 1 309 ? -6.266 -2.793 1.9 1 97.12 309 LEU A CA 1
ATOM 2533 C C . LEU A 1 309 ? -6.41 -1.486 2.674 1 97.12 309 LEU A C 1
ATOM 2535 O O . LEU A 1 309 ? -5.863 -0.456 2.27 1 97.12 309 LEU A O 1
ATOM 2539 N N . THR A 1 310 ? -7.203 -1.515 3.713 1 98.12 310 THR A N 1
ATOM 2540 C CA . THR A 1 310 ? -7.523 -0.295 4.445 1 98.12 310 THR A CA 1
ATOM 2541 C C . THR A 1 310 ? -6.555 -0.088 5.605 1 98.12 310 THR A C 1
ATOM 2543 O O . THR A 1 310 ? -6.605 0.938 6.285 1 98.12 310 THR A O 1
ATOM 2546 N N . VAL A 1 311 ? -5.699 -1.012 5.898 1 97.81 311 VAL A N 1
ATOM 2547 C CA . VAL A 1 311 ? -4.879 -0.959 7.105 1 97.81 311 VAL A CA 1
ATOM 2548 C C . VAL A 1 311 ? -3.502 -0.395 6.77 1 97.81 311 VAL A C 1
ATOM 2550 O O . VAL A 1 311 ? -2.771 -0.966 5.957 1 97.81 311 VAL A O 1
ATOM 2553 N N . PRO A 1 312 ? -3.09 0.717 7.324 1 98.19 312 PRO A N 1
ATOM 2554 C CA . PRO A 1 312 ? -1.736 1.248 7.145 1 98.19 312 PRO A CA 1
ATOM 2555 C C . PRO A 1 312 ? -0.706 0.546 8.023 1 98.19 312 PRO A C 1
ATOM 2557 O O . PRO A 1 312 ? -1.073 -0.199 8.938 1 98.19 312 PRO A O 1
ATOM 2560 N N . ASN A 1 313 ? 0.548 0.729 7.695 1 97.5 313 ASN A N 1
ATOM 2561 C CA . ASN A 1 313 ? 1.621 0.354 8.609 1 97.5 313 ASN A CA 1
ATOM 2562 C C . ASN A 1 313 ? 1.827 1.409 9.695 1 97.5 313 ASN A C 1
ATOM 2564 O O . ASN A 1 313 ? 1.986 2.594 9.391 1 97.5 313 ASN A O 1
ATOM 2568 N N . TYR A 1 314 ? 1.72 0.976 10.93 1 98.06 314 TYR A N 1
ATOM 2569 C CA . TYR A 1 314 ? 2.057 1.854 12.047 1 98.06 314 TYR A CA 1
ATOM 2570 C C . TYR A 1 314 ? 3.566 1.943 12.234 1 98.06 314 TYR A C 1
ATOM 2572 O O . TYR A 1 314 ? 4.242 0.921 12.383 1 98.06 314 TYR A O 1
ATOM 2580 N N . VAL A 1 315 ? 4.086 3.238 12.234 1 97.75 315 VAL A N 1
ATOM 2581 C CA . VAL A 1 315 ? 5.539 3.371 12.203 1 97.75 315 VAL A CA 1
ATOM 2582 C C . VAL A 1 315 ? 5.98 4.48 13.148 1 97.75 315 VAL A C 1
ATOM 2584 O O . VAL A 1 315 ? 5.223 5.422 13.406 1 97.75 315 VAL A O 1
ATOM 2587 N N . LYS A 1 316 ? 7.125 4.348 13.648 1 96.75 316 LYS A N 1
ATOM 2588 C CA . LYS A 1 316 ? 7.82 5.387 14.406 1 96.75 316 LYS A CA 1
ATOM 2589 C C . LYS A 1 316 ? 9.102 5.816 13.688 1 96.75 316 LYS A C 1
ATOM 2591 O O . LYS A 1 316 ? 9.93 4.977 13.336 1 96.75 316 LYS A O 1
ATOM 2596 N N . ASP A 1 317 ? 9.18 7.051 13.352 1 95.38 317 ASP A N 1
ATOM 2597 C CA . ASP A 1 317 ? 10.469 7.609 12.953 1 95.38 317 ASP A CA 1
ATOM 2598 C C . ASP A 1 317 ? 11.359 7.871 14.164 1 95.38 317 ASP A C 1
ATOM 2600 O O . ASP A 1 317 ? 11.062 8.742 14.984 1 95.38 317 ASP A O 1
ATOM 2604 N N . LEU A 1 318 ? 12.414 7.176 14.273 1 94.75 318 LEU A N 1
ATOM 2605 C CA . LEU A 1 318 ? 13.203 7.156 15.5 1 94.75 318 LEU A CA 1
ATOM 2606 C C . LEU A 1 318 ? 13.938 8.477 15.703 1 94.75 318 LEU A C 1
ATOM 2608 O O . LEU A 1 318 ? 14.594 8.969 14.781 1 94.75 318 LEU A O 1
ATOM 2612 N N . THR A 1 319 ? 13.781 8.977 16.875 1 91.06 319 THR A N 1
ATOM 2613 C CA . THR A 1 319 ? 14.43 10.227 17.25 1 91.06 319 THR A CA 1
ATOM 2614 C C . THR A 1 319 ? 15.938 10.133 17.078 1 91.06 319 THR A C 1
ATOM 2616 O O . THR A 1 319 ? 16.547 9.117 17.438 1 91.06 319 THR A O 1
ATOM 2619 N N . GLY A 1 320 ? 16.516 11.188 16.516 1 89.31 320 GLY A N 1
ATOM 2620 C CA . GLY A 1 320 ? 17.953 11.195 16.297 1 89.31 320 GLY A CA 1
ATOM 2621 C C . GLY A 1 320 ? 18.344 10.703 14.914 1 89.31 320 GLY A C 1
ATOM 2622 O O . GLY A 1 320 ? 19.531 10.523 14.633 1 89.31 320 GLY A O 1
ATOM 2623 N N . GLY A 1 321 ? 17.328 10.438 14.125 1 90.12 321 GLY A N 1
ATOM 2624 C CA . GLY A 1 321 ? 17.594 10.102 12.734 1 90.12 321 GLY A CA 1
ATOM 2625 C C . GLY A 1 321 ? 17.781 8.609 12.508 1 90.12 321 GLY A C 1
ATOM 2626 O O . GLY A 1 321 ? 18.547 8.203 11.633 1 90.12 321 GLY A O 1
ATOM 2627 N N . GLY A 1 322 ? 17.188 7.797 13.297 1 92.19 322 GLY A N 1
ATOM 2628 C CA . GLY A 1 322 ? 17.328 6.355 13.195 1 92.19 322 GLY A CA 1
ATOM 2629 C C . GLY A 1 322 ? 16.484 5.742 12.094 1 92.19 322 GLY A C 1
ATOM 2630 O O . GLY A 1 322 ? 16.641 4.562 11.773 1 92.19 322 GLY A O 1
ATOM 2631 N N . GLY A 1 323 ? 15.617 6.582 11.531 1 93.19 323 GLY A N 1
ATOM 2632 C CA . GLY A 1 323 ? 14.75 6.082 10.477 1 93.19 323 GLY A CA 1
ATOM 2633 C C . GLY A 1 323 ? 13.469 5.465 11 1 93.19 323 GLY A C 1
ATOM 2634 O O . GLY A 1 323 ? 13.25 5.406 12.211 1 93.19 323 GLY A O 1
ATOM 2635 N N . LYS A 1 324 ? 12.695 5.016 10.055 1 95.69 324 LYS A N 1
ATOM 2636 C CA . LYS A 1 324 ? 11.367 4.492 10.383 1 95.69 324 LYS A CA 1
ATOM 2637 C C . LYS A 1 324 ? 11.445 3.02 10.781 1 95.69 324 LYS A C 1
ATOM 2639 O O . LYS A 1 324 ? 12.125 2.229 10.125 1 95.69 324 LYS A O 1
ATOM 2644 N N . VAL A 1 325 ? 10.758 2.695 11.852 1 95.25 325 VAL A N 1
ATOM 2645 C CA . VAL A 1 325 ? 10.594 1.301 12.25 1 95.25 325 VAL A CA 1
ATOM 2646 C C . VAL A 1 325 ? 9.109 0.962 12.344 1 95.25 325 VAL A C 1
ATOM 2648 O O . VAL A 1 325 ? 8.289 1.822 12.68 1 95.25 325 VAL A O 1
ATOM 2651 N N . LEU A 1 326 ? 8.781 -0.268 12.055 1 95.38 326 LEU A N 1
ATOM 2652 C CA . LEU A 1 326 ? 7.406 -0.733 12.148 1 95.38 326 LEU A CA 1
ATOM 2653 C C . LEU A 1 326 ? 7.031 -1.025 13.602 1 95.38 326 LEU A C 1
ATOM 2655 O O . LEU A 1 326 ? 7.836 -1.583 14.352 1 95.38 326 LEU A O 1
ATOM 2659 N N . LEU A 1 327 ? 5.871 -0.574 13.867 1 94.5 327 LEU A N 1
ATOM 2660 C CA . LEU A 1 327 ? 5.258 -0.899 15.148 1 94.5 327 LEU A CA 1
ATOM 2661 C C . LEU A 1 327 ? 4.043 -1.803 14.953 1 94.5 327 LEU A C 1
ATOM 2663 O O . LEU A 1 327 ? 3.293 -1.644 13.992 1 94.5 327 LEU A O 1
ATOM 2667 N N . GLY A 1 328 ? 3.881 -2.803 15.711 1 89.62 328 GLY A N 1
ATOM 2668 C CA . GLY A 1 328 ? 2.713 -3.662 15.602 1 89.62 328 GLY A CA 1
ATOM 2669 C C . GLY A 1 328 ? 2.66 -4.73 16.672 1 89.62 328 GLY A C 1
ATOM 2670 O O . GLY A 1 328 ? 3.615 -4.902 17.438 1 89.62 328 GLY A O 1
ATOM 2671 N N . PRO A 1 329 ? 1.531 -5.363 16.75 1 88.94 329 PRO A N 1
ATOM 2672 C CA . PRO A 1 329 ? 1.421 -6.473 17.703 1 88.94 329 PRO A CA 1
ATOM 2673 C C . PRO A 1 329 ? 2.324 -7.648 17.344 1 88.94 329 PRO A C 1
ATOM 2675 O O . PRO A 1 329 ? 2.709 -7.805 16.172 1 88.94 329 PRO A O 1
ATOM 2678 N N . ASN A 1 330 ? 2.689 -8.359 18.328 1 87.81 330 ASN A N 1
ATOM 2679 C CA . ASN A 1 330 ? 3.369 -9.625 18.094 1 87.81 330 ASN A CA 1
ATOM 2680 C C . ASN A 1 330 ? 2.377 -10.781 17.984 1 87.81 330 ASN A C 1
ATOM 2682 O O . ASN A 1 330 ? 1.712 -11.133 18.969 1 87.81 330 ASN A O 1
ATOM 2686 N N . TYR A 1 331 ? 2.35 -11.352 16.891 1 92.81 331 TYR A N 1
ATOM 2687 C CA . TYR A 1 331 ? 1.396 -12.43 16.656 1 92.81 331 TYR A CA 1
ATOM 2688 C C . TYR A 1 331 ? 2.025 -13.789 16.938 1 92.81 331 TYR A C 1
ATOM 2690 O O . TYR A 1 331 ? 1.318 -14.781 17.141 1 92.81 331 TYR A O 1
ATOM 2698 N N . LEU A 1 332 ? 3.324 -13.891 16.781 1 91.19 332 LEU A N 1
ATOM 2699 C CA . LEU A 1 332 ? 4.031 -15.117 17.094 1 91.19 332 LEU A CA 1
ATOM 2700 C C . LEU A 1 332 ? 4.227 -15.258 18.609 1 91.19 332 LEU A C 1
ATOM 2702 O O . LEU A 1 332 ? 4.98 -14.492 19.219 1 91.19 332 LEU A O 1
ATOM 2706 N N . ILE A 1 333 ? 3.57 -16.234 19.156 1 90.69 333 ILE A N 1
ATOM 2707 C CA . ILE A 1 333 ? 3.609 -16.453 20.594 1 90.69 333 ILE A CA 1
ATOM 2708 C C . ILE A 1 333 ? 4.867 -17.234 20.969 1 90.69 333 ILE A C 1
ATOM 2710 O O . ILE A 1 333 ? 5.547 -16.906 21.938 1 90.69 333 ILE A O 1
ATOM 2714 N N . GLU A 1 334 ? 5.051 -18.297 20.219 1 91.31 334 GLU A N 1
ATOM 2715 C CA . GLU A 1 334 ? 6.117 -19.234 20.578 1 91.31 334 GLU A CA 1
ATOM 2716 C C . GLU A 1 334 ? 6.574 -20.047 19.375 1 91.31 334 GLU A C 1
ATOM 2718 O O . GLU A 1 334 ? 5.75 -20.5 18.578 1 91.31 334 GLU A O 1
ATOM 2723 N N . LYS A 1 335 ? 7.84 -20.094 19.234 1 91.31 335 LYS A N 1
ATOM 2724 C CA . LYS A 1 335 ? 8.406 -21.094 18.328 1 91.31 335 LYS A CA 1
ATOM 2725 C C . LYS A 1 335 ? 8.711 -22.391 19.062 1 91.31 335 LYS A C 1
ATOM 2727 O O . LYS A 1 335 ? 9.492 -22.422 20 1 91.31 335 LYS A O 1
ATOM 2732 N N . LYS A 1 336 ? 8.133 -23.391 18.594 1 92.19 336 LYS A N 1
ATOM 2733 C CA . LYS A 1 336 ? 8.375 -24.719 19.156 1 92.19 336 LYS A CA 1
ATOM 2734 C C . LYS A 1 336 ? 9.344 -25.5 18.281 1 92.19 336 LYS A C 1
ATOM 2736 O O . LYS A 1 336 ? 9.93 -24.969 17.344 1 92.19 336 LYS A O 1
ATOM 2741 N N . GLU A 1 337 ? 9.594 -26.75 18.688 1 90.31 337 GLU A N 1
ATOM 2742 C CA . GLU A 1 337 ? 10.562 -27.594 17.984 1 90.31 337 GLU A CA 1
ATOM 2743 C C . GLU A 1 337 ? 10.148 -27.812 16.531 1 90.31 337 GLU A C 1
ATOM 2745 O O . GLU A 1 337 ? 10.969 -27.688 15.617 1 90.31 337 GLU A O 1
ATOM 2750 N N . SER A 1 338 ? 8.844 -28.016 16.297 1 91 338 SER A N 1
ATOM 2751 C CA . SER A 1 338 ? 8.406 -28.359 14.953 1 91 338 SER A CA 1
ATOM 2752 C C . SER A 1 338 ? 7.227 -27.5 14.516 1 91 338 SER A C 1
ATOM 2754 O O . SER A 1 338 ? 6.539 -27.828 13.547 1 91 338 SER A O 1
ATOM 2756 N N . SER A 1 339 ? 7.023 -26.422 15.328 1 92.75 339 SER A N 1
ATOM 2757 C CA . SER A 1 339 ? 5.844 -25.625 14.992 1 92.75 339 SER A CA 1
ATOM 2758 C C . SER A 1 339 ? 5.965 -24.203 15.516 1 92.75 339 SER A C 1
ATOM 2760 O O . SER A 1 339 ? 6.887 -23.891 16.266 1 92.75 339 SER A O 1
ATOM 2762 N N . TYR A 1 340 ? 5.16 -23.391 14.969 1 94 340 TYR A N 1
ATOM 2763 C CA . TYR A 1 340 ? 4.973 -22.031 15.438 1 94 340 TYR A CA 1
ATOM 2764 C C . TYR A 1 340 ? 3.58 -21.828 16.016 1 94 340 TYR A C 1
ATOM 2766 O O . TYR A 1 340 ? 2.586 -22.266 15.43 1 94 340 TYR A O 1
ATOM 2774 N N . LEU A 1 341 ? 3.508 -21.266 17.172 1 96.06 341 LEU A N 1
ATOM 2775 C CA . LEU A 1 341 ? 2.225 -20.922 17.766 1 96.06 341 LEU A CA 1
ATOM 2776 C C . LEU A 1 341 ? 1.927 -19.438 17.578 1 96.06 341 LEU A C 1
ATOM 2778 O O . LEU A 1 341 ? 2.715 -18.594 18 1 96.06 341 LEU A O 1
ATOM 2782 N N . PHE A 1 342 ? 0.764 -19.172 16.922 1 96.25 342 PHE A N 1
ATOM 2783 C CA . PHE A 1 342 ? 0.369 -17.797 16.641 1 96.25 342 PHE A CA 1
ATOM 2784 C C . PHE A 1 342 ? -0.936 -17.453 17.359 1 96.25 342 PHE A C 1
ATOM 2786 O O . PHE A 1 342 ? -1.743 -18.344 17.641 1 96.25 342 PHE A O 1
ATOM 2793 N N . LYS A 1 343 ? -1.044 -16.219 17.719 1 95.19 343 LYS A N 1
ATOM 2794 C CA . LYS A 1 343 ? -2.326 -15.648 18.141 1 95.19 343 LYS A CA 1
ATOM 2795 C C . LYS A 1 343 ? -2.902 -14.75 17.047 1 95.19 343 LYS A C 1
ATOM 2797 O O . LYS A 1 343 ? -2.215 -13.859 16.547 1 95.19 343 LYS A O 1
ATOM 2802 N N . ASN A 1 344 ? -4.086 -15.023 16.609 1 94 344 ASN A N 1
ATOM 2803 C CA . ASN A 1 344 ? -4.668 -14.242 15.531 1 94 344 ASN A CA 1
ATOM 2804 C C . ASN A 1 344 ? -5.375 -12.992 16.062 1 94 344 ASN A C 1
ATOM 2806 O O . ASN A 1 344 ? -5.242 -12.656 17.234 1 94 344 ASN A O 1
ATOM 2810 N N . PHE A 1 345 ? -6.117 -12.25 15.242 1 90 345 PHE A N 1
ATOM 2811 C CA . PHE A 1 345 ? -6.672 -10.938 15.539 1 90 345 PHE A CA 1
ATOM 2812 C C . PHE A 1 345 ? -7.816 -11.047 16.547 1 90 345 PHE A C 1
ATOM 2814 O O . PHE A 1 345 ? -8.148 -10.078 17.219 1 90 345 PHE A O 1
ATOM 2821 N N . ASN A 1 346 ? -8.398 -12.234 16.625 1 90.81 346 ASN A N 1
ATOM 2822 C CA . ASN A 1 346 ? -9.492 -12.414 17.562 1 90.81 346 ASN A CA 1
ATOM 2823 C C . ASN A 1 346 ? -9.039 -13.148 18.828 1 90.81 346 ASN A C 1
ATOM 2825 O O . ASN A 1 346 ? -9.859 -13.586 19.625 1 90.81 346 ASN A O 1
ATOM 2829 N N . GLY A 1 347 ? -7.762 -13.344 18.984 1 91.88 347 GLY A N 1
ATOM 2830 C CA . GLY A 1 347 ? -7.207 -13.953 20.188 1 91.88 347 GLY A CA 1
ATOM 2831 C C . GLY A 1 347 ? -7.105 -15.461 20.109 1 91.88 347 GLY A C 1
ATOM 2832 O O . GLY A 1 347 ? -6.641 -16.109 21.047 1 91.88 347 GLY A O 1
ATOM 2833 N N . GLY A 1 348 ? -7.512 -16.031 18.984 1 94.62 348 GLY A N 1
ATOM 2834 C CA . GLY A 1 348 ? -7.379 -17.469 18.797 1 94.62 348 GLY A CA 1
ATOM 2835 C C . GLY A 1 348 ? -5.941 -17.906 18.578 1 94.62 348 GLY A C 1
ATOM 2836 O O . GLY A 1 348 ? -5.145 -17.188 17.984 1 94.62 348 GLY A O 1
ATOM 2837 N N . GLU A 1 349 ? -5.676 -19.109 19.109 1 95.94 349 GLU A N 1
ATOM 2838 C CA . GLU A 1 349 ? -4.34 -19.672 18.953 1 95.94 349 GLU A CA 1
ATOM 2839 C C . GLU A 1 349 ? -4.293 -20.688 17.812 1 95.94 349 GLU A C 1
ATOM 2841 O O . GLU A 1 349 ? -5.188 -21.531 17.688 1 95.94 349 GLU A O 1
ATOM 2846 N N . TYR A 1 350 ? -3.365 -20.547 16.969 1 94.81 350 TYR A N 1
ATOM 2847 C CA . TYR A 1 350 ? -3.178 -21.422 15.812 1 94.81 350 TYR A CA 1
ATOM 2848 C C . TYR A 1 350 ? -1.741 -21.938 15.742 1 94.81 350 TYR A C 1
ATOM 2850 O O . TYR A 1 350 ? -0.794 -21.156 15.852 1 94.81 350 TYR A O 1
ATOM 2858 N N . GLU A 1 351 ? -1.623 -23.188 15.602 1 93.25 351 GLU A N 1
ATOM 2859 C CA . GLU A 1 351 ? -0.305 -23.797 15.492 1 93.25 351 GLU A CA 1
ATOM 2860 C C . GLU A 1 351 ? 0.002 -24.188 14.047 1 93.25 351 GLU A C 1
ATOM 2862 O O . GLU A 1 351 ? -0.796 -24.875 13.398 1 93.25 351 GLU A O 1
ATOM 2867 N N . VAL A 1 352 ? 1.099 -23.672 13.57 1 91.31 352 VAL A N 1
ATOM 2868 C CA . VAL A 1 352 ? 1.54 -23.953 12.211 1 91.31 352 VAL A CA 1
ATOM 2869 C C . VAL A 1 352 ? 2.787 -24.844 12.258 1 91.31 352 VAL A C 1
ATOM 2871 O O . VAL A 1 352 ? 3.824 -24.438 12.781 1 91.31 352 VAL A O 1
ATOM 2874 N N . THR A 1 353 ? 2.693 -25.953 11.656 1 89 353 THR A N 1
ATOM 2875 C CA . THR A 1 353 ? 3.822 -26.875 11.648 1 89 353 THR A CA 1
ATOM 2876 C C . THR A 1 353 ? 4.789 -26.547 10.516 1 89 353 THR A C 1
ATOM 2878 O O . THR A 1 353 ? 4.359 -26.219 9.406 1 89 353 THR A O 1
ATOM 2881 N N . HIS A 1 354 ? 6.098 -26.594 10.867 1 82.81 354 HIS A N 1
ATOM 2882 C CA . HIS A 1 354 ? 7.07 -26.266 9.836 1 82.81 354 HIS A CA 1
ATOM 2883 C C . HIS A 1 354 ? 8.008 -27.438 9.57 1 82.81 354 HIS A C 1
ATOM 2885 O O . HIS A 1 354 ? 8.172 -28.312 10.43 1 82.81 354 HIS A O 1
ATOM 2891 N N . MET B 1 1 ? -5.77 -15.859 -35.375 1 60.06 1 MET B N 1
ATOM 2892 C CA . MET B 1 1 ? -5.465 -15.281 -34.062 1 60.06 1 MET B CA 1
ATOM 2893 C C . MET B 1 1 ? -3.982 -15.422 -33.719 1 60.06 1 MET B C 1
ATOM 2895 O O . MET B 1 1 ? -3.375 -16.453 -34 1 60.06 1 MET B O 1
ATOM 2899 N N . SER B 1 2 ? -3.139 -14.32 -33.438 1 81.38 2 SER B N 1
ATOM 2900 C CA . SER B 1 2 ? -1.696 -14.258 -33.219 1 81.38 2 SER B CA 1
ATOM 2901 C C . SER B 1 2 ? -1.354 -14.367 -31.734 1 81.38 2 SER B C 1
ATOM 2903 O O . SER B 1 2 ? -2.248 -14.469 -30.891 1 81.38 2 SER B O 1
ATOM 2905 N N . GLN B 1 3 ? -0.175 -14.664 -31.406 1 88.81 3 GLN B N 1
ATOM 2906 C CA . GLN B 1 3 ? 0.382 -14.805 -30.062 1 88.81 3 GLN B CA 1
ATOM 2907 C C . GLN B 1 3 ? 0.021 -13.609 -29.188 1 88.81 3 GLN B C 1
ATOM 2909 O O . GLN B 1 3 ? 0.084 -13.688 -27.969 1 88.81 3 GLN B O 1
ATOM 2914 N N . GLU B 1 4 ? -0.553 -12.641 -29.844 1 91.25 4 GLU B N 1
ATOM 2915 C CA . GLU B 1 4 ? -0.907 -11.43 -29.125 1 91.25 4 GLU B CA 1
ATOM 2916 C C . GLU B 1 4 ? -2.369 -11.453 -28.688 1 91.25 4 GLU B C 1
ATOM 2918 O O . GLU B 1 4 ? -2.836 -10.531 -28.016 1 91.25 4 GLU B O 1
ATOM 2923 N N . ASP B 1 5 ? -3.039 -12.508 -29 1 95.19 5 ASP B N 1
ATOM 2924 C CA . ASP B 1 5 ? -4.438 -12.695 -28.625 1 95.19 5 ASP B CA 1
ATOM 2925 C C . ASP B 1 5 ? -4.559 -13.617 -27.406 1 95.19 5 ASP B C 1
ATOM 2927 O O . ASP B 1 5 ? -4.047 -14.742 -27.438 1 95.19 5 ASP B O 1
ATOM 2931 N N . TRP B 1 6 ? -5.27 -13.117 -26.438 1 96.19 6 TRP B N 1
ATOM 2932 C CA . TRP B 1 6 ? -5.324 -13.891 -25.203 1 96.19 6 TRP B CA 1
ATOM 2933 C C . TRP B 1 6 ? -6.129 -15.172 -25.406 1 96.19 6 TRP B C 1
ATOM 2935 O O . TRP B 1 6 ? -5.863 -16.188 -24.75 1 96.19 6 TRP B O 1
ATOM 2945 N N . MET B 1 7 ? -7.113 -15.164 -26.297 1 95.88 7 MET B N 1
ATOM 2946 C CA . MET B 1 7 ? -7.867 -16.375 -26.594 1 95.88 7 MET B CA 1
ATOM 2947 C C . MET B 1 7 ? -6.973 -17.422 -27.25 1 95.88 7 MET B C 1
ATOM 2949 O O . MET B 1 7 ? -7.094 -18.625 -26.969 1 95.88 7 MET B O 1
ATOM 2953 N N . TRP B 1 8 ? -6.148 -16.922 -28.188 1 97.12 8 TRP B N 1
ATOM 2954 C CA . TRP B 1 8 ? -5.168 -17.812 -28.781 1 97.12 8 TRP B CA 1
ATOM 2955 C C . TRP B 1 8 ? -4.262 -18.422 -27.719 1 97.12 8 TRP B C 1
ATOM 2957 O O . TRP B 1 8 ? -4 -19.625 -27.734 1 97.12 8 TRP B O 1
ATOM 2967 N N . GLN B 1 9 ? -3.742 -17.562 -26.797 1 97.81 9 GLN B N 1
ATOM 2968 C CA . GLN B 1 9 ? -2.9 -18.047 -25.703 1 97.81 9 GLN B CA 1
ATOM 2969 C C . GLN B 1 9 ? -3.605 -19.125 -24.906 1 97.81 9 GLN B C 1
ATOM 2971 O O . GLN B 1 9 ? -3.008 -20.156 -24.594 1 97.81 9 GLN B O 1
ATOM 2976 N N . MET B 1 10 ? -4.879 -18.906 -24.609 1 95.94 10 MET B N 1
ATOM 2977 C CA . MET B 1 10 ? -5.66 -19.859 -23.812 1 95.94 10 MET B CA 1
ATOM 2978 C C . MET B 1 10 ? -5.855 -21.156 -24.578 1 95.94 10 MET B C 1
ATOM 2980 O O . MET B 1 10 ? -5.723 -22.25 -24 1 95.94 10 MET B O 1
ATOM 2984 N N . GLN B 1 11 ? -6.102 -21.047 -25.828 1 95.75 11 GLN B N 1
ATOM 2985 C CA . GLN B 1 11 ? -6.395 -22.219 -26.656 1 95.75 11 GLN B CA 1
ATOM 2986 C C . GLN B 1 11 ? -5.133 -23.031 -26.938 1 95.75 11 GLN B C 1
ATOM 2988 O O . GLN B 1 11 ? -5.211 -24.234 -27.203 1 95.75 11 GLN B O 1
ATOM 2993 N N . ASN B 1 12 ? -4.012 -22.406 -26.844 1 97.19 12 ASN B N 1
ATOM 2994 C CA . ASN B 1 12 ? -2.77 -23.078 -27.203 1 97.19 12 ASN B CA 1
ATOM 2995 C C . ASN B 1 12 ? -1.909 -23.359 -25.984 1 97.19 12 ASN B C 1
ATOM 2997 O O . ASN B 1 12 ? -0.69 -23.5 -26.078 1 97.19 12 ASN B O 1
ATOM 3001 N N . ARG B 1 13 ? -2.49 -23.391 -24.875 1 97.06 13 ARG B N 1
ATOM 3002 C CA . ARG B 1 13 ? -1.766 -23.781 -23.672 1 97.06 13 ARG B CA 1
ATOM 3003 C C . ARG B 1 13 ? -1.197 -25.188 -23.797 1 97.06 13 ARG B C 1
ATOM 3005 O O . ARG B 1 13 ? -1.812 -26.047 -24.438 1 97.06 13 ARG B O 1
ATOM 3012 N N . ILE B 1 14 ? -0.046 -25.359 -23.25 1 97.75 14 ILE B N 1
ATOM 3013 C CA . ILE B 1 14 ? 0.557 -26.672 -23.156 1 97.75 14 ILE B CA 1
ATOM 3014 C C . ILE B 1 14 ? 0.085 -27.375 -21.891 1 97.75 14 ILE B C 1
ATOM 3016 O O . ILE B 1 14 ? 0.204 -26.828 -20.797 1 97.75 14 ILE B O 1
ATOM 3020 N N . THR B 1 15 ? -0.444 -28.594 -22.031 1 96.31 15 THR B N 1
ATOM 3021 C CA . THR B 1 15 ? -1.062 -29.25 -20.891 1 96.31 15 THR B CA 1
ATOM 3022 C C . THR B 1 15 ? -0.519 -30.672 -20.719 1 96.31 15 THR B C 1
ATOM 3024 O O . THR B 1 15 ? -0.962 -31.406 -19.828 1 96.31 15 THR B O 1
ATOM 3027 N N . ASP B 1 16 ? 0.461 -31.031 -21.625 1 95.69 16 ASP B N 1
ATOM 3028 C CA . ASP B 1 16 ? 0.938 -32.406 -21.547 1 95.69 16 ASP B CA 1
ATOM 3029 C C . ASP B 1 16 ? 2.445 -32.5 -21.781 1 95.69 16 ASP B C 1
ATOM 3031 O O . ASP B 1 16 ? 3.031 -31.578 -22.375 1 95.69 16 ASP B O 1
ATOM 3035 N N . LEU B 1 17 ? 2.98 -33.656 -21.359 1 96.25 17 LEU B N 1
ATOM 3036 C CA . LEU B 1 17 ? 4.426 -33.875 -21.391 1 96.25 17 LEU B CA 1
ATOM 3037 C C . LEU B 1 17 ? 4.934 -33.938 -22.828 1 96.25 17 LEU B C 1
ATOM 3039 O O . LEU B 1 17 ? 5.98 -33.375 -23.141 1 96.25 17 LEU B O 1
ATOM 3043 N N . ALA B 1 18 ? 4.273 -34.594 -23.656 1 96.56 18 ALA B N 1
ATOM 3044 C CA . ALA B 1 18 ? 4.703 -34.812 -25.031 1 96.56 18 ALA B CA 1
ATOM 3045 C C . ALA B 1 18 ? 4.879 -33.469 -25.75 1 96.56 18 ALA B C 1
ATOM 3047 O O . ALA B 1 18 ? 5.906 -33.219 -26.391 1 96.56 18 ALA B O 1
ATOM 3048 N N . THR B 1 19 ? 3.904 -32.594 -25.656 1 97.19 19 THR B N 1
ATOM 3049 C CA . THR B 1 19 ? 3.969 -31.281 -26.281 1 97.19 19 THR B CA 1
ATOM 3050 C C . THR B 1 19 ? 5.059 -30.422 -25.641 1 97.19 19 THR B C 1
ATOM 3052 O O . THR B 1 19 ? 5.785 -29.719 -26.328 1 97.19 19 THR B O 1
ATOM 3055 N N . LEU B 1 20 ? 5.133 -30.5 -24.297 1 97.44 20 LEU B N 1
ATOM 3056 C CA . LEU B 1 20 ? 6.121 -29.719 -23.562 1 97.44 20 LEU B CA 1
ATOM 3057 C C . LEU B 1 20 ? 7.535 -30.031 -24.047 1 97.44 20 LEU B C 1
ATOM 3059 O O . LEU B 1 20 ? 8.359 -29.125 -24.203 1 97.44 20 LEU B O 1
ATOM 3063 N N . LYS B 1 21 ? 7.809 -31.266 -24.344 1 96.62 21 LYS B N 1
ATOM 3064 C CA . LYS B 1 21 ? 9.125 -31.734 -24.75 1 96.62 21 LYS B CA 1
ATOM 3065 C C . LYS B 1 21 ? 9.555 -31.109 -26.078 1 96.62 21 LYS B C 1
ATOM 3067 O O . LYS B 1 21 ? 10.75 -31.062 -26.391 1 96.62 21 LYS B O 1
ATOM 3072 N N . ASN B 1 22 ? 8.602 -30.625 -26.828 1 96.5 22 ASN B N 1
ATOM 3073 C CA . ASN B 1 22 ? 8.906 -29.969 -28.094 1 96.5 22 ASN B CA 1
ATOM 3074 C C . ASN B 1 22 ? 9.445 -28.547 -27.875 1 96.5 22 ASN B C 1
ATOM 3076 O O . ASN B 1 22 ? 10.008 -27.953 -28.797 1 96.5 22 ASN B O 1
ATOM 3080 N N . HIS B 1 23 ? 9.336 -28.047 -26.672 1 96.06 23 HIS B N 1
ATOM 3081 C CA . HIS B 1 23 ? 9.641 -26.641 -26.453 1 96.06 23 HIS B CA 1
ATOM 3082 C C . HIS B 1 23 ? 10.828 -26.469 -25.5 1 96.06 23 HIS B C 1
ATOM 3084 O O . HIS B 1 23 ? 11.539 -25.469 -25.562 1 96.06 23 HIS B O 1
ATOM 3090 N N . ILE B 1 24 ? 10.984 -27.438 -24.578 1 95.88 24 ILE B N 1
ATOM 3091 C CA . ILE B 1 24 ? 12.055 -27.297 -23.594 1 95.88 24 ILE B CA 1
ATOM 3092 C C . ILE B 1 24 ? 12.742 -28.641 -23.391 1 95.88 24 ILE B C 1
ATOM 3094 O O . ILE B 1 24 ? 12.188 -29.688 -23.719 1 95.88 24 ILE B O 1
ATOM 3098 N N . THR B 1 25 ? 13.984 -28.594 -22.844 1 96.5 25 THR B N 1
ATOM 3099 C CA . THR B 1 25 ? 14.711 -29.781 -22.422 1 96.5 25 THR B CA 1
ATOM 3100 C C . THR B 1 25 ? 14.469 -30.078 -20.953 1 96.5 25 THR B C 1
ATOM 3102 O O . THR B 1 25 ? 14.844 -29.281 -20.094 1 96.5 25 THR B O 1
ATOM 3105 N N . LEU B 1 26 ? 13.875 -31.203 -20.734 1 95.62 26 LEU B N 1
ATOM 3106 C CA . LEU B 1 26 ? 13.578 -31.578 -19.359 1 95.62 26 LEU B CA 1
ATOM 3107 C C . LEU B 1 26 ? 14.75 -32.312 -18.734 1 95.62 26 LEU B C 1
ATOM 3109 O O . LEU B 1 26 ? 15.445 -33.062 -19.406 1 95.62 26 LEU B O 1
ATOM 3113 N N . SER B 1 27 ? 14.953 -32.062 -17.5 1 93.62 27 SER B N 1
ATOM 3114 C CA . SER B 1 27 ? 15.867 -32.906 -16.75 1 93.62 27 SER B CA 1
ATOM 3115 C C . SER B 1 27 ? 15.305 -34.312 -16.578 1 93.62 27 SER B C 1
ATOM 3117 O O . SER B 1 27 ? 14.117 -34.531 -16.797 1 93.62 27 SER B O 1
ATOM 3119 N N . ALA B 1 28 ? 16.172 -35.188 -16.125 1 93.06 28 ALA B N 1
ATOM 3120 C CA . ALA B 1 28 ? 15.75 -36.562 -15.891 1 93.06 28 ALA B CA 1
ATOM 3121 C C . ALA B 1 28 ? 14.664 -36.625 -14.82 1 93.06 28 ALA B C 1
ATOM 3123 O O . ALA B 1 28 ? 13.68 -37.344 -14.953 1 93.06 28 ALA B O 1
ATOM 3124 N N . GLU B 1 29 ? 14.805 -35.844 -13.836 1 91.12 29 GLU B N 1
ATOM 3125 C CA . GLU B 1 29 ? 13.82 -35.781 -12.758 1 91.12 29 GLU B CA 1
ATOM 3126 C C . GLU B 1 29 ? 12.484 -35.25 -13.242 1 91.12 29 GLU B C 1
ATOM 3128 O O . GLU B 1 29 ? 11.438 -35.844 -12.984 1 91.12 29 GLU B O 1
ATOM 3133 N N . GLU B 1 30 ? 12.531 -34.156 -13.898 1 92.81 30 GLU B N 1
ATOM 3134 C CA . GLU B 1 30 ? 11.312 -33.531 -14.414 1 92.81 30 GLU B CA 1
ATOM 3135 C C . GLU B 1 30 ? 10.531 -34.5 -15.289 1 92.81 30 GLU B C 1
ATOM 3137 O O . GLU B 1 30 ? 9.312 -34.656 -15.141 1 92.81 30 GLU B O 1
ATOM 3142 N N . GLU B 1 31 ? 11.273 -35.125 -16.125 1 94.56 31 GLU B N 1
ATOM 3143 C CA . GLU B 1 31 ? 10.625 -36.031 -17.062 1 94.56 31 GLU B CA 1
ATOM 3144 C C . GLU B 1 31 ? 10.047 -37.25 -16.359 1 94.56 31 GLU B C 1
ATOM 3146 O O . GLU B 1 31 ? 8.922 -37.656 -16.641 1 94.56 31 GLU B O 1
ATOM 3151 N N . SER B 1 32 ? 10.766 -37.781 -15.422 1 94.44 32 SER B N 1
ATOM 3152 C CA . SER B 1 32 ? 10.383 -39.031 -14.773 1 94.44 32 SER B CA 1
ATOM 3153 C C . SER B 1 32 ? 9.148 -38.844 -13.898 1 94.44 32 SER B C 1
ATOM 3155 O O . SER B 1 32 ? 8.328 -39.75 -13.758 1 94.44 32 SER B O 1
ATOM 3157 N N . VAL B 1 33 ? 8.938 -37.688 -13.375 1 93.31 33 VAL B N 1
ATOM 3158 C CA . VAL B 1 33 ? 7.895 -37.531 -12.367 1 93.31 33 VAL B CA 1
ATOM 3159 C C . VAL B 1 33 ? 6.703 -36.781 -12.977 1 93.31 33 VAL B C 1
ATOM 3161 O O . VAL B 1 33 ? 5.641 -36.688 -12.359 1 93.31 33 VAL B O 1
ATOM 3164 N N . PHE B 1 34 ? 6.848 -36.25 -14.133 1 95 34 PHE B N 1
ATOM 3165 C CA . PHE B 1 34 ? 5.887 -35.344 -14.719 1 95 34 PHE B CA 1
ATOM 3166 C C . PHE B 1 34 ? 4.484 -35.938 -14.711 1 95 34 PHE B C 1
ATOM 3168 O O . PHE B 1 34 ? 3.553 -35.344 -14.172 1 95 34 PHE B O 1
ATOM 3175 N N . GLN B 1 35 ? 4.367 -37.125 -15.195 1 93.69 35 GLN B N 1
ATOM 3176 C CA . GLN B 1 35 ? 3.053 -37.719 -15.359 1 93.69 35 GLN B CA 1
ATOM 3177 C C . GLN B 1 35 ? 2.402 -38 -14.008 1 93.69 35 GLN B C 1
ATOM 3179 O O . GLN B 1 35 ? 1.224 -37.688 -13.805 1 93.69 35 GLN B O 1
ATOM 3184 N N . ALA B 1 36 ? 3.143 -38.562 -13.148 1 92.56 36 ALA B N 1
ATOM 3185 C CA . ALA B 1 36 ? 2.615 -38.875 -11.82 1 92.56 36 ALA B CA 1
ATOM 3186 C C . ALA B 1 36 ? 2.189 -37.594 -11.086 1 92.56 36 ALA B C 1
ATOM 3188 O O . ALA B 1 36 ? 1.141 -37.562 -10.438 1 92.56 36 ALA B O 1
ATOM 3189 N N . ALA B 1 37 ? 2.93 -36.594 -11.172 1 89.88 37 ALA B N 1
ATOM 3190 C CA . ALA B 1 37 ? 2.631 -35.344 -10.516 1 89.88 37 ALA B CA 1
ATOM 3191 C C . ALA B 1 37 ? 1.427 -34.656 -11.164 1 89.88 37 ALA B C 1
ATOM 3193 O O . ALA B 1 37 ? 0.578 -34.094 -10.469 1 89.88 37 ALA B O 1
ATOM 3194 N N . GLN B 1 38 ? 1.349 -34.719 -12.445 1 89.12 38 GLN B N 1
ATOM 3195 C CA . GLN B 1 38 ? 0.248 -34.094 -13.172 1 89.12 38 GLN B CA 1
ATOM 3196 C C . GLN B 1 38 ? -1.089 -34.719 -12.797 1 89.12 38 GLN B C 1
ATOM 3198 O O . GLN B 1 38 ? -2.119 -34.031 -12.773 1 89.12 38 GLN B O 1
ATOM 3203 N N . GLU B 1 39 ? -1.024 -35.969 -12.531 1 87.62 39 GLU B N 1
ATOM 3204 C CA . GLU B 1 39 ? -2.24 -36.688 -12.133 1 87.62 39 GLU B CA 1
ATOM 3205 C C . GLU B 1 39 ? -2.777 -36.156 -10.805 1 87.62 39 GLU B C 1
ATOM 3207 O O . GLU B 1 39 ? -3.984 -36.188 -10.555 1 87.62 39 GLU B O 1
ATOM 3212 N N . GLN B 1 40 ? -1.894 -35.625 -10.055 1 84.5 40 GLN B N 1
ATOM 3213 C CA . GLN B 1 40 ? -2.301 -35.062 -8.773 1 84.5 40 GLN B CA 1
ATOM 3214 C C . GLN B 1 40 ? -2.703 -33.594 -8.93 1 84.5 40 GLN B C 1
ATOM 3216 O O . GLN B 1 40 ? -3.676 -33.125 -8.32 1 84.5 40 GLN B O 1
ATOM 3221 N N . PHE B 1 41 ? -1.967 -32.906 -9.719 1 88.06 41 PHE B N 1
ATOM 3222 C CA . PHE B 1 41 ? -2.217 -31.5 -9.992 1 88.06 41 PHE B CA 1
ATOM 3223 C C . PHE B 1 41 ? -1.992 -31.172 -11.461 1 88.06 41 PHE B C 1
ATOM 3225 O O . PHE B 1 41 ? -0.882 -31.328 -11.977 1 88.06 41 PHE B O 1
ATOM 3232 N N . SER B 1 42 ? -2.971 -30.625 -12.039 1 91.06 42 SER B N 1
ATOM 3233 C CA . SER B 1 42 ? -2.957 -30.375 -13.477 1 91.06 42 SER B CA 1
ATOM 3234 C C . SER B 1 42 ? -1.803 -29.453 -13.867 1 91.06 42 SER B C 1
ATOM 3236 O O . SER B 1 42 ? -1.308 -28.688 -13.039 1 91.06 42 SER B O 1
ATOM 3238 N N . PHE B 1 43 ? -1.366 -29.75 -15.07 1 95.12 43 PHE B N 1
ATOM 3239 C CA . PHE B 1 43 ? -0.331 -28.906 -15.664 1 95.12 43 PHE B CA 1
ATOM 3240 C C . PHE B 1 43 ? -0.897 -28.078 -16.812 1 95.12 43 PHE B C 1
ATOM 3242 O O . PHE B 1 43 ? -1.681 -28.578 -17.625 1 95.12 43 PHE B O 1
ATOM 3249 N N . SER B 1 44 ? -0.624 -26.797 -16.781 1 96.44 44 SER B N 1
ATOM 3250 C CA . SER B 1 44 ? -0.974 -25.906 -17.875 1 96.44 44 SER B CA 1
ATOM 3251 C C . SER B 1 44 ? -0.063 -24.688 -17.906 1 96.44 44 SER B C 1
ATOM 3253 O O . SER B 1 44 ? 0.251 -24.109 -16.859 1 96.44 44 SER B O 1
ATOM 3255 N N . ILE B 1 45 ? 0.432 -24.328 -19.078 1 97.88 45 ILE B N 1
ATOM 3256 C CA . ILE B 1 45 ? 1.256 -23.141 -19.234 1 97.88 45 ILE B CA 1
ATOM 3257 C C . ILE B 1 45 ? 0.954 -22.469 -20.578 1 97.88 45 ILE B C 1
ATOM 3259 O O . ILE B 1 45 ? 0.794 -23.156 -21.594 1 97.88 45 ILE B O 1
ATOM 3263 N N . THR B 1 46 ? 0.758 -21.172 -20.562 1 98.31 46 THR B N 1
ATOM 3264 C CA . THR B 1 46 ? 0.537 -20.438 -21.797 1 98.31 46 THR B CA 1
ATOM 3265 C C . THR B 1 46 ? 1.826 -20.359 -22.609 1 98.31 46 THR B C 1
ATOM 3267 O O . THR B 1 46 ? 2.922 -20.375 -22.047 1 98.31 46 THR B O 1
ATOM 3270 N N . PRO B 1 47 ? 1.683 -20.203 -23.953 1 98.06 47 PRO B N 1
ATOM 3271 C CA . PRO B 1 47 ? 2.883 -19.984 -24.75 1 98.06 47 PRO B CA 1
ATOM 3272 C C . PRO B 1 47 ? 3.686 -18.766 -24.297 1 98.06 47 PRO B C 1
ATOM 3274 O O . PRO B 1 47 ? 4.918 -18.828 -24.234 1 98.06 47 PRO B O 1
ATOM 3277 N N . TYR B 1 48 ? 3.047 -17.75 -23.906 1 98.31 48 TYR B N 1
ATOM 3278 C CA . TYR B 1 48 ? 3.717 -16.562 -23.406 1 98.31 48 TYR B CA 1
ATOM 3279 C C . TYR B 1 48 ? 4.547 -16.859 -22.172 1 98.31 48 TYR B C 1
ATOM 3281 O O . TYR B 1 48 ? 5.742 -16.578 -22.125 1 98.31 48 TYR B O 1
ATOM 3289 N N . TYR B 1 49 ? 3.92 -17.406 -21.188 1 98.38 49 TYR B N 1
ATOM 3290 C CA . TYR B 1 49 ? 4.637 -17.641 -19.938 1 98.38 49 TYR B CA 1
ATOM 3291 C C . TYR B 1 49 ? 5.746 -18.672 -20.125 1 98.38 49 TYR B C 1
ATOM 3293 O O . TYR B 1 49 ? 6.797 -18.578 -19.484 1 98.38 49 TYR B O 1
ATOM 3301 N N . LEU B 1 50 ? 5.512 -19.641 -21.016 1 98 50 LEU B N 1
ATOM 3302 C CA . LEU B 1 50 ? 6.543 -20.609 -21.375 1 98 50 LEU B CA 1
ATOM 3303 C C . LEU B 1 50 ? 7.777 -19.906 -21.938 1 98 50 LEU B C 1
ATOM 3305 O O . LEU B 1 50 ? 8.906 -20.328 -21.688 1 98 50 LEU B O 1
ATOM 3309 N N . SER B 1 51 ? 7.539 -18.875 -22.672 1 97.62 51 SER B N 1
ATOM 3310 C CA . SER B 1 51 ? 8.641 -18.141 -23.297 1 97.62 51 SER B CA 1
ATOM 3311 C C . SER B 1 51 ? 9.547 -17.5 -22.266 1 97.62 51 SER B C 1
ATOM 3313 O O . SER B 1 51 ? 10.664 -17.094 -22.578 1 97.62 51 SER B O 1
ATOM 3315 N N . LEU B 1 52 ? 9.086 -17.375 -21 1 98 52 LEU B N 1
ATOM 3316 C CA . LEU B 1 52 ? 9.875 -16.75 -19.938 1 98 52 LEU B CA 1
ATOM 3317 C C . LEU B 1 52 ? 10.836 -17.75 -19.312 1 98 52 LEU B C 1
ATOM 3319 O O . LEU B 1 52 ? 11.773 -17.359 -18.625 1 98 52 LEU B O 1
ATOM 3323 N N . LEU B 1 53 ? 10.594 -19.078 -19.484 1 96 53 LEU B N 1
ATOM 3324 C CA . LEU B 1 53 ? 11.438 -20.109 -18.875 1 96 53 LEU B CA 1
ATOM 3325 C C . LEU B 1 53 ? 12.742 -20.25 -19.641 1 96 53 LEU B C 1
ATOM 3327 O O . LEU B 1 53 ? 12.789 -20.016 -20.844 1 96 53 LEU B O 1
ATOM 3331 N N . ASP B 1 54 ? 13.773 -20.578 -18.906 1 96.75 54 ASP B N 1
ATOM 3332 C CA . ASP B 1 54 ? 14.977 -21.078 -19.562 1 96.75 54 ASP B CA 1
ATOM 3333 C C . ASP B 1 54 ? 14.766 -22.5 -20.078 1 96.75 54 ASP B C 1
ATOM 3335 O O . ASP B 1 54 ? 14.484 -23.422 -19.297 1 96.75 54 ASP B O 1
ATOM 3339 N N . PRO B 1 55 ? 14.859 -22.719 -21.297 1 96 55 PRO B N 1
ATOM 3340 C CA . PRO B 1 55 ? 14.508 -24.016 -21.875 1 96 55 PRO B CA 1
ATOM 3341 C C . PRO B 1 55 ? 15.453 -25.141 -21.453 1 96 55 PRO B C 1
ATOM 3343 O O . PRO B 1 55 ? 15.141 -26.312 -21.641 1 96 55 PRO B O 1
ATOM 3346 N N . THR B 1 56 ? 16.641 -24.781 -20.875 1 95.88 56 THR B N 1
ATOM 3347 C CA . THR B 1 56 ? 17.609 -25.844 -20.609 1 95.88 56 THR B CA 1
ATOM 3348 C C . THR B 1 56 ? 18.031 -25.859 -19.141 1 95.88 56 THR B C 1
ATOM 3350 O O . THR B 1 56 ? 18.625 -26.828 -18.672 1 95.88 56 THR B O 1
ATOM 3353 N N . ASN B 1 57 ? 17.703 -24.828 -18.391 1 96 57 ASN B N 1
ATOM 3354 C CA . ASN B 1 57 ? 18.156 -24.719 -17 1 96 57 ASN B CA 1
ATOM 3355 C C . ASN B 1 57 ? 17.062 -25.141 -16.031 1 96 57 ASN B C 1
ATOM 3357 O O . ASN B 1 57 ? 16.109 -24.391 -15.797 1 96 57 ASN B O 1
ATOM 3361 N N . PRO B 1 58 ? 17.219 -26.234 -15.344 1 92.81 58 PRO B N 1
ATOM 3362 C CA . PRO B 1 58 ? 16.172 -26.719 -14.438 1 92.81 58 PRO B CA 1
ATOM 3363 C C . PRO B 1 58 ? 16.047 -25.875 -13.172 1 92.81 58 PRO B C 1
ATOM 3365 O O . PRO B 1 58 ? 15.086 -26.016 -12.414 1 92.81 58 PRO B O 1
ATOM 3368 N N . THR B 1 59 ? 17.031 -25.016 -12.891 1 94.12 59 THR B N 1
ATOM 3369 C CA . THR B 1 59 ? 16.984 -24.188 -11.688 1 94.12 59 THR B CA 1
ATOM 3370 C C . THR B 1 59 ? 16.375 -22.828 -11.992 1 94.12 59 THR B C 1
ATOM 3372 O O . THR B 1 59 ? 16.328 -21.953 -11.133 1 94.12 59 THR B O 1
ATOM 3375 N N . CYS B 1 60 ? 15.891 -22.734 -13.234 1 97.06 60 CYS B N 1
ATOM 3376 C CA . CYS B 1 60 ? 15.172 -21.516 -13.609 1 97.06 60 CYS B CA 1
ATOM 3377 C C . CYS B 1 60 ? 13.992 -21.266 -12.68 1 97.06 60 CYS B C 1
ATOM 3379 O O . CYS B 1 60 ? 13.133 -22.141 -12.516 1 97.06 60 CYS B O 1
ATOM 3381 N N . PRO B 1 61 ? 13.945 -20.016 -12.047 1 97.75 61 PRO B N 1
ATOM 3382 C CA . PRO B 1 61 ? 12.883 -19.719 -11.086 1 97.75 61 PRO B CA 1
ATOM 3383 C C . PRO B 1 61 ? 11.492 -19.812 -11.703 1 97.75 61 PRO B C 1
ATOM 3385 O O . PRO B 1 61 ? 10.523 -20.156 -11.016 1 97.75 61 PRO B O 1
ATOM 3388 N N . ILE B 1 62 ? 11.352 -19.516 -12.953 1 97.88 62 ILE B N 1
ATOM 3389 C CA . ILE B 1 62 ? 10.055 -19.594 -13.617 1 97.88 62 ILE B CA 1
ATOM 3390 C C . ILE B 1 62 ? 9.664 -21.062 -13.797 1 97.88 62 ILE B C 1
ATOM 3392 O O . ILE B 1 62 ? 8.516 -21.438 -13.562 1 97.88 62 ILE B O 1
ATOM 3396 N N . ARG B 1 63 ? 10.625 -21.969 -14.18 1 95.88 63 ARG B N 1
ATOM 3397 C CA . ARG B 1 63 ? 10.398 -23.391 -14.312 1 95.88 63 ARG B CA 1
ATOM 3398 C C . ARG B 1 63 ? 9.922 -24 -13 1 95.88 63 ARG B C 1
ATOM 3400 O O . ARG B 1 63 ? 8.961 -24.781 -12.977 1 95.88 63 ARG B O 1
ATOM 3407 N N . LYS B 1 64 ? 10.508 -23.562 -12.008 1 95.31 64 LYS B N 1
ATOM 3408 C CA . LYS B 1 64 ? 10.211 -24.094 -10.68 1 95.31 64 LYS B CA 1
ATOM 3409 C C . LYS B 1 64 ? 8.766 -23.812 -10.289 1 95.31 64 LYS B C 1
ATOM 3411 O O . LYS B 1 64 ? 8.148 -24.594 -9.57 1 95.31 64 LYS B O 1
ATOM 3416 N N . GLN B 1 65 ? 8.234 -22.734 -10.789 1 97 65 GLN B N 1
ATOM 3417 C CA . GLN B 1 65 ? 6.898 -22.312 -10.391 1 97 65 GLN B CA 1
ATOM 3418 C C . GLN B 1 65 ? 5.824 -23.125 -11.109 1 97 65 GLN B C 1
ATOM 3420 O O . GLN B 1 65 ? 4.668 -23.156 -10.68 1 97 65 GLN B O 1
ATOM 3425 N N . VAL B 1 66 ? 6.223 -23.812 -12.242 1 95.81 66 VAL B N 1
ATOM 3426 C CA . VAL B 1 66 ? 5.117 -24.297 -13.062 1 95.81 66 VAL B CA 1
ATOM 3427 C C . VAL B 1 66 ? 5.336 -25.766 -13.422 1 95.81 66 VAL B C 1
ATOM 3429 O O . VAL B 1 66 ? 4.387 -26.484 -13.734 1 95.81 66 VAL B O 1
ATOM 3432 N N . LEU B 1 67 ? 6.566 -26.25 -13.445 1 95.38 67 LEU B N 1
ATOM 3433 C CA . LEU B 1 67 ? 6.812 -27.641 -13.828 1 95.38 67 LEU B CA 1
ATOM 3434 C C . LEU B 1 67 ? 6.637 -28.578 -12.641 1 95.38 67 LEU B C 1
ATOM 3436 O O . LEU B 1 67 ? 7.102 -28.281 -11.539 1 95.38 67 LEU B O 1
ATOM 3440 N N . PRO B 1 68 ? 5.992 -29.625 -12.828 1 92.31 68 PRO B N 1
ATOM 3441 C CA . PRO B 1 68 ? 5.883 -30.641 -11.773 1 92.31 68 PRO B CA 1
ATOM 3442 C C . PRO B 1 68 ? 7.242 -31.125 -11.273 1 92.31 68 PRO B C 1
ATOM 3444 O O . PRO B 1 68 ? 8.188 -31.25 -12.062 1 92.31 68 PRO B O 1
ATOM 3447 N N . ARG B 1 69 ? 7.273 -31.406 -10.016 1 87.88 69 ARG B N 1
ATOM 3448 C CA . ARG B 1 69 ? 8.508 -31.875 -9.391 1 87.88 69 ARG B CA 1
ATOM 3449 C C . ARG B 1 69 ? 8.242 -33.094 -8.492 1 87.88 69 ARG B C 1
ATOM 3451 O O . ARG B 1 69 ? 7.102 -33.344 -8.094 1 87.88 69 ARG B O 1
ATOM 3458 N N . SER B 1 70 ? 9.32 -33.719 -8.141 1 87.31 70 SER B N 1
ATOM 3459 C CA . SER B 1 70 ? 9.219 -34.938 -7.359 1 87.31 70 SER B CA 1
ATOM 3460 C C . SER B 1 70 ? 8.703 -34.656 -5.949 1 87.31 70 SER B C 1
ATOM 3462 O O . SER B 1 70 ? 8 -35.5 -5.367 1 87.31 70 SER B O 1
ATOM 3464 N N . SER B 1 71 ? 9.008 -33.531 -5.477 1 85.5 71 SER B N 1
ATOM 3465 C CA . SER B 1 71 ? 8.602 -33.188 -4.121 1 85.5 71 SER B CA 1
ATOM 3466 C C . SER B 1 71 ? 7.086 -33.125 -3.994 1 85.5 71 SER B C 1
ATOM 3468 O O . SER B 1 71 ? 6.547 -33.25 -2.895 1 85.5 71 SER B O 1
ATOM 3470 N N . GLU B 1 72 ? 6.367 -32.969 -5.039 1 87.94 72 GLU B N 1
ATOM 3471 C CA . GLU B 1 72 ? 4.91 -32.906 -5.027 1 87.94 72 GLU B CA 1
ATOM 3472 C C . GLU B 1 72 ? 4.285 -34.25 -4.797 1 87.94 72 GLU B C 1
ATOM 3474 O O . GLU B 1 72 ? 3.098 -34.375 -4.477 1 87.94 72 GLU B O 1
ATOM 3479 N N . LEU B 1 73 ? 5.062 -35.312 -4.984 1 87.94 73 LEU B N 1
ATOM 3480 C CA . LEU B 1 73 ? 4.547 -36.688 -4.887 1 87.94 73 LEU B CA 1
ATOM 3481 C C . LEU B 1 73 ? 4.652 -37.188 -3.459 1 87.94 73 LEU B C 1
ATOM 3483 O O . LEU B 1 73 ? 4.082 -38.25 -3.129 1 87.94 73 LEU B O 1
ATOM 3487 N N . VAL B 1 74 ? 5.379 -36.469 -2.676 1 84.31 74 VAL B N 1
ATOM 3488 C CA . VAL B 1 74 ? 5.562 -36.875 -1.285 1 84.31 74 VAL B CA 1
ATOM 3489 C C . VAL B 1 74 ? 4.754 -35.969 -0.37 1 84.31 74 VAL B C 1
ATOM 3491 O O . VAL B 1 74 ? 4.941 -34.75 -0.378 1 84.31 74 VAL B O 1
ATOM 3494 N N . ARG B 1 75 ? 3.869 -36.562 0.319 1 85.62 75 ARG B N 1
ATOM 3495 C CA . ARG B 1 75 ? 3.086 -35.781 1.271 1 85.62 75 ARG B CA 1
ATOM 3496 C C . ARG B 1 75 ? 3.84 -35.625 2.586 1 85.62 75 ARG B C 1
ATOM 3498 O O . ARG B 1 75 ? 4.082 -36.594 3.303 1 85.62 75 ARG B O 1
ATOM 3505 N N . ALA B 1 76 ? 4.137 -34.406 2.809 1 85.75 76 ALA B N 1
ATOM 3506 C CA . ALA B 1 76 ? 4.812 -34.125 4.07 1 85.75 76 ALA B CA 1
ATOM 3507 C C . ALA B 1 76 ? 3.816 -34.031 5.223 1 85.75 76 ALA B C 1
ATOM 3509 O O . ALA B 1 76 ? 2.621 -33.844 5.004 1 85.75 76 ALA B O 1
ATOM 3510 N N . GLU B 1 77 ? 4.285 -34.188 6.438 1 84.06 77 GLU B N 1
ATOM 3511 C CA . GLU B 1 77 ? 3.447 -34.219 7.633 1 84.06 77 GLU B CA 1
ATOM 3512 C C . GLU B 1 77 ? 2.771 -32.875 7.887 1 84.06 77 GLU B C 1
ATOM 3514 O O . GLU B 1 77 ? 1.659 -32.844 8.414 1 84.06 77 GLU B O 1
ATOM 3519 N N . ASN B 1 78 ? 3.322 -31.828 7.457 1 85.69 78 ASN B N 1
ATOM 3520 C CA . ASN B 1 78 ? 2.809 -30.484 7.762 1 85.69 78 ASN B CA 1
ATOM 3521 C C . ASN B 1 78 ? 1.89 -29.984 6.656 1 85.69 78 ASN B C 1
ATOM 3523 O O . ASN B 1 78 ? 1.384 -28.859 6.73 1 85.69 78 ASN B O 1
ATOM 3527 N N . GLU B 1 79 ? 1.625 -30.812 5.703 1 87.81 79 GLU B N 1
ATOM 3528 C CA . GLU B 1 79 ? 0.82 -30.375 4.566 1 87.81 79 GLU B CA 1
ATOM 3529 C C . GLU B 1 79 ? -0.658 -30.688 4.781 1 87.81 79 GLU B C 1
ATOM 3531 O O . GLU B 1 79 ? -0.999 -31.688 5.406 1 87.81 79 GLU B O 1
ATOM 3536 N N . TRP B 1 80 ? -1.476 -29.766 4.27 1 86.12 80 TRP B N 1
ATOM 3537 C CA . TRP B 1 80 ? -2.924 -29.891 4.395 1 86.12 80 TRP B CA 1
ATOM 3538 C C . TRP B 1 80 ? -3.602 -29.766 3.035 1 86.12 80 TRP B C 1
ATOM 3540 O O . TRP B 1 80 ? -3.066 -29.125 2.127 1 86.12 80 TRP B O 1
ATOM 3550 N N . GLU B 1 81 ? -4.762 -30.344 2.912 1 83.62 81 GLU B N 1
ATOM 3551 C CA . GLU B 1 81 ? -5.547 -30.172 1.694 1 83.62 81 GLU B CA 1
ATOM 3552 C C . GLU B 1 81 ? -6.113 -28.75 1.594 1 83.62 81 GLU B C 1
ATOM 3554 O O . GLU B 1 81 ? -6.094 -28.156 0.521 1 83.62 81 GLU B O 1
ATOM 3559 N N . ASP B 1 82 ? -6.59 -28.297 2.738 1 86.19 82 ASP B N 1
ATOM 3560 C CA . ASP B 1 82 ? -7.172 -26.969 2.854 1 86.19 82 ASP B CA 1
ATOM 3561 C C . ASP B 1 82 ? -6.605 -26.219 4.059 1 86.19 82 ASP B C 1
ATOM 3563 O O . ASP B 1 82 ? -7.324 -25.953 5.027 1 86.19 82 ASP B O 1
ATOM 3567 N N . PRO B 1 83 ? -5.395 -25.766 3.902 1 85.38 83 PRO B N 1
ATOM 3568 C CA . PRO B 1 83 ? -4.727 -25.172 5.062 1 85.38 83 PRO B CA 1
ATOM 3569 C C . PRO B 1 83 ? -5.449 -23.938 5.586 1 85.38 83 PRO B C 1
ATOM 3571 O O . PRO B 1 83 ? -5.406 -23.656 6.789 1 85.38 83 PRO B O 1
ATOM 3574 N N . LEU B 1 84 ? -6.156 -23.281 4.719 1 86.19 84 LEU B N 1
ATOM 3575 C CA . LEU B 1 84 ? -6.773 -22.031 5.129 1 86.19 84 LEU B CA 1
ATOM 3576 C C . LEU B 1 84 ? -8.234 -22.234 5.508 1 86.19 84 LEU B C 1
ATOM 3578 O O . LEU B 1 84 ? -8.945 -21.266 5.801 1 86.19 84 LEU B O 1
ATOM 3582 N N . ALA B 1 85 ? -8.695 -23.438 5.504 1 86.56 85 ALA B N 1
ATOM 3583 C CA . ALA B 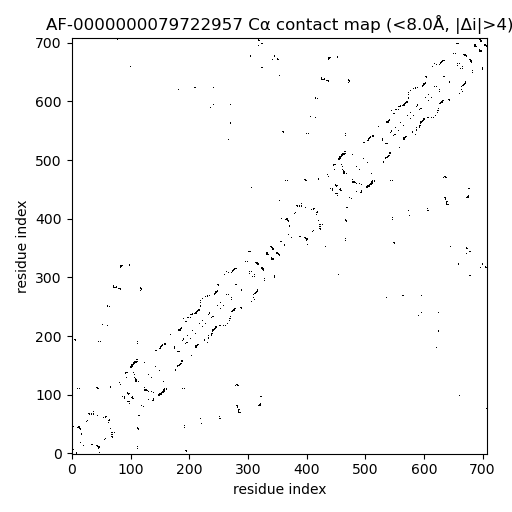1 85 ? -10.055 -23.812 5.898 1 86.56 85 ALA B CA 1
ATOM 3584 C C . ALA B 1 85 ? -11.094 -23.016 5.117 1 86.56 85 ALA B C 1
ATOM 3586 O O . ALA B 1 85 ? -12.031 -22.469 5.703 1 86.56 85 ALA B O 1
ATOM 3587 N N . GLU B 1 86 ? -10.891 -22.891 3.92 1 84.06 86 GLU B N 1
ATOM 3588 C CA . GLU B 1 86 ? -11.797 -22.125 3.07 1 84.06 86 GLU B CA 1
ATOM 3589 C C . GLU B 1 86 ? -13.18 -22.766 3.016 1 84.06 86 GLU B C 1
ATOM 3591 O O . GLU B 1 86 ? -14.195 -22.062 2.986 1 84.06 86 GLU B O 1
ATOM 3596 N N . GLN B 1 87 ? -13.227 -24.047 3.076 1 84 87 GLN B N 1
ATOM 3597 C CA . GLN B 1 87 ? -14.477 -24.781 2.93 1 84 87 GLN B CA 1
ATOM 3598 C C . GLN B 1 87 ? -15.383 -24.578 4.145 1 84 87 GLN B C 1
ATOM 3600 O O . GLN B 1 87 ? -16.594 -24.406 4.004 1 84 87 GLN B O 1
ATOM 3605 N N . ILE B 1 88 ? -14.805 -24.547 5.293 1 87 88 ILE B N 1
ATOM 3606 C CA . ILE B 1 88 ? -15.617 -24.438 6.504 1 87 88 ILE B CA 1
ATOM 3607 C C . ILE B 1 88 ? -16.188 -23.016 6.617 1 87 88 ILE B C 1
ATOM 3609 O O . ILE B 1 88 ? -17.141 -22.781 7.348 1 87 88 ILE B O 1
ATOM 3613 N N . HIS B 1 89 ? -15.641 -22.125 5.926 1 89.81 89 HIS B N 1
ATOM 3614 C CA . HIS B 1 89 ? -16.094 -20.75 5.965 1 89.81 89 HIS B CA 1
ATOM 3615 C C . HIS B 1 89 ? -16.859 -20.391 4.691 1 89.81 89 HIS B C 1
ATOM 3617 O O . HIS B 1 89 ? -16.891 -19.219 4.293 1 89.81 89 HIS B O 1
ATOM 3623 N N . MET B 1 90 ? -17.453 -21.375 4.105 1 91.69 90 MET B N 1
ATOM 3624 C CA . MET B 1 90 ? -18.219 -21.172 2.879 1 91.69 90 MET B CA 1
ATOM 3625 C C . MET B 1 90 ? -19.719 -21.25 3.148 1 91.69 90 MET B C 1
ATOM 3627 O O . MET B 1 90 ? -20.297 -22.328 3.111 1 91.69 90 MET B O 1
ATOM 3631 N N . PRO B 1 91 ? -20.375 -20.156 3.342 1 92.44 91 PRO B N 1
ATOM 3632 C CA . PRO B 1 91 ? -21.812 -20.172 3.619 1 92.44 91 PRO B CA 1
ATOM 3633 C C . PRO B 1 91 ? -22.641 -20.578 2.406 1 92.44 91 PRO B C 1
ATOM 3635 O O . PRO B 1 91 ? -23.719 -21.141 2.559 1 92.44 91 PRO B O 1
ATOM 3638 N N . ILE B 1 92 ? -22.094 -20.219 1.219 1 91.56 92 ILE B N 1
ATOM 3639 C CA . ILE B 1 92 ? -22.688 -20.641 -0.042 1 91.56 92 ILE B CA 1
ATOM 3640 C C . ILE B 1 92 ? -21.594 -21.047 -1.02 1 91.56 92 ILE B C 1
ATOM 3642 O O . ILE B 1 92 ? -20.438 -20.625 -0.891 1 91.56 92 ILE B O 1
ATOM 3646 N N . LYS B 1 93 ? -21.984 -21.781 -1.936 1 88.75 93 LYS B N 1
ATOM 3647 C CA . LYS B 1 93 ? -21 -22.297 -2.885 1 88.75 93 LYS B CA 1
ATOM 3648 C C . LYS B 1 93 ? -20.297 -21.156 -3.602 1 88.75 93 LYS B C 1
ATOM 3650 O O . LYS B 1 93 ? -20.938 -20.25 -4.141 1 88.75 93 LYS B O 1
ATOM 3655 N N . GLY B 1 94 ? -18.953 -21.188 -3.42 1 90.69 94 GLY B N 1
ATOM 3656 C CA . GLY B 1 94 ? -18.141 -20.234 -4.172 1 90.69 94 GLY B CA 1
ATOM 3657 C C . GLY B 1 94 ? -17.812 -18.984 -3.389 1 90.69 94 GLY B C 1
ATOM 3658 O O . GLY B 1 94 ? -17.078 -18.109 -3.871 1 90.69 94 GLY B O 1
ATOM 3659 N N . VAL B 1 95 ? -18.391 -18.875 -2.203 1 95.62 95 VAL B N 1
ATOM 3660 C CA . VAL B 1 95 ? -18.125 -17.688 -1.403 1 95.62 95 VAL B CA 1
ATOM 3661 C C . VAL B 1 95 ? -17.516 -18.094 -0.062 1 95.62 95 VAL B C 1
ATOM 3663 O O . VAL B 1 95 ? -18.109 -18.875 0.68 1 95.62 95 VAL B O 1
ATOM 3666 N N . THR B 1 96 ? -16.328 -17.625 0.206 1 94.75 96 THR B N 1
ATOM 3667 C CA . THR B 1 96 ? -15.727 -17.797 1.525 1 94.75 96 THR B CA 1
ATOM 3668 C C . THR B 1 96 ? -15.82 -16.5 2.332 1 94.75 96 THR B C 1
ATOM 3670 O O . THR B 1 96 ? -15.367 -15.453 1.879 1 94.75 96 THR B O 1
ATOM 3673 N N . HIS B 1 97 ? -16.5 -16.531 3.436 1 96 97 HIS B N 1
ATOM 3674 C CA . HIS B 1 97 ? -16.672 -15.414 4.352 1 96 97 HIS B CA 1
ATOM 3675 C C . HIS B 1 97 ? -16.031 -15.703 5.707 1 96 97 HIS B C 1
ATOM 3677 O O . HIS B 1 97 ? -16.734 -16.047 6.66 1 96 97 HIS B O 1
ATOM 3683 N N . ARG B 1 98 ? -14.734 -15.477 5.73 1 92.19 98 ARG B N 1
ATOM 3684 C CA . ARG B 1 98 ? -13.961 -15.797 6.926 1 92.19 98 ARG B CA 1
ATOM 3685 C C . ARG B 1 98 ? -13.805 -14.578 7.824 1 92.19 98 ARG B C 1
ATOM 3687 O O . ARG B 1 98 ? -13.805 -14.703 9.055 1 92.19 98 ARG B O 1
ATOM 3694 N N . TYR B 1 99 ? -13.664 -13.422 7.262 1 93.56 99 TYR B N 1
ATOM 3695 C CA . TYR B 1 99 ? -13.477 -12.172 7.984 1 93.56 99 TYR B CA 1
ATOM 3696 C C . TYR B 1 99 ? -14.805 -11.445 8.156 1 93.56 99 TYR B C 1
ATOM 3698 O O . TYR B 1 99 ? -15.75 -11.664 7.395 1 93.56 99 TYR B O 1
ATOM 3706 N N . PRO B 1 100 ? -14.867 -10.633 9.133 1 93.06 100 PRO B N 1
ATOM 3707 C CA . PRO B 1 100 ? -16.141 -9.977 9.414 1 93.06 100 PRO B CA 1
ATOM 3708 C C . PRO B 1 100 ? -16.609 -9.078 8.266 1 93.06 100 PRO B C 1
ATOM 3710 O O . PRO B 1 100 ? -17.797 -9.062 7.938 1 93.06 100 PRO B O 1
ATOM 3713 N N . ASP B 1 101 ? -15.711 -8.43 7.562 1 96.69 101 ASP B N 1
ATOM 3714 C CA . ASP B 1 101 ? -16.156 -7.309 6.75 1 96.69 101 ASP B CA 1
ATOM 3715 C C . ASP B 1 101 ? -15.906 -7.566 5.266 1 96.69 101 ASP B C 1
ATOM 3717 O O . ASP B 1 101 ? -15.984 -6.645 4.449 1 96.69 101 ASP B O 1
ATOM 3721 N N . ARG B 1 102 ? -15.5 -8.859 4.914 1 97.56 102 ARG B N 1
ATOM 3722 C CA . ARG B 1 102 ? -15.203 -9.094 3.504 1 97.56 102 ARG B CA 1
ATOM 3723 C C . ARG B 1 102 ? -15.359 -10.562 3.148 1 97.56 102 ARG B C 1
ATOM 3725 O O . ARG B 1 102 ? -15.344 -11.43 4.031 1 97.56 102 ARG B O 1
ATOM 3732 N N . ALA B 1 103 ? -15.508 -10.797 1.916 1 97.5 103 ALA B N 1
ATOM 3733 C CA . ALA B 1 103 ? -15.672 -12.156 1.413 1 97.5 103 ALA B CA 1
ATOM 3734 C C . ALA B 1 103 ? -14.961 -12.336 0.075 1 97.5 103 ALA B C 1
ATOM 3736 O O . ALA B 1 103 ? -14.828 -11.383 -0.699 1 97.5 103 ALA B O 1
ATOM 3737 N N . ILE B 1 104 ? -14.484 -13.508 -0.11 1 96.94 104 ILE B N 1
ATOM 3738 C CA . ILE B 1 104 ? -13.906 -13.883 -1.396 1 96.94 104 ILE B CA 1
ATOM 3739 C C . ILE B 1 104 ? -14.945 -14.609 -2.242 1 96.94 104 ILE B C 1
ATOM 3741 O O . ILE B 1 104 ? -15.656 -15.484 -1.742 1 96.94 104 ILE B O 1
ATOM 3745 N N . TRP B 1 105 ? -15.07 -14.195 -3.42 1 97.25 105 TRP B N 1
ATOM 3746 C CA . TRP B 1 105 ? -15.961 -14.812 -4.391 1 97.25 105 TRP B CA 1
ATOM 3747 C C . TRP B 1 105 ? -15.172 -15.523 -5.48 1 97.25 105 TRP B C 1
ATOM 3749 O O . TRP B 1 105 ? -14.531 -14.883 -6.316 1 97.25 105 TRP B O 1
ATOM 3759 N N . TYR B 1 106 ? -15.172 -16.859 -5.461 1 94.56 106 TYR B N 1
ATOM 3760 C CA . TYR B 1 106 ? -14.508 -17.656 -6.48 1 94.56 106 TYR B CA 1
ATOM 3761 C C . TYR B 1 106 ? -15.352 -17.734 -7.75 1 94.56 106 TYR B C 1
ATOM 3763 O O . TYR B 1 106 ? -16.266 -18.547 -7.84 1 94.56 106 TYR B O 1
ATOM 3771 N N . ILE B 1 107 ? -14.977 -17 -8.727 1 92.62 107 ILE B N 1
ATOM 3772 C CA . ILE B 1 107 ? -15.867 -16.891 -9.883 1 92.62 107 ILE B CA 1
ATOM 3773 C C . ILE B 1 107 ? -15.43 -17.859 -10.969 1 92.62 107 ILE B C 1
ATOM 3775 O O . ILE B 1 107 ? -16.188 -18.141 -11.906 1 92.62 107 ILE B O 1
ATOM 3779 N N . SER B 1 108 ? -14.156 -18.344 -10.844 1 90.38 108 SER B N 1
ATOM 3780 C CA . SER B 1 108 ? -13.625 -19.328 -11.773 1 90.38 108 SER B CA 1
ATOM 3781 C C . SER B 1 108 ? -12.68 -20.297 -11.07 1 90.38 108 SER B C 1
ATOM 3783 O O . SER B 1 108 ? -12.125 -19.984 -10.016 1 90.38 108 SER B O 1
ATOM 3785 N N . HIS B 1 109 ? -12.609 -21.469 -11.625 1 90.25 109 HIS B N 1
ATOM 3786 C CA . HIS B 1 109 ? -11.633 -22.422 -11.117 1 90.25 109 HIS B CA 1
ATOM 3787 C C . HIS B 1 109 ? -10.602 -22.781 -12.18 1 90.25 109 HIS B C 1
ATOM 3789 O O . HIS B 1 109 ? -9.906 -23.797 -12.055 1 90.25 109 HIS B O 1
ATOM 3795 N N . ILE B 1 110 ? -10.57 -21.938 -13.172 1 92.19 110 ILE B N 1
ATOM 3796 C CA . ILE B 1 110 ? -9.641 -22.172 -14.273 1 92.19 110 ILE B CA 1
ATOM 3797 C C . ILE B 1 110 ? -8.562 -21.078 -14.273 1 92.19 110 ILE B C 1
ATOM 3799 O O . ILE B 1 110 ? -8.859 -19.906 -14.062 1 92.19 110 ILE B O 1
ATOM 3803 N N . CYS B 1 111 ? -7.375 -21.516 -14.391 1 94.31 111 CYS B N 1
ATOM 3804 C CA . CYS B 1 111 ? -6.262 -20.594 -14.594 1 94.31 111 CYS B CA 1
ATOM 3805 C C . CYS B 1 111 ? -5.57 -20.859 -15.93 1 94.31 111 CYS B C 1
ATOM 3807 O O . CYS B 1 111 ? -5.598 -21.984 -16.438 1 94.31 111 CYS B O 1
ATOM 3809 N N . ALA B 1 112 ? -4.973 -19.844 -16.5 1 95 112 ALA B N 1
ATOM 3810 C CA . ALA B 1 112 ? -4.18 -20.031 -17.719 1 95 112 ALA B CA 1
ATOM 3811 C C . ALA B 1 112 ? -2.926 -20.844 -17.438 1 95 112 ALA B C 1
ATOM 3813 O O . ALA B 1 112 ? -2.516 -21.672 -18.266 1 95 112 ALA B O 1
ATOM 3814 N N . VAL B 1 113 ? -2.389 -20.594 -16.328 1 97.19 113 VAL B N 1
ATOM 3815 C CA . VAL B 1 113 ? -1.195 -21.297 -15.859 1 97.19 113 VAL B CA 1
ATOM 3816 C C . VAL B 1 113 ? -1.436 -21.844 -14.453 1 97.19 113 VAL B C 1
ATOM 3818 O O . VAL B 1 113 ? -1.988 -21.141 -13.602 1 97.19 113 VAL B O 1
ATOM 3821 N N . TYR B 1 114 ? -1.117 -23.078 -14.242 1 95.56 114 TYR B N 1
ATOM 3822 C CA . TYR B 1 114 ? -1.233 -23.641 -12.906 1 95.56 114 TYR B CA 1
ATOM 3823 C C . TYR B 1 114 ? 0.095 -23.578 -12.156 1 95.56 114 TYR B C 1
ATOM 3825 O O . TYR B 1 114 ? 1.096 -24.141 -12.602 1 95.56 114 TYR B O 1
ATOM 3833 N N . CYS B 1 115 ? 0.079 -22.875 -11.094 1 95.88 115 CYS B N 1
ATOM 3834 C CA . CYS B 1 115 ? 1.276 -22.672 -10.289 1 95.88 115 CYS B CA 1
ATOM 3835 C C . CYS B 1 115 ? 1.467 -23.828 -9.312 1 95.88 115 CYS B C 1
ATOM 3837 O O . CYS B 1 115 ? 0.524 -24.234 -8.625 1 95.88 115 CYS B O 1
ATOM 3839 N N . ARG B 1 116 ? 2.631 -24.328 -9.156 1 94.06 116 ARG B N 1
ATOM 3840 C CA . ARG B 1 116 ? 2.912 -25.516 -8.359 1 94.06 116 ARG B CA 1
ATOM 3841 C C . ARG B 1 116 ? 2.764 -25.234 -6.867 1 94.06 116 ARG B C 1
ATOM 3843 O O . ARG B 1 116 ? 2.637 -26.156 -6.062 1 94.06 116 ARG B O 1
ATOM 3850 N N . PHE B 1 117 ? 2.738 -23.906 -6.477 1 93.31 117 PHE B N 1
ATOM 3851 C CA . PHE B 1 117 ? 2.662 -23.5 -5.078 1 93.31 117 PHE B CA 1
ATOM 3852 C C . PHE B 1 117 ? 1.262 -23.016 -4.734 1 93.31 117 PHE B C 1
ATOM 3854 O O . PHE B 1 117 ? 1.047 -22.438 -3.664 1 93.31 117 PHE B O 1
ATOM 3861 N N . CYS B 1 118 ? 0.324 -23.172 -5.551 1 91.88 118 CYS B N 1
ATOM 3862 C CA . CYS B 1 118 ? -1.022 -22.641 -5.41 1 91.88 118 CYS B CA 1
ATOM 3863 C C . CYS B 1 118 ? -1.697 -23.172 -4.152 1 91.88 118 CYS B C 1
ATOM 3865 O O . CYS B 1 118 ? -1.748 -24.391 -3.945 1 91.88 118 CYS B O 1
ATOM 3867 N N . THR B 1 119 ? -2.26 -22.297 -3.441 1 87.44 119 THR B N 1
ATOM 3868 C CA . THR B 1 119 ? -2.979 -22.672 -2.225 1 87.44 119 THR B CA 1
ATOM 3869 C C . THR B 1 119 ? -4.242 -23.453 -2.559 1 87.44 119 THR B C 1
ATOM 3871 O O . THR B 1 119 ? -4.707 -24.266 -1.756 1 87.44 119 THR B O 1
ATOM 3874 N N . ARG B 1 120 ? -4.75 -23.297 -3.697 1 85.12 120 ARG B N 1
ATOM 3875 C CA . ARG B 1 120 ? -6.023 -23.891 -4.094 1 85.12 120 ARG B CA 1
ATOM 3876 C C . ARG B 1 120 ? -5.809 -25 -5.117 1 85.12 120 ARG B C 1
ATOM 3878 O O . ARG B 1 120 ? -6.672 -25.25 -5.961 1 85.12 120 ARG B O 1
ATOM 3885 N N . LYS B 1 121 ? -4.711 -25.578 -5.07 1 82 121 LYS B N 1
ATOM 3886 C CA . LYS B 1 121 ? -4.355 -26.656 -5.977 1 82 121 LYS B CA 1
ATOM 3887 C C . LYS B 1 121 ? -5.461 -27.703 -6.031 1 82 121 LYS B C 1
ATOM 3889 O O . LYS B 1 121 ? -5.723 -28.297 -7.086 1 82 121 LYS B O 1
ATOM 3894 N N . ARG B 1 122 ? -6.137 -27.891 -4.992 1 77.25 122 ARG B N 1
ATOM 3895 C CA . ARG B 1 122 ? -7.168 -28.922 -4.887 1 77.25 122 ARG B CA 1
ATOM 3896 C C . ARG B 1 122 ? -8.398 -28.547 -5.699 1 77.25 122 ARG B C 1
ATOM 3898 O O . ARG B 1 122 ? -9.18 -29.406 -6.102 1 77.25 122 ARG B O 1
ATOM 3905 N N . LYS B 1 123 ? -8.508 -27.234 -5.934 1 76.19 123 LYS B N 1
ATOM 3906 C CA . LYS B 1 123 ? -9.75 -26.734 -6.523 1 76.19 123 LYS B CA 1
ATOM 3907 C C . LYS B 1 123 ? -9.531 -26.297 -7.973 1 76.19 123 LYS B C 1
ATOM 3909 O O . LYS B 1 123 ? -10.414 -26.484 -8.812 1 76.19 123 LYS B O 1
ATOM 3914 N N . VAL B 1 124 ? -8.398 -25.953 -8.117 1 74.38 124 VAL B N 1
ATOM 3915 C CA . VAL B 1 124 ? -8.18 -25.375 -9.445 1 74.38 124 VAL B CA 1
ATOM 3916 C C . VAL B 1 124 ? -8.023 -26.5 -10.469 1 74.38 124 VAL B C 1
ATOM 3918 O O . VAL B 1 124 ? -7.684 -27.625 -10.109 1 74.38 124 VAL B O 1
ATOM 3921 N N . SER B 1 125 ? -8.391 -26.312 -11.68 1 71.12 125 SER B N 1
ATOM 3922 C CA . SER B 1 125 ? -8.328 -27.203 -12.836 1 71.12 125 SER B CA 1
ATOM 3923 C C . SER B 1 125 ? -9.547 -28.109 -12.898 1 71.12 125 SER B C 1
ATOM 3925 O O . SER B 1 125 ? -9.602 -29.031 -13.727 1 71.12 125 SER B O 1
ATOM 3927 N N . LYS B 1 126 ? -10.438 -27.938 -11.812 1 73.69 126 LYS B N 1
ATOM 3928 C CA . LYS B 1 126 ? -11.695 -28.672 -11.898 1 73.69 126 LYS B CA 1
ATOM 3929 C C . LYS B 1 126 ? -12.812 -27.781 -12.43 1 73.69 126 LYS B C 1
ATOM 3931 O O . LYS B 1 126 ? -13.516 -27.125 -11.656 1 73.69 126 LYS B O 1
ATOM 3936 N N . PRO B 1 127 ? -12.914 -27.797 -13.734 1 69.25 127 PRO B N 1
ATOM 3937 C CA . PRO B 1 127 ? -13.859 -26.891 -14.383 1 69.25 127 PRO B CA 1
ATOM 3938 C C . PRO B 1 127 ? -15.297 -27.094 -13.914 1 69.25 127 PRO B C 1
ATOM 3940 O O . PRO B 1 127 ? -16.094 -26.141 -13.891 1 69.25 127 PRO B O 1
ATOM 3943 N N . THR B 1 128 ? -15.547 -28.25 -13.516 1 70.81 128 THR B N 1
ATOM 3944 C CA . THR B 1 128 ? -16.906 -28.562 -13.109 1 70.81 128 THR B CA 1
ATOM 3945 C C . THR B 1 128 ? -17.266 -27.844 -11.812 1 70.81 128 THR B C 1
ATOM 3947 O O . THR B 1 128 ? -18.438 -27.719 -11.469 1 70.81 128 THR B O 1
ATOM 3950 N N . GLU B 1 129 ? -16.25 -27.25 -11.25 1 74.94 129 GLU B N 1
ATOM 3951 C CA . GLU B 1 129 ? -16.484 -26.594 -9.969 1 74.94 129 GLU B CA 1
ATOM 3952 C C . GLU B 1 129 ? -16.625 -25.078 -10.141 1 74.94 129 GLU B C 1
ATOM 3954 O O . GLU B 1 129 ? -16.875 -24.359 -9.172 1 74.94 129 GLU B O 1
ATOM 3959 N N . THR B 1 130 ? -16.594 -24.656 -11.406 1 80.19 130 THR B N 1
ATOM 3960 C CA . THR B 1 130 ? -16.812 -23.25 -11.672 1 80.19 130 THR B CA 1
ATOM 3961 C C . THR B 1 130 ? -18.281 -22.875 -11.445 1 80.19 130 THR B C 1
ATOM 3963 O O . THR B 1 130 ? -19.172 -23.547 -11.93 1 80.19 130 THR B O 1
ATOM 3966 N N . PRO B 1 131 ? -18.516 -21.828 -10.711 1 86.75 131 PRO B N 1
ATOM 3967 C CA . PRO B 1 131 ? -19.906 -21.438 -10.43 1 86.75 131 PRO B CA 1
ATOM 3968 C C . PRO B 1 131 ? -20.672 -21.062 -11.688 1 86.75 131 PRO B C 1
ATOM 3970 O O . PRO B 1 131 ? -20.125 -20.422 -12.594 1 86.75 131 PRO B O 1
ATOM 3973 N N . ASN B 1 132 ? -21.906 -21.5 -11.711 1 89.19 132 ASN B N 1
ATOM 3974 C CA . ASN B 1 132 ? -22.781 -21.141 -12.812 1 89.19 132 ASN B CA 1
ATOM 3975 C C . ASN B 1 132 ? -23.609 -19.891 -12.5 1 89.19 132 ASN B C 1
ATOM 3977 O O . ASN B 1 132 ? -23.422 -19.281 -11.445 1 89.19 132 ASN B O 1
ATOM 3981 N N . ARG B 1 133 ? -24.5 -19.594 -13.383 1 91.69 133 ARG B N 1
ATOM 3982 C CA . ARG B 1 133 ? -25.266 -18.359 -13.258 1 91.69 133 ARG B CA 1
ATOM 3983 C C . ARG B 1 133 ? -26.156 -18.391 -12.023 1 91.69 133 ARG B C 1
ATOM 3985 O O . ARG B 1 133 ? -26.359 -17.359 -11.375 1 91.69 133 ARG B O 1
ATOM 3992 N N . GLU B 1 134 ? -26.719 -19.484 -11.773 1 93.56 134 GLU B N 1
ATOM 3993 C CA . GLU B 1 134 ? -27.562 -19.625 -10.594 1 93.56 134 GLU B CA 1
ATOM 3994 C C . GLU B 1 134 ? -26.766 -19.406 -9.312 1 93.56 134 GLU B C 1
ATOM 3996 O O . GLU B 1 134 ? -27.234 -18.75 -8.383 1 93.56 134 GLU B O 1
ATOM 4001 N N . GLU B 1 135 ? -25.625 -19.922 -9.328 1 93.06 135 GLU B N 1
ATOM 4002 C CA . GLU B 1 135 ? -24.75 -19.766 -8.18 1 93.06 135 GLU B CA 1
ATOM 4003 C C . GLU B 1 135 ? -24.281 -18.312 -8.039 1 93.06 135 GLU B C 1
ATOM 4005 O O . GLU B 1 135 ? -24.094 -17.812 -6.926 1 93.06 135 GLU B O 1
ATOM 4010 N N . TRP B 1 136 ? -24.078 -17.641 -9.195 1 96.19 136 TRP B N 1
ATOM 4011 C CA . TRP B 1 136 ? -23.797 -16.219 -9.156 1 96.19 136 TRP B CA 1
ATOM 4012 C C . TRP B 1 136 ? -24.938 -15.453 -8.484 1 96.19 136 TRP B C 1
ATOM 4014 O O . TRP B 1 136 ? -24.688 -14.578 -7.645 1 96.19 136 TRP B O 1
ATOM 4024 N N . ARG B 1 137 ? -26.125 -15.789 -8.859 1 96.69 137 ARG B N 1
ATOM 4025 C CA . ARG B 1 137 ? -27.297 -15.125 -8.289 1 96.69 137 ARG B CA 1
ATOM 4026 C C . ARG B 1 137 ? -27.375 -15.344 -6.781 1 96.69 137 ARG B C 1
ATOM 4028 O O . ARG B 1 137 ? -27.672 -14.414 -6.027 1 96.69 137 ARG B O 1
ATOM 4035 N N . GLU B 1 138 ? -27.078 -16.562 -6.402 1 97.12 138 GLU B N 1
ATOM 4036 C CA . GLU B 1 138 ? -27.094 -16.875 -4.977 1 97.12 138 GLU B CA 1
ATOM 4037 C C . GLU B 1 138 ? -26.031 -16.078 -4.23 1 97.12 138 GLU B C 1
ATOM 4039 O O . GLU B 1 138 ? -26.281 -15.562 -3.137 1 97.12 138 GLU B O 1
ATOM 4044 N N . ALA B 1 139 ? -24.875 -16.016 -4.785 1 97.75 139 ALA B N 1
ATOM 4045 C CA . ALA B 1 139 ? -23.797 -15.25 -4.18 1 97.75 139 ALA B CA 1
ATOM 4046 C C . ALA B 1 139 ? -24.172 -13.773 -4.074 1 97.75 139 ALA B C 1
ATOM 4048 O O . ALA B 1 139 ? -23.969 -13.148 -3.029 1 97.75 139 ALA B O 1
ATOM 4049 N N . LEU B 1 140 ? -24.734 -13.227 -5.117 1 98.31 140 LEU B N 1
ATOM 4050 C CA . LEU B 1 140 ? -25.125 -11.828 -5.137 1 98.31 140 LEU B CA 1
ATOM 4051 C C . LEU B 1 140 ? -26.203 -11.555 -4.078 1 98.31 140 LEU B C 1
ATOM 4053 O O . LEU B 1 140 ? -26.156 -10.523 -3.406 1 98.31 140 LEU B O 1
ATOM 4057 N N . GLU B 1 141 ? -27.109 -12.477 -3.961 1 98.25 141 GLU B N 1
ATOM 4058 C CA . GLU B 1 141 ? -28.125 -12.352 -2.918 1 98.25 141 GLU B CA 1
ATOM 4059 C C . GLU B 1 141 ? -27.5 -12.391 -1.529 1 98.25 141 GLU B C 1
ATOM 4061 O O . GLU B 1 141 ? -27.906 -11.641 -0.638 1 98.25 141 GLU B O 1
ATOM 4066 N N . TYR B 1 142 ? -26.531 -13.258 -1.388 1 98.31 142 TYR B N 1
ATOM 4067 C CA . TYR B 1 142 ? -25.797 -13.305 -0.129 1 98.31 142 TYR B CA 1
ATOM 4068 C C . TYR B 1 142 ? -25.172 -11.961 0.185 1 98.31 142 TYR B C 1
ATOM 4070 O O . TYR B 1 142 ? -25.297 -11.445 1.3 1 98.31 142 TYR B O 1
ATOM 4078 N N . PHE B 1 143 ? -24.484 -11.344 -0.768 1 98.44 143 PHE B N 1
ATOM 4079 C CA . PHE B 1 143 ? -23.828 -10.062 -0.583 1 98.44 143 PHE B CA 1
ATOM 4080 C C . PHE B 1 143 ? -24.828 -8.961 -0.279 1 98.44 143 PHE B C 1
ATOM 4082 O O . PHE B 1 143 ? -24.562 -8.078 0.537 1 98.44 143 PHE B O 1
ATOM 4089 N N . ARG B 1 144 ? -25.969 -8.977 -0.92 1 98.56 144 ARG B N 1
ATOM 4090 C CA . ARG B 1 144 ? -27 -7.984 -0.674 1 98.56 144 ARG B CA 1
ATOM 4091 C C . ARG B 1 144 ? -27.547 -8.094 0.746 1 98.56 144 ARG B C 1
ATOM 4093 O O . ARG B 1 144 ? -27.891 -7.09 1.37 1 98.56 144 ARG B O 1
ATOM 4100 N N . ASN B 1 145 ? -27.562 -9.312 1.271 1 98.12 145 ASN B N 1
ATOM 4101 C CA . ASN B 1 145 ? -28.234 -9.57 2.543 1 98.12 145 ASN B CA 1
ATOM 4102 C C . ASN B 1 145 ? -27.25 -9.484 3.715 1 98.12 145 ASN B C 1
ATOM 4104 O O . ASN B 1 145 ? -27.672 -9.547 4.875 1 98.12 145 ASN B O 1
ATOM 4108 N N . HIS B 1 146 ? -26.016 -9.375 3.488 1 98.31 146 HIS B N 1
ATOM 4109 C CA . HIS B 1 146 ? -25.016 -9.273 4.547 1 98.31 146 HIS B CA 1
ATOM 4110 C C . HIS B 1 146 ? -24.359 -7.898 4.559 1 98.31 146 HIS B C 1
ATOM 4112 O O . HIS B 1 146 ? -23.266 -7.719 4.027 1 98.31 146 HIS B O 1
ATOM 4118 N N . THR B 1 147 ? -24.938 -7.02 5.336 1 98 147 THR B N 1
ATOM 4119 C CA . THR B 1 147 ? -24.609 -5.598 5.273 1 98 147 THR B CA 1
ATOM 4120 C C . THR B 1 147 ? -23.297 -5.309 5.98 1 98 147 THR B C 1
ATOM 4122 O O . THR B 1 147 ? -22.719 -4.227 5.828 1 98 147 THR B O 1
ATOM 4125 N N . GLU B 1 148 ? -22.734 -6.332 6.723 1 97.31 148 GLU B N 1
ATOM 4126 C CA . GLU B 1 148 ? -21.438 -6.164 7.367 1 97.31 148 GLU B CA 1
ATOM 4127 C C . GLU B 1 148 ? -20.297 -6.25 6.355 1 97.31 148 GLU B C 1
ATOM 4129 O O . GLU B 1 148 ? -19.172 -5.844 6.645 1 97.31 148 GLU B O 1
ATOM 4134 N N . ILE B 1 149 ? -20.594 -6.793 5.156 1 98.06 149 ILE B N 1
ATOM 4135 C CA . ILE B 1 149 ? -19.562 -6.953 4.129 1 98.06 149 ILE B CA 1
ATOM 4136 C C . ILE B 1 149 ? -19.297 -5.613 3.451 1 98.06 149 ILE B C 1
ATOM 4138 O O . ILE B 1 149 ? -20.203 -5.023 2.852 1 98.06 149 ILE B O 1
ATOM 4142 N N . LYS B 1 150 ? -18.062 -5.164 3.557 1 98.31 150 LYS B N 1
ATOM 4143 C CA . LYS B 1 150 ? -17.656 -3.895 2.965 1 98.31 150 LYS B CA 1
ATOM 4144 C C . LYS B 1 150 ? -16.844 -4.117 1.693 1 98.31 150 LYS B C 1
ATOM 4146 O O . LYS B 1 150 ? -16.672 -3.193 0.894 1 98.31 150 LYS B O 1
ATOM 4151 N N . GLU B 1 151 ? -16.359 -5.344 1.519 1 98.44 151 GLU B N 1
ATOM 4152 C CA . GLU B 1 151 ? -15.516 -5.648 0.369 1 98.44 151 GLU B CA 1
ATOM 4153 C C . GLU B 1 151 ? -15.805 -7.043 -0.18 1 98.44 151 GLU B C 1
ATOM 4155 O O . GLU B 1 151 ? -15.953 -7.996 0.585 1 98.44 151 GLU B O 1
ATOM 4160 N N . VAL B 1 152 ? -15.906 -7.109 -1.431 1 98.56 152 VAL B N 1
ATOM 4161 C CA . VAL B 1 152 ? -15.953 -8.391 -2.133 1 98.56 152 VAL B CA 1
ATOM 4162 C C . VAL B 1 152 ? -14.719 -8.539 -3.018 1 98.56 152 VAL B C 1
ATOM 4164 O O . VAL B 1 152 ? -14.391 -7.637 -3.791 1 98.56 152 VAL B O 1
ATOM 4167 N N . ILE B 1 153 ? -14.062 -9.633 -2.891 1 98.44 153 ILE B N 1
ATOM 4168 C CA . ILE B 1 153 ? -12.852 -9.922 -3.652 1 98.44 153 ILE B CA 1
ATOM 4169 C C . ILE B 1 153 ? -13.148 -10.992 -4.699 1 98.44 153 ILE B C 1
ATOM 4171 O O . ILE B 1 153 ? -13.453 -12.141 -4.355 1 98.44 153 ILE B O 1
ATOM 4175 N N . LEU B 1 154 ? -13.133 -10.57 -5.93 1 98.31 154 LEU B N 1
ATOM 4176 C CA . LEU B 1 154 ? -13.258 -11.547 -7.004 1 98.31 154 LEU B CA 1
ATOM 4177 C C . LEU B 1 154 ? -11.961 -12.32 -7.199 1 98.31 154 LEU B C 1
ATOM 4179 O O . LEU B 1 154 ? -10.898 -11.719 -7.395 1 98.31 154 LEU B O 1
ATOM 4183 N N . SER B 1 155 ? -12.062 -13.609 -7.043 1 96 155 SER B N 1
ATOM 4184 C CA . SER B 1 155 ? -10.898 -14.492 -7.117 1 96 155 SER B CA 1
ATOM 4185 C C . SER B 1 155 ? -11.273 -15.844 -7.707 1 96 155 SER B C 1
ATOM 4187 O O . SER B 1 155 ? -12.141 -15.93 -8.586 1 96 155 SER B O 1
ATOM 4189 N N . GLY B 1 156 ? -10.578 -16.969 -7.305 1 92.88 156 GLY B N 1
ATOM 4190 C CA . GLY B 1 156 ? -10.75 -18.328 -7.82 1 92.88 156 GLY B CA 1
ATOM 4191 C C . GLY B 1 156 ? -9.5 -18.891 -8.461 1 92.88 156 GLY B C 1
ATOM 4192 O O . GLY B 1 156 ? -8.43 -18.891 -7.84 1 92.88 156 GLY B O 1
ATOM 4193 N N . GLY B 1 157 ? -9.859 -19.641 -9.664 1 93.19 157 GLY B N 1
ATOM 4194 C CA . GLY B 1 157 ? -8.656 -19.734 -10.477 1 93.19 157 GLY B CA 1
ATOM 4195 C C . GLY B 1 157 ? -8.117 -18.375 -10.883 1 93.19 157 GLY B C 1
ATOM 4196 O O . GLY B 1 157 ? -7.309 -17.781 -10.164 1 93.19 157 GLY B O 1
ATOM 4197 N N . ASP B 1 158 ? -8.805 -17.938 -11.914 1 96.06 158 ASP B N 1
ATOM 4198 C CA . ASP B 1 158 ? -8.547 -16.547 -12.273 1 96.06 158 ASP B CA 1
ATOM 4199 C C . ASP B 1 158 ? -9.812 -15.883 -12.812 1 96.06 158 ASP B C 1
ATOM 4201 O O . ASP B 1 158 ? -10.359 -16.312 -13.828 1 96.06 158 ASP B O 1
ATOM 4205 N N . PRO B 1 159 ? -10.227 -14.828 -12.156 1 96.69 159 PRO B N 1
ATOM 4206 C CA . PRO B 1 159 ? -11.477 -14.18 -12.57 1 96.69 159 PRO B CA 1
ATOM 4207 C C . PRO B 1 159 ? -11.414 -13.633 -13.992 1 96.69 159 PRO B C 1
ATOM 4209 O O . PRO B 1 159 ? -12.453 -13.492 -14.656 1 96.69 159 PRO B O 1
ATOM 4212 N N . LEU B 1 160 ? -10.273 -13.359 -14.531 1 97.81 160 LEU B N 1
ATOM 4213 C CA . LEU B 1 160 ? -10.156 -12.75 -15.844 1 97.81 160 LEU B CA 1
ATOM 4214 C C . LEU B 1 160 ? -10.289 -13.797 -16.953 1 97.81 160 LEU B C 1
ATOM 4216 O O . LEU B 1 160 ? -10.172 -13.477 -18.125 1 97.81 160 LEU B O 1
ATOM 4220 N N . THR B 1 161 ? -10.531 -15.008 -16.516 1 94.88 161 THR B N 1
ATOM 4221 C CA . THR B 1 161 ? -10.914 -16.016 -17.5 1 94.88 161 THR B CA 1
ATOM 4222 C C . THR B 1 161 ? -12.297 -15.711 -18.078 1 94.88 161 THR B C 1
ATOM 4224 O O . THR B 1 161 ? -12.617 -16.156 -19.188 1 94.88 161 THR B O 1
ATOM 4227 N N . LEU B 1 162 ? -13.125 -15.023 -17.375 1 95.81 162 LEU B N 1
ATOM 4228 C CA . LEU B 1 162 ? -14.477 -14.68 -17.797 1 95.81 162 LEU B CA 1
ATOM 4229 C C . LEU B 1 162 ? -14.445 -13.727 -18.984 1 95.81 162 LEU B C 1
ATOM 4231 O O . LEU B 1 162 ? -13.461 -13.016 -19.188 1 95.81 162 LEU B O 1
ATOM 4235 N N . SER B 1 163 ? -15.531 -13.789 -19.719 1 96.5 163 SER B N 1
ATOM 4236 C CA . SER B 1 163 ? -15.68 -12.828 -20.797 1 96.5 163 SER B CA 1
ATOM 4237 C C . SER B 1 163 ? -15.812 -11.406 -20.266 1 96.5 163 SER B C 1
ATOM 4239 O O . SER B 1 163 ? -16.172 -11.211 -19.094 1 96.5 163 SER B O 1
ATOM 4241 N N . ASP B 1 164 ? -15.516 -10.438 -21.109 1 98.19 164 ASP B N 1
ATOM 4242 C CA . ASP B 1 164 ? -15.664 -9.031 -20.75 1 98.19 164 ASP B CA 1
ATOM 4243 C C . ASP B 1 164 ? -17.078 -8.742 -20.266 1 98.19 164 ASP B C 1
ATOM 4245 O O . ASP B 1 164 ? -17.281 -8.031 -19.281 1 98.19 164 ASP B O 1
ATOM 4249 N N . GLN B 1 165 ? -18.062 -9.305 -20.906 1 97.94 165 GLN B N 1
ATOM 4250 C CA . GLN B 1 165 ? -19.469 -9.078 -20.562 1 97.94 165 GLN B CA 1
ATOM 4251 C C . GLN B 1 165 ? -19.797 -9.617 -19.172 1 97.94 165 GLN B C 1
ATOM 4253 O O . GLN B 1 165 ? -20.516 -8.969 -18.406 1 97.94 165 GLN B O 1
ATOM 4258 N N . HIS B 1 166 ? -19.266 -10.75 -18.906 1 97.62 166 HIS B N 1
ATOM 4259 C CA . HIS B 1 166 ? -19.531 -11.336 -17.594 1 97.62 166 HIS B CA 1
ATOM 4260 C C . HIS B 1 166 ? -18.844 -10.539 -16.484 1 97.62 166 HIS B C 1
ATOM 4262 O O . HIS B 1 166 ? -19.422 -10.344 -15.414 1 97.62 166 HIS B O 1
ATOM 4268 N N . ILE B 1 167 ? -17.641 -10.109 -16.75 1 98.38 167 ILE B N 1
ATOM 4269 C CA . ILE B 1 167 ? -16.938 -9.281 -15.789 1 98.38 167 ILE B CA 1
ATOM 4270 C C . ILE B 1 167 ? -17.703 -7.988 -15.547 1 98.38 167 ILE B C 1
ATOM 4272 O O . ILE B 1 167 ? -17.922 -7.59 -14.398 1 98.38 167 ILE B O 1
ATOM 4276 N N . ASP B 1 168 ? -18.156 -7.348 -16.609 1 98.75 168 ASP B N 1
ATOM 4277 C CA . ASP B 1 168 ? -18.953 -6.121 -16.516 1 98.75 168 ASP B CA 1
ATOM 4278 C C . ASP B 1 168 ? -20.219 -6.344 -15.695 1 98.75 168 ASP B C 1
ATOM 4280 O O . ASP B 1 168 ? -20.547 -5.539 -14.82 1 98.75 168 ASP B O 1
ATOM 4284 N N . TYR B 1 169 ? -20.844 -7.461 -15.969 1 98.31 169 TYR B N 1
ATOM 4285 C CA . TYR B 1 169 ? -22.078 -7.793 -15.273 1 98.31 169 TYR B CA 1
ATOM 4286 C C . TYR B 1 169 ? -21.844 -7.938 -13.773 1 98.31 169 TYR B C 1
ATOM 4288 O O . TYR B 1 169 ? -22.547 -7.332 -12.969 1 98.31 169 TYR B O 1
ATOM 4296 N N . LEU B 1 170 ? -20.844 -8.688 -13.383 1 98.25 170 LEU B N 1
ATOM 4297 C CA . LEU B 1 170 ? -20.594 -8.977 -11.977 1 98.25 170 LEU B CA 1
ATOM 4298 C C . LEU B 1 170 ? -20.156 -7.715 -11.234 1 98.25 170 LEU B C 1
ATOM 4300 O O . LEU B 1 170 ? -20.609 -7.453 -10.117 1 98.25 170 LEU B O 1
ATOM 4304 N N . LEU B 1 171 ? -19.266 -6.926 -11.836 1 98.69 171 LEU B N 1
ATOM 4305 C CA . LEU B 1 171 ? -18.828 -5.676 -11.219 1 98.69 171 LEU B CA 1
ATOM 4306 C C . LEU B 1 171 ? -19.984 -4.703 -11.078 1 98.69 171 LEU B C 1
ATOM 4308 O O . LEU B 1 171 ? -20.094 -4.004 -10.07 1 98.69 171 LEU B O 1
ATOM 4312 N N . GLY B 1 172 ? -20.828 -4.641 -12.094 1 98.75 172 GLY B N 1
ATOM 4313 C CA . GLY B 1 172 ? -22 -3.787 -12.039 1 98.75 172 GLY B CA 1
ATOM 4314 C C . GLY B 1 172 ? -22.953 -4.156 -10.914 1 98.75 172 GLY B C 1
ATOM 4315 O O . GLY B 1 172 ? -23.422 -3.283 -10.18 1 98.75 172 GLY B O 1
ATOM 4316 N N . GLU B 1 173 ? -23.234 -5.469 -10.773 1 98.56 173 GLU B N 1
ATOM 4317 C CA . GLU B 1 173 ? -24.109 -5.953 -9.711 1 98.56 173 GLU B CA 1
ATOM 4318 C C . GLU B 1 173 ? -23.547 -5.621 -8.336 1 98.56 173 GLU B C 1
ATOM 4320 O O . GLU B 1 173 ? -24.266 -5.148 -7.457 1 98.56 173 GLU B O 1
ATOM 4325 N N . LEU B 1 174 ? -22.281 -5.844 -8.172 1 98.75 174 LEU B N 1
ATOM 4326 C CA . LEU B 1 174 ? -21.656 -5.609 -6.875 1 98.75 174 LEU B CA 1
ATOM 4327 C C . LEU B 1 174 ? -21.609 -4.121 -6.555 1 98.75 174 LEU B C 1
ATOM 4329 O O . LEU B 1 174 ? -21.844 -3.721 -5.414 1 98.75 174 LEU B O 1
ATOM 4333 N N . SER B 1 175 ? -21.281 -3.275 -7.547 1 98.25 175 SER B N 1
ATOM 4334 C CA . SER B 1 175 ? -21.156 -1.835 -7.352 1 98.25 175 SER B CA 1
ATOM 4335 C C . SER B 1 175 ? -22.5 -1.211 -6.992 1 98.25 175 SER B C 1
ATOM 4337 O O . SER B 1 175 ? -22.547 -0.137 -6.391 1 98.25 175 SER B O 1
ATOM 4339 N N . ALA B 1 176 ? -23.578 -1.864 -7.316 1 98.19 176 ALA B N 1
ATOM 4340 C CA . ALA B 1 176 ? -24.922 -1.35 -7.066 1 98.19 176 ALA B CA 1
ATOM 4341 C C . ALA B 1 176 ? -25.375 -1.626 -5.633 1 98.19 176 ALA B C 1
ATOM 4343 O O . ALA B 1 176 ? -26.391 -1.109 -5.18 1 98.19 176 ALA B O 1
ATOM 4344 N N . ILE B 1 177 ? -24.609 -2.482 -4.945 1 98.44 177 ILE B N 1
ATOM 4345 C CA . ILE B 1 177 ? -24.938 -2.758 -3.549 1 98.44 177 ILE B CA 1
ATOM 4346 C C . ILE B 1 177 ? -24.422 -1.629 -2.664 1 98.44 177 ILE B C 1
ATOM 4348 O O . ILE B 1 177 ? -23.203 -1.424 -2.559 1 98.44 177 ILE B O 1
ATOM 4352 N N . ASP B 1 178 ? -25.188 -0.964 -1.881 1 97.38 178 ASP B N 1
ATOM 4353 C CA . ASP B 1 178 ? -24.906 0.298 -1.205 1 97.38 178 ASP B CA 1
ATOM 4354 C C . ASP B 1 178 ? -23.812 0.126 -0.153 1 97.38 178 ASP B C 1
ATOM 4356 O O . ASP B 1 178 ? -22.969 1.007 0.021 1 97.38 178 ASP B O 1
ATOM 4360 N N . HIS B 1 179 ? -23.844 -1.021 0.535 1 98 179 HIS B N 1
ATOM 4361 C CA . HIS B 1 179 ? -22.953 -1.144 1.68 1 98 179 HIS B CA 1
ATOM 4362 C C . HIS B 1 179 ? -21.578 -1.646 1.253 1 98 179 HIS B C 1
ATOM 4364 O O . HIS B 1 179 ? -20.656 -1.682 2.061 1 98 179 HIS B O 1
ATOM 4370 N N . ILE B 1 180 ? -21.391 -2.043 0.023 1 98.5 180 ILE B N 1
ATOM 4371 C CA . ILE B 1 180 ? -20.078 -2.43 -0.473 1 98.5 180 ILE B CA 1
ATOM 4372 C C . ILE B 1 180 ? -19.219 -1.185 -0.687 1 98.5 180 ILE B C 1
ATOM 4374 O O . ILE B 1 180 ? -19.547 -0.332 -1.515 1 98.5 180 ILE B O 1
ATOM 4378 N N . ASN B 1 181 ? -18.125 -1.139 0.062 1 98.31 181 ASN B N 1
ATOM 4379 C CA . ASN B 1 181 ? -17.266 0.037 0.072 1 98.31 181 ASN B CA 1
ATOM 4380 C C . ASN B 1 181 ? -16.344 0.071 -1.149 1 98.31 181 ASN B C 1
ATOM 4382 O O . ASN B 1 181 ? -16.109 1.137 -1.721 1 98.31 181 ASN B O 1
ATOM 4386 N N . HIS B 1 182 ? -15.766 -1.055 -1.533 1 97.69 182 HIS B N 1
ATOM 4387 C CA . HIS B 1 182 ? -14.883 -1.153 -2.688 1 97.69 182 HIS B CA 1
ATOM 4388 C C . HIS B 1 182 ? -14.797 -2.59 -3.191 1 97.69 182 HIS B C 1
ATOM 4390 O O . HIS B 1 182 ? -15.203 -3.523 -2.498 1 97.69 182 HIS B O 1
ATOM 4396 N N . LEU B 1 183 ? -14.383 -2.705 -4.418 1 98.25 183 LEU B N 1
ATOM 4397 C CA . LEU B 1 183 ? -14.195 -3.998 -5.062 1 98.25 183 LEU B CA 1
ATOM 4398 C C . LEU B 1 183 ? -12.719 -4.262 -5.34 1 98.25 183 LEU B C 1
ATOM 4400 O O . LEU B 1 183 ? -11.953 -3.326 -5.598 1 98.25 183 LEU B O 1
ATOM 4404 N N . ARG B 1 184 ? -12.375 -5.512 -5.258 1 98.62 184 ARG B N 1
ATOM 4405 C CA . ARG B 1 184 ? -11.008 -5.938 -5.531 1 98.62 184 ARG B CA 1
ATOM 4406 C C . ARG B 1 184 ? -10.984 -7.199 -6.387 1 98.62 184 ARG B C 1
ATOM 4408 O O . ARG B 1 184 ? -11.812 -8.102 -6.199 1 98.62 184 ARG B O 1
ATOM 4415 N N . ILE B 1 185 ? -10.07 -7.27 -7.309 1 98.81 185 ILE B N 1
ATOM 4416 C CA . ILE B 1 185 ? -9.875 -8.445 -8.148 1 98.81 185 ILE B CA 1
ATOM 4417 C C . ILE B 1 185 ? -8.469 -9.008 -7.941 1 98.81 185 ILE B C 1
ATOM 4419 O O . ILE B 1 185 ? -7.484 -8.273 -8.031 1 98.81 185 ILE B O 1
ATOM 4423 N N . HIS B 1 186 ? -8.375 -10.242 -7.598 1 98.25 186 HIS B N 1
ATOM 4424 C CA . HIS B 1 186 ? -7.098 -10.945 -7.57 1 98.25 186 HIS B CA 1
ATOM 4425 C C . HIS B 1 186 ? -6.883 -11.75 -8.852 1 98.25 186 HIS B C 1
ATOM 4427 O O . HIS B 1 186 ? -7.707 -12.594 -9.203 1 98.25 186 HIS B O 1
ATOM 4433 N N . THR B 1 187 ? -5.844 -11.477 -9.523 1 98.56 187 THR B N 1
ATOM 4434 C CA . THR B 1 187 ? -5.609 -12.141 -10.805 1 98.56 187 THR B CA 1
ATOM 4435 C C . THR B 1 187 ? -4.113 -12.266 -11.086 1 98.56 187 THR B C 1
ATOM 4437 O O . THR B 1 187 ? -3.336 -11.367 -10.742 1 98.56 187 THR B O 1
ATOM 4440 N N . ARG B 1 188 ? -3.734 -13.344 -11.664 1 98.25 188 ARG B N 1
ATOM 4441 C CA . ARG B 1 188 ? -2.35 -13.523 -12.086 1 98.25 188 ARG B CA 1
ATOM 4442 C C . ARG B 1 188 ? -2.219 -13.383 -13.594 1 98.25 188 ARG B C 1
ATOM 4444 O O . ARG B 1 188 ? -1.152 -13.648 -14.156 1 98.25 188 ARG B O 1
ATOM 4451 N N . TYR B 1 189 ? -3.246 -12.961 -14.312 1 98.31 189 TYR B N 1
ATOM 4452 C CA . TYR B 1 189 ? -3.244 -12.93 -15.773 1 98.31 189 TYR B CA 1
ATOM 4453 C C . TYR B 1 189 ? -2.303 -11.852 -16.297 1 98.31 189 TYR B C 1
ATOM 4455 O O . TYR B 1 189 ? -1.649 -12.039 -17.328 1 98.31 189 TYR B O 1
ATOM 4463 N N . PRO B 1 190 ? -2.186 -10.711 -15.578 1 98.62 190 PRO B N 1
ATOM 4464 C CA . PRO B 1 190 ? -1.151 -9.789 -16.062 1 98.62 190 PRO B CA 1
ATOM 4465 C C . PRO B 1 190 ? 0.232 -10.438 -16.109 1 98.62 190 PRO B C 1
ATOM 4467 O O . PRO B 1 190 ? 1.072 -10.039 -16.922 1 98.62 190 PRO B O 1
ATOM 4470 N N . VAL B 1 191 ? 0.471 -11.445 -15.32 1 98.62 191 VAL B N 1
ATOM 4471 C CA . VAL B 1 191 ? 1.757 -12.133 -15.227 1 98.62 191 VAL B CA 1
ATOM 4472 C C . VAL B 1 191 ? 1.835 -13.227 -16.281 1 98.62 191 VAL B C 1
ATOM 4474 O O . VAL B 1 191 ? 2.822 -13.32 -17.016 1 98.62 191 VAL B O 1
ATOM 4477 N N . THR B 1 192 ? 0.758 -14.016 -16.453 1 98.38 192 THR B N 1
ATOM 4478 C CA . THR B 1 192 ? 0.813 -15.266 -17.203 1 98.38 192 THR B CA 1
ATOM 4479 C C . THR B 1 192 ? 0.269 -15.086 -18.609 1 98.38 192 THR B C 1
ATOM 4481 O O . THR B 1 192 ? 0.516 -15.914 -19.484 1 98.38 192 THR B O 1
ATOM 4484 N N . MET B 1 193 ? -0.488 -14.047 -18.781 1 98.25 193 MET B N 1
ATOM 4485 C CA . MET B 1 193 ? -1.135 -13.766 -20.047 1 98.25 193 MET B CA 1
ATOM 4486 C C . MET B 1 193 ? -1.493 -12.281 -20.156 1 98.25 193 MET B C 1
ATOM 4488 O O . MET B 1 193 ? -2.67 -11.93 -20.25 1 98.25 193 MET B O 1
ATOM 4492 N N . PRO B 1 194 ? -0.447 -11.414 -20.219 1 98.44 194 PRO B N 1
ATOM 4493 C CA . PRO B 1 194 ? -0.699 -9.969 -20.234 1 98.44 194 PRO B CA 1
ATOM 4494 C C . PRO B 1 194 ? -1.578 -9.531 -21.406 1 98.44 194 PRO B C 1
ATOM 4496 O O . PRO B 1 194 ? -2.211 -8.477 -21.344 1 98.44 194 PRO B O 1
ATOM 4499 N N . MET B 1 195 ? -1.783 -10.383 -22.453 1 98 195 MET B N 1
ATOM 4500 C CA . MET B 1 195 ? -2.604 -10.086 -23.625 1 98 195 MET B CA 1
ATOM 4501 C C . MET B 1 195 ? -4.078 -9.992 -23.234 1 98 195 MET B C 1
ATOM 4503 O O . MET B 1 195 ? -4.887 -9.453 -24 1 98 195 MET B O 1
ATOM 4507 N N . ARG B 1 196 ? -4.414 -10.547 -22.109 1 98.56 196 ARG B N 1
ATOM 4508 C CA . ARG B 1 196 ? -5.793 -10.508 -21.625 1 98.56 196 ARG B CA 1
ATOM 4509 C C . ARG B 1 196 ? -6.203 -9.094 -21.25 1 98.56 196 ARG B C 1
ATOM 4511 O O . ARG B 1 196 ? -7.395 -8.789 -21.156 1 98.56 196 ARG B O 1
ATOM 4518 N N . ILE B 1 197 ? -5.23 -8.203 -21.047 1 98.75 197 ILE B N 1
ATOM 4519 C CA . ILE B 1 197 ? -5.5 -6.816 -20.688 1 98.75 197 ILE B CA 1
ATOM 4520 C C . ILE B 1 197 ? -5.738 -6.004 -21.969 1 98.75 197 ILE B C 1
ATOM 4522 O O . ILE B 1 197 ? -4.836 -5.32 -22.453 1 98.75 197 ILE B O 1
ATOM 4526 N N . THR B 1 198 ? -6.949 -6.094 -22.438 1 98.5 198 THR B N 1
ATOM 4527 C CA . THR B 1 198 ? -7.324 -5.426 -23.672 1 98.5 198 THR B CA 1
ATOM 4528 C C . THR B 1 198 ? -7.91 -4.047 -23.391 1 98.5 198 THR B C 1
ATOM 4530 O O . THR B 1 198 ? -8.25 -3.73 -22.25 1 98.5 198 THR B O 1
ATOM 4533 N N . ASP B 1 199 ? -8.031 -3.27 -24.453 1 98.31 199 ASP B N 1
ATOM 4534 C CA . ASP B 1 199 ? -8.688 -1.972 -24.328 1 98.31 199 ASP B CA 1
ATOM 4535 C C . ASP B 1 199 ? -10.141 -2.127 -23.891 1 98.31 199 ASP B C 1
ATOM 4537 O O . ASP B 1 199 ? -10.641 -1.327 -23.094 1 98.31 199 ASP B O 1
ATOM 4541 N N . SER B 1 200 ? -10.758 -3.176 -24.391 1 98.62 200 SER B N 1
ATOM 4542 C CA . SER B 1 200 ? -12.141 -3.439 -24.031 1 98.62 200 SER B CA 1
ATOM 4543 C C . SER B 1 200 ? -12.273 -3.734 -22.547 1 98.62 200 SER B C 1
ATOM 4545 O O . SER B 1 200 ? -13.156 -3.193 -21.875 1 98.62 200 SER B O 1
ATOM 4547 N N . LEU B 1 201 ? -11.414 -4.562 -22.062 1 98.75 201 LEU B N 1
ATOM 4548 C CA . LEU B 1 201 ? -11.438 -4.906 -20.641 1 98.75 201 LEU B CA 1
ATOM 4549 C C . LEU B 1 201 ? -11.188 -3.674 -19.781 1 98.75 201 LEU B C 1
ATOM 4551 O O . LEU B 1 201 ? -11.891 -3.447 -18.797 1 98.75 201 LEU B O 1
ATOM 4555 N N . CYS B 1 202 ? -10.211 -2.846 -20.141 1 98.81 202 CYS B N 1
ATOM 4556 C CA . CYS B 1 202 ? -9.891 -1.63 -19.406 1 98.81 202 CYS B CA 1
ATOM 4557 C C . CYS B 1 202 ? -11.062 -0.651 -19.438 1 98.81 202 CYS B C 1
ATOM 4559 O O . CYS B 1 202 ? -11.312 0.056 -18.453 1 98.81 202 CYS B O 1
ATOM 4561 N N . GLY B 1 203 ? -11.695 -0.599 -20.578 1 98.75 203 GLY B N 1
ATOM 4562 C CA . GLY B 1 203 ? -12.906 0.206 -20.656 1 98.75 203 GLY B CA 1
ATOM 4563 C C . GLY B 1 203 ? -13.961 -0.203 -19.641 1 98.75 203 GLY B C 1
ATOM 4564 O O . GLY B 1 203 ? -14.625 0.651 -19.047 1 98.75 203 GLY B O 1
ATOM 4565 N N . ILE B 1 204 ? -14.102 -1.448 -19.453 1 98.81 204 ILE B N 1
ATOM 4566 C CA . ILE B 1 204 ? -15.047 -1.972 -18.469 1 98.81 204 ILE B CA 1
ATOM 4567 C C . ILE B 1 204 ? -14.586 -1.592 -17.062 1 98.81 204 ILE B C 1
ATOM 4569 O O . ILE B 1 204 ? -15.367 -1.078 -16.266 1 98.81 204 ILE B O 1
ATOM 4573 N N . PHE B 1 205 ? -13.312 -1.815 -16.766 1 98.81 205 PHE B N 1
ATOM 4574 C CA . PHE B 1 205 ? -12.789 -1.508 -15.445 1 98.81 205 PHE B CA 1
ATOM 4575 C C . PHE B 1 205 ? -12.992 -0.036 -15.109 1 98.81 205 PHE B C 1
ATOM 4577 O O . PHE B 1 205 ? -13.297 0.308 -13.969 1 98.81 205 PHE B O 1
ATOM 4584 N N . SER B 1 206 ? -12.891 0.864 -16.047 1 98.38 206 SER B N 1
ATOM 4585 C CA . SER B 1 206 ? -12.961 2.305 -15.82 1 98.38 206 SER B CA 1
ATOM 4586 C C . SER B 1 206 ? -14.359 2.723 -15.375 1 98.38 206 SER B C 1
ATOM 4588 O O . SER B 1 206 ? -14.547 3.82 -14.844 1 98.38 206 SER B O 1
ATOM 4590 N N . LYS B 1 207 ? -15.359 1.837 -15.57 1 98.25 207 LYS B N 1
ATOM 4591 C CA . LYS B 1 207 ? -16.734 2.135 -15.195 1 98.25 207 LYS B CA 1
ATOM 4592 C C . LYS B 1 207 ? -16.922 2.043 -13.68 1 98.25 207 LYS B C 1
ATOM 4594 O O . LYS B 1 207 ? -17.891 2.588 -13.133 1 98.25 207 LYS B O 1
ATOM 4599 N N . TYR B 1 208 ? -16.047 1.372 -13.008 1 98.19 208 TYR B N 1
ATOM 4600 C CA . TYR B 1 208 ? -16.25 1.037 -11.609 1 98.19 208 TYR B CA 1
ATOM 4601 C C . TYR B 1 208 ? -15.141 1.602 -10.742 1 98.19 208 TYR B C 1
ATOM 4603 O O . TYR B 1 208 ? -14.492 0.865 -9.992 1 98.19 208 TYR B O 1
ATOM 4611 N N . PHE B 1 209 ? -15.055 2.861 -10.797 1 96 209 PHE B N 1
ATOM 4612 C CA . PHE B 1 209 ? -14.023 3.584 -10.062 1 96 209 PHE B CA 1
ATOM 4613 C C . PHE B 1 209 ? -14.438 3.816 -8.617 1 96 209 PHE B C 1
ATOM 4615 O O . PHE B 1 209 ? -15.562 4.254 -8.352 1 96 209 PHE B O 1
ATOM 4622 N N . PRO B 1 210 ? -13.508 3.557 -7.656 1 96.75 210 PRO B N 1
ATOM 4623 C CA . PRO B 1 210 ? -12.172 2.961 -7.781 1 96.75 210 PRO B CA 1
ATOM 4624 C C . PRO B 1 210 ? -12.211 1.434 -7.809 1 96.75 210 PRO B C 1
ATOM 4626 O O . PRO B 1 210 ? -13.117 0.824 -7.242 1 96.75 210 PRO B O 1
ATOM 4629 N N . LEU B 1 211 ? -11.391 0.861 -8.547 1 98.56 211 LEU B N 1
ATOM 4630 C CA . LEU B 1 211 ? -11.203 -0.584 -8.617 1 98.56 211 LEU B CA 1
ATOM 4631 C C . LEU B 1 211 ? -9.773 -0.965 -8.25 1 98.56 211 LEU B C 1
ATOM 4633 O O . LEU B 1 211 ? -8.82 -0.331 -8.719 1 98.56 211 LEU B O 1
ATOM 4637 N N . TYR B 1 212 ? -9.641 -1.948 -7.367 1 98.81 212 TYR B N 1
ATOM 4638 C CA . TYR B 1 212 ? -8.336 -2.441 -6.953 1 98.81 212 TYR B CA 1
ATOM 4639 C C . TYR B 1 212 ? -8.055 -3.814 -7.555 1 98.81 212 TYR B C 1
ATOM 4641 O O . TYR B 1 212 ? -8.906 -4.707 -7.5 1 98.81 212 TYR B O 1
ATOM 4649 N N . ILE B 1 213 ? -6.898 -3.975 -8.148 1 98.88 213 ILE B N 1
ATOM 4650 C CA . ILE B 1 213 ? -6.48 -5.262 -8.688 1 98.88 213 ILE B CA 1
ATOM 4651 C C . ILE B 1 213 ? -5.164 -5.691 -8.047 1 98.88 213 ILE B C 1
ATOM 4653 O O . ILE B 1 213 ? -4.223 -4.895 -7.949 1 98.88 213 ILE B O 1
ATOM 4657 N N . VAL B 1 214 ? -5.125 -6.863 -7.539 1 98.88 214 VAL B N 1
ATOM 4658 C CA . VAL B 1 214 ? -3.926 -7.422 -6.926 1 98.88 214 VAL B CA 1
ATOM 4659 C C . VAL B 1 214 ? -3.334 -8.5 -7.832 1 98.88 214 VAL B C 1
ATOM 4661 O O . VAL B 1 214 ? -3.963 -9.531 -8.07 1 98.88 214 VAL B O 1
ATOM 4664 N N . THR B 1 215 ? -2.176 -8.234 -8.344 1 98.88 215 THR B N 1
ATOM 4665 C CA . THR B 1 215 ? -1.439 -9.18 -9.18 1 98.88 215 THR B CA 1
ATOM 4666 C C . THR B 1 215 ? -0.593 -10.117 -8.32 1 98.88 215 THR B C 1
ATOM 4668 O O . THR B 1 215 ? -0.567 -9.992 -7.098 1 98.88 215 THR B O 1
ATOM 4671 N N . HIS B 1 216 ? 0.108 -11.086 -9.031 1 98.5 216 HIS B N 1
ATOM 4672 C CA . HIS B 1 216 ? 0.861 -12.102 -8.305 1 98.5 216 HIS B CA 1
ATOM 4673 C C . HIS B 1 216 ? 2.213 -12.359 -8.961 1 98.5 216 HIS B C 1
ATOM 4675 O O . HIS B 1 216 ? 2.529 -13.5 -9.312 1 98.5 216 HIS B O 1
ATOM 4681 N N . PHE B 1 217 ? 2.986 -11.391 -9.031 1 98.94 217 PHE B N 1
ATOM 4682 C CA . PHE B 1 217 ? 4.363 -11.539 -9.484 1 98.94 217 PHE B CA 1
ATOM 4683 C C . PHE B 1 217 ? 5.242 -12.086 -8.367 1 98.94 217 PHE B C 1
ATOM 4685 O O . PHE B 1 217 ? 5.18 -11.617 -7.23 1 98.94 217 PHE B O 1
ATOM 4692 N N . ASN B 1 218 ? 6.121 -13.078 -8.719 1 98.88 218 ASN B N 1
ATOM 4693 C CA . ASN B 1 218 ? 6.988 -13.68 -7.707 1 98.88 218 ASN B CA 1
ATOM 4694 C C . ASN B 1 218 ? 8.461 -13.5 -8.062 1 98.88 218 ASN B C 1
ATOM 4696 O O . ASN B 1 218 ? 9.336 -13.719 -7.223 1 98.88 218 ASN B O 1
ATOM 4700 N N . HIS B 1 219 ? 8.797 -13.109 -9.25 1 98.88 219 HIS B N 1
ATOM 4701 C CA . HIS B 1 219 ? 10.172 -12.977 -9.711 1 98.88 219 HIS B CA 1
ATOM 4702 C C . HIS B 1 219 ? 10.305 -11.844 -10.719 1 98.88 219 HIS B C 1
ATOM 4704 O O . HIS B 1 219 ? 9.406 -11.617 -11.531 1 98.88 219 HIS B O 1
ATOM 4710 N N . PRO B 1 220 ? 11.492 -11.148 -10.773 1 98.75 220 PRO B N 1
ATOM 4711 C CA . PRO B 1 220 ? 11.672 -10.047 -11.711 1 98.75 220 PRO B CA 1
ATOM 4712 C C . PRO B 1 220 ? 11.547 -10.484 -13.172 1 98.75 220 PRO B C 1
ATOM 4714 O O . PRO B 1 220 ? 11.125 -9.703 -14.023 1 98.75 220 PRO B O 1
ATOM 4717 N N . LYS B 1 221 ? 11.844 -11.734 -13.469 1 98.5 221 LYS B N 1
ATOM 4718 C CA . LYS B 1 221 ? 11.781 -12.273 -14.82 1 98.5 221 LYS B CA 1
ATOM 4719 C C . LYS B 1 221 ? 10.359 -12.203 -15.375 1 98.5 221 LYS B C 1
ATOM 4721 O O . LYS B 1 221 ? 10.164 -12.227 -16.594 1 98.5 221 LYS B O 1
ATOM 4726 N N . GLU B 1 222 ? 9.414 -12.125 -14.5 1 98.88 222 GLU B N 1
ATOM 4727 C CA . GLU B 1 222 ? 8.008 -12.102 -14.898 1 98.88 222 GLU B CA 1
ATOM 4728 C C . GLU B 1 222 ? 7.586 -10.703 -15.352 1 98.88 222 GLU B C 1
ATOM 4730 O O . GLU B 1 222 ? 6.527 -10.531 -15.953 1 98.88 222 GLU B O 1
ATOM 4735 N N . LEU B 1 223 ? 8.328 -9.719 -15.039 1 98.81 223 LEU B N 1
ATOM 4736 C CA . LEU B 1 223 ? 8.023 -8.336 -15.398 1 98.81 223 LEU B CA 1
ATOM 4737 C C . LEU B 1 223 ? 8.648 -7.973 -16.734 1 98.81 223 LEU B C 1
ATOM 4739 O O . LEU B 1 223 ? 9.711 -7.355 -16.797 1 98.81 223 LEU B O 1
ATOM 4743 N N . THR B 1 224 ? 7.941 -8.266 -17.844 1 98.62 224 THR B N 1
ATOM 4744 C CA . THR B 1 224 ? 8.406 -8.109 -19.219 1 98.62 224 THR B CA 1
ATOM 4745 C C . THR B 1 224 ? 7.867 -6.809 -19.828 1 98.62 224 THR B C 1
ATOM 4747 O O . THR B 1 224 ? 7.121 -6.078 -19.172 1 98.62 224 THR B O 1
ATOM 4750 N N . GLN B 1 225 ? 8.305 -6.566 -21.062 1 98.25 225 GLN B N 1
ATOM 4751 C CA . GLN B 1 225 ? 7.785 -5.418 -21.797 1 98.25 225 GLN B CA 1
ATOM 4752 C C . GLN B 1 225 ? 6.285 -5.555 -22.047 1 98.25 225 GLN B C 1
ATOM 4754 O O . GLN B 1 225 ? 5.551 -4.57 -22 1 98.25 225 GLN B O 1
ATOM 4759 N N . GLU B 1 226 ? 5.809 -6.789 -22.328 1 98.19 226 GLU B N 1
ATOM 4760 C CA . GLU B 1 226 ? 4.383 -7.043 -22.5 1 98.19 226 GLU B CA 1
ATOM 4761 C C . GLU B 1 226 ? 3.604 -6.691 -21.234 1 98.19 2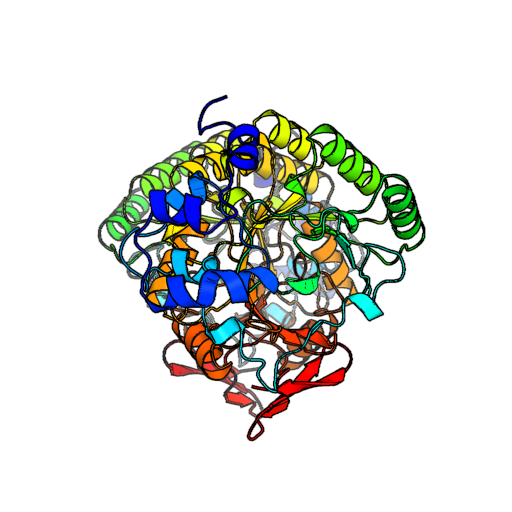26 GLU B C 1
ATOM 4763 O O . GLU B 1 226 ? 2.516 -6.117 -21.312 1 98.19 226 GLU B O 1
ATOM 4768 N N . VAL B 1 227 ? 4.207 -7.012 -20.125 1 98.75 227 VAL B N 1
ATOM 4769 C CA . VAL B 1 227 ? 3.588 -6.703 -18.828 1 98.75 227 VAL B CA 1
ATOM 4770 C C . VAL B 1 227 ? 3.541 -5.191 -18.625 1 98.75 227 VAL B C 1
ATOM 4772 O O . VAL B 1 227 ? 2.527 -4.652 -18.188 1 98.75 227 VAL B O 1
ATOM 4775 N N . LYS B 1 228 ? 4.633 -4.512 -18.969 1 98.69 228 LYS B N 1
ATOM 4776 C CA . LYS B 1 228 ? 4.672 -3.061 -18.828 1 98.69 228 LYS B CA 1
ATOM 4777 C C . LYS B 1 228 ? 3.533 -2.402 -19.594 1 98.69 228 LYS B C 1
ATOM 4779 O O . LYS B 1 228 ? 2.848 -1.522 -19.078 1 98.69 228 LYS B O 1
ATOM 4784 N N . VAL B 1 229 ? 3.328 -2.83 -20.781 1 98.38 229 VAL B N 1
ATOM 4785 C CA . VAL B 1 229 ? 2.27 -2.287 -21.625 1 98.38 229 VAL B CA 1
ATOM 4786 C C . VAL B 1 229 ? 0.908 -2.562 -20.984 1 98.38 229 VAL B C 1
ATOM 4788 O O . VAL B 1 229 ? 0.064 -1.667 -20.906 1 98.38 229 VAL B O 1
ATOM 4791 N N . ALA B 1 230 ? 0.696 -3.783 -20.547 1 98.75 230 ALA B N 1
ATOM 4792 C CA . ALA B 1 230 ? -0.57 -4.18 -19.938 1 98.75 230 ALA B CA 1
ATOM 4793 C C . ALA B 1 230 ? -0.848 -3.371 -18.672 1 98.75 230 ALA B C 1
ATOM 4795 O O . ALA B 1 230 ? -1.961 -2.879 -18.469 1 98.75 230 ALA B O 1
ATOM 4796 N N . VAL B 1 231 ? 0.151 -3.193 -17.859 1 98.75 231 VAL B N 1
ATOM 4797 C CA . VAL B 1 231 ? 0.021 -2.484 -16.594 1 98.75 231 VAL B CA 1
ATOM 4798 C C . VAL B 1 231 ? -0.279 -1.01 -16.859 1 98.75 231 VAL B C 1
ATOM 4800 O O . VAL B 1 231 ? -1.146 -0.421 -16.203 1 98.75 231 VAL B O 1
ATOM 4803 N N . THR B 1 232 ? 0.437 -0.453 -17.812 1 98.5 232 THR B N 1
ATOM 4804 C CA . THR B 1 232 ? 0.201 0.937 -18.188 1 98.5 232 THR B CA 1
ATOM 4805 C C . THR B 1 232 ? -1.243 1.14 -18.641 1 98.5 232 THR B C 1
ATOM 4807 O O . THR B 1 232 ? -1.901 2.092 -18.219 1 98.5 232 THR B O 1
ATOM 4810 N N . LYS B 1 233 ? -1.746 0.212 -19.406 1 98.5 233 LYS B N 1
ATOM 4811 C CA . LYS B 1 233 ? -3.123 0.27 -19.891 1 98.5 233 LYS B CA 1
ATOM 4812 C C . LYS B 1 233 ? -4.117 0.163 -18.734 1 98.5 233 LYS B C 1
ATOM 4814 O O . LYS B 1 233 ? -5.102 0.903 -18.688 1 98.5 233 LYS B O 1
ATOM 4819 N N . LEU B 1 234 ? -3.846 -0.733 -17.859 1 98.81 234 LEU B N 1
ATOM 4820 C CA . LEU B 1 234 ? -4.711 -0.924 -16.703 1 98.81 234 LEU B CA 1
ATOM 4821 C C . LEU B 1 234 ? -4.84 0.367 -15.906 1 98.81 234 LEU B C 1
ATOM 4823 O O . LEU B 1 234 ? -5.934 0.729 -15.477 1 98.81 234 LEU B O 1
ATOM 4827 N N . ILE B 1 235 ? -3.725 1.062 -15.734 1 98.56 235 ILE B N 1
ATOM 4828 C CA . ILE B 1 235 ? -3.703 2.25 -14.883 1 98.56 235 ILE B CA 1
ATOM 4829 C C . ILE B 1 235 ? -4.27 3.441 -15.656 1 98.56 235 ILE B C 1
ATOM 4831 O O . ILE B 1 235 ? -5.168 4.133 -15.164 1 98.56 235 ILE B O 1
ATOM 4835 N N . GLN B 1 236 ? -3.857 3.662 -16.875 1 98.38 236 GLN B N 1
ATOM 4836 C CA . GLN B 1 236 ? -4.18 4.883 -17.594 1 98.38 236 GLN B CA 1
ATOM 4837 C C . GLN B 1 236 ? -5.582 4.812 -18.203 1 98.38 236 GLN B C 1
ATOM 4839 O O . GLN B 1 236 ? -6.293 5.82 -18.25 1 98.38 236 GLN B O 1
ATOM 4844 N N . LYS B 1 237 ? -5.961 3.633 -18.641 1 98.38 237 LYS B N 1
ATOM 4845 C CA . LYS B 1 237 ? -7.266 3.482 -19.281 1 98.38 237 LYS B CA 1
ATOM 4846 C C . LYS B 1 237 ? -8.273 2.84 -18.328 1 98.38 237 LYS B C 1
ATOM 4848 O O . LYS B 1 237 ? -9.445 3.229 -18.312 1 98.38 237 LYS B O 1
ATOM 4853 N N . GLY B 1 238 ? -7.816 1.894 -17.562 1 98.56 238 GLY B N 1
ATOM 4854 C CA . GLY B 1 238 ? -8.703 1.199 -16.641 1 98.56 238 GLY B CA 1
ATOM 4855 C C . GLY B 1 238 ? -8.938 1.963 -15.359 1 98.56 238 GLY B C 1
ATOM 4856 O O . GLY B 1 238 ? -9.883 1.672 -14.617 1 98.56 238 GLY B O 1
ATOM 4857 N N . ASN B 1 239 ? -8.062 2.918 -15.039 1 98.06 239 ASN B N 1
ATOM 4858 C CA . ASN B 1 239 ? -8.102 3.715 -13.812 1 98.06 239 ASN B CA 1
ATOM 4859 C C . ASN B 1 239 ? -8.094 2.832 -12.57 1 98.06 239 ASN B C 1
ATOM 4861 O O . ASN B 1 239 ? -8.828 3.088 -11.617 1 98.06 239 ASN B O 1
ATOM 4865 N N . VAL B 1 240 ? -7.324 1.731 -12.609 1 98.25 240 VAL B N 1
ATOM 4866 C CA . VAL B 1 240 ? -7.297 0.817 -11.469 1 98.25 240 VAL B CA 1
ATOM 4867 C C . VAL B 1 240 ? -6.039 1.062 -10.641 1 98.25 240 VAL B C 1
ATOM 4869 O O . VAL B 1 240 ? -5.02 1.523 -11.164 1 98.25 240 VAL B O 1
ATOM 4872 N N . THR B 1 241 ? -6.121 0.853 -9.344 1 98.5 241 THR B N 1
ATOM 4873 C CA . THR B 1 241 ? -4.953 0.777 -8.477 1 98.5 241 THR B CA 1
ATOM 4874 C C . THR B 1 241 ? -4.395 -0.642 -8.445 1 98.5 241 THR B C 1
ATOM 4876 O O . THR B 1 241 ? -5.121 -1.596 -8.156 1 98.5 241 THR B O 1
ATOM 4879 N N . LEU B 1 242 ? -3.117 -0.75 -8.758 1 98.81 242 LEU B N 1
ATOM 4880 C CA . LEU B 1 242 ? -2.518 -2.076 -8.852 1 98.81 242 LEU B CA 1
ATOM 4881 C C . LEU B 1 242 ? -1.622 -2.355 -7.648 1 98.81 242 LEU B C 1
ATOM 4883 O O . LEU B 1 242 ? -0.779 -1.528 -7.289 1 98.81 242 LEU B O 1
ATOM 4887 N N . LEU B 1 243 ? -1.865 -3.449 -7.023 1 98.88 243 LEU B N 1
ATOM 4888 C CA . LEU B 1 243 ? -1.035 -4.004 -5.961 1 98.88 243 LEU B CA 1
ATOM 4889 C C . LEU B 1 243 ? -0.493 -5.375 -6.348 1 98.88 243 LEU B C 1
ATOM 4891 O O . LEU B 1 243 ? -0.956 -5.977 -7.32 1 98.88 243 LEU B O 1
ATOM 4895 N N . ASN B 1 244 ? 0.516 -5.789 -5.645 1 98.88 244 ASN B N 1
ATOM 4896 C CA . ASN B 1 244 ? 1.053 -7.121 -5.902 1 98.88 244 ASN B CA 1
ATOM 4897 C C . ASN B 1 244 ? 1.156 -7.941 -4.617 1 98.88 244 ASN B C 1
ATOM 4899 O O . ASN B 1 244 ? 1.597 -7.43 -3.584 1 98.88 244 ASN B O 1
ATOM 4903 N N . GLN B 1 245 ? 0.694 -9.117 -4.656 1 98.38 245 GLN B N 1
ATOM 4904 C CA . GLN B 1 245 ? 0.969 -10.094 -3.604 1 98.38 245 GLN B CA 1
ATOM 4905 C C . GLN B 1 245 ? 1.86 -11.219 -4.117 1 98.38 245 GLN B C 1
ATOM 4907 O O . GLN B 1 245 ? 1.491 -11.93 -5.055 1 98.38 245 GLN B O 1
ATOM 4912 N N . SER B 1 246 ? 3 -11.344 -3.576 1 98.56 246 SER B N 1
ATOM 4913 C CA . SER B 1 246 ? 3.932 -12.43 -3.887 1 98.56 246 SER B CA 1
ATOM 4914 C C . SER B 1 246 ? 3.918 -13.5 -2.801 1 98.56 246 SER B C 1
ATOM 4916 O O . SER B 1 246 ? 3.324 -13.305 -1.737 1 98.56 246 SER B O 1
ATOM 4918 N N . VAL B 1 247 ? 4.426 -14.641 -3.119 1 98.62 247 VAL B N 1
ATOM 4919 C CA . VAL B 1 247 ? 4.691 -15.703 -2.162 1 98.62 247 VAL B CA 1
ATOM 4920 C C . VAL B 1 247 ? 6.199 -15.914 -2.02 1 98.62 247 VAL B C 1
ATOM 4922 O O . VAL B 1 247 ? 6.926 -15.914 -3.016 1 98.62 247 VAL B O 1
ATOM 4925 N N . LEU B 1 248 ? 6.629 -15.945 -0.799 1 98.69 248 LEU B N 1
ATOM 4926 C CA . LEU B 1 248 ? 8.031 -16.266 -0.565 1 98.69 248 LEU B CA 1
ATOM 4927 C C . LEU B 1 248 ? 8.32 -17.719 -0.908 1 98.69 248 LEU B C 1
ATOM 4929 O O . LEU B 1 248 ? 7.859 -18.641 -0.215 1 98.69 248 LEU B O 1
ATOM 4933 N N . LEU B 1 249 ? 9.094 -17.922 -1.952 1 98.31 249 LEU B N 1
ATOM 4934 C CA . LEU B 1 249 ? 9.336 -19.25 -2.496 1 98.31 249 LEU B CA 1
ATOM 4935 C C . LEU B 1 249 ? 10.828 -19.578 -2.502 1 98.31 249 LEU B C 1
ATOM 4937 O O . LEU B 1 249 ? 11.633 -18.812 -3.047 1 98.31 249 LEU B O 1
ATOM 4941 N N . LYS B 1 250 ? 11.148 -20.734 -1.984 1 97.19 250 LYS B N 1
ATOM 4942 C CA . LYS B 1 250 ? 12.523 -21.203 -1.937 1 97.19 250 LYS B CA 1
ATOM 4943 C C . LYS B 1 250 ? 13.117 -21.312 -3.338 1 97.19 250 LYS B C 1
ATOM 4945 O O . LYS B 1 250 ? 12.508 -21.891 -4.238 1 97.19 250 LYS B O 1
ATOM 4950 N N . ASP B 1 251 ? 14.211 -20.688 -3.562 1 96.81 251 ASP B N 1
ATOM 4951 C CA . ASP B 1 251 ? 15 -20.734 -4.793 1 96.81 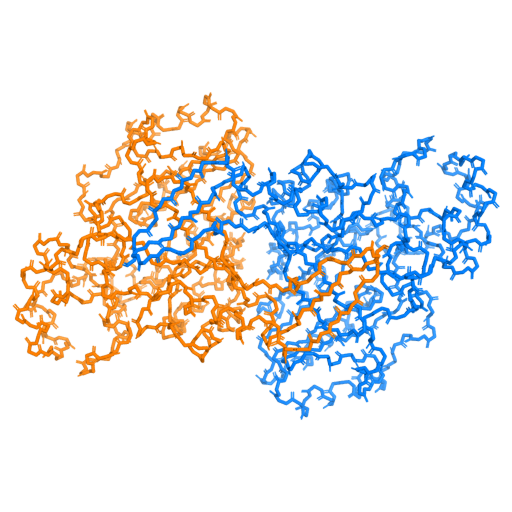251 ASP B CA 1
ATOM 4952 C C . ASP B 1 251 ? 14.32 -19.969 -5.918 1 96.81 251 ASP B C 1
ATOM 4954 O O . ASP B 1 251 ? 14.633 -20.156 -7.094 1 96.81 251 ASP B O 1
ATOM 4958 N N . VAL B 1 252 ? 13.328 -19.172 -5.609 1 98.31 252 VAL B N 1
ATOM 4959 C CA . VAL B 1 252 ? 12.641 -18.359 -6.605 1 98.31 252 VAL B CA 1
ATOM 4960 C C . VAL B 1 252 ? 12.844 -16.875 -6.289 1 98.31 252 VAL B C 1
ATOM 4962 O O . VAL B 1 252 ? 13.32 -16.109 -7.133 1 98.31 252 VAL B O 1
ATOM 4965 N N . ASN B 1 253 ? 12.508 -16.516 -5.078 1 98.75 253 ASN B N 1
ATOM 4966 C CA . ASN B 1 253 ? 12.633 -15.117 -4.688 1 98.75 253 ASN B CA 1
ATOM 4967 C C . ASN B 1 253 ? 13.078 -14.984 -3.232 1 98.75 253 ASN B C 1
ATOM 4969 O O . ASN B 1 253 ? 12.75 -13.992 -2.57 1 98.75 253 ASN B O 1
ATOM 4973 N N . ASP B 1 254 ? 13.859 -15.906 -2.658 1 98.56 254 ASP B N 1
ATOM 4974 C CA . ASP B 1 254 ? 14.172 -15.953 -1.232 1 98.56 254 ASP B CA 1
ATOM 4975 C C . ASP B 1 254 ? 15.555 -15.359 -0.954 1 98.56 254 ASP B C 1
ATOM 4977 O O . ASP B 1 254 ? 16.281 -15.844 -0.089 1 98.56 254 ASP B O 1
ATOM 4981 N N . THR B 1 255 ? 15.953 -14.352 -1.739 1 98.56 255 THR B N 1
ATOM 4982 C CA . THR B 1 255 ? 17.156 -13.57 -1.466 1 98.56 255 THR B CA 1
ATOM 4983 C C . THR B 1 255 ? 16.844 -12.078 -1.512 1 98.56 255 THR B C 1
ATOM 4985 O O . THR B 1 255 ? 15.898 -11.648 -2.174 1 98.56 255 THR B O 1
ATOM 4988 N N . VAL B 1 256 ? 17.688 -11.336 -0.818 1 98.25 256 VAL B N 1
ATOM 4989 C CA . VAL B 1 256 ? 17.531 -9.891 -0.757 1 98.25 256 VAL B CA 1
ATOM 4990 C C . VAL B 1 256 ? 17.625 -9.297 -2.16 1 98.25 256 VAL B C 1
ATOM 4992 O O . VAL B 1 256 ? 16.828 -8.438 -2.541 1 98.25 256 VAL B O 1
ATOM 4995 N N . GLU B 1 257 ? 18.547 -9.836 -2.922 1 98.31 257 GLU B N 1
ATOM 4996 C CA . GLU B 1 257 ? 18.812 -9.312 -4.258 1 98.31 257 GLU B CA 1
ATOM 4997 C C . GLU B 1 257 ? 17.609 -9.484 -5.172 1 98.31 257 GLU B C 1
ATOM 4999 O O . GLU B 1 257 ? 17.234 -8.555 -5.891 1 98.31 257 GLU B O 1
ATOM 5004 N N . ILE B 1 258 ? 16.984 -10.617 -5.148 1 98.69 258 ILE B N 1
ATOM 5005 C CA . ILE B 1 258 ? 15.859 -10.898 -6.031 1 98.69 258 ILE B CA 1
ATOM 5006 C C . ILE B 1 258 ? 14.641 -10.102 -5.578 1 98.69 258 ILE B C 1
ATOM 5008 O O . ILE B 1 258 ? 13.938 -9.508 -6.402 1 98.69 258 ILE B O 1
ATOM 5012 N N . LEU B 1 259 ? 14.398 -10.047 -4.293 1 98.75 259 LEU B N 1
ATOM 5013 C CA . LEU B 1 259 ? 13.258 -9.281 -3.787 1 98.75 259 LEU B CA 1
ATOM 5014 C C . LEU B 1 259 ? 13.43 -7.797 -4.09 1 98.75 259 LEU B C 1
ATOM 5016 O O . LEU B 1 259 ? 12.461 -7.117 -4.434 1 98.75 259 LEU B O 1
ATOM 5020 N N . GLU B 1 260 ? 14.656 -7.316 -3.914 1 98.38 260 GLU B N 1
ATOM 5021 C CA . GLU B 1 260 ? 14.93 -5.918 -4.234 1 98.38 260 GLU B CA 1
ATOM 5022 C C . GLU B 1 260 ? 14.633 -5.621 -5.703 1 98.38 260 GLU B C 1
ATOM 5024 O O . GLU B 1 260 ? 13.914 -4.664 -6.016 1 98.38 260 GLU B O 1
ATOM 5029 N N . GLU B 1 261 ? 15.133 -6.438 -6.547 1 98.69 261 GLU B N 1
ATOM 5030 C CA . GLU B 1 261 ? 14.914 -6.242 -7.977 1 98.69 261 GLU B CA 1
ATOM 5031 C C . GLU B 1 261 ? 13.438 -6.336 -8.328 1 98.69 261 GLU B C 1
ATOM 5033 O O . GLU B 1 261 ? 12.914 -5.504 -9.07 1 98.69 261 GLU B O 1
ATOM 5038 N N . LEU B 1 262 ? 12.766 -7.348 -7.777 1 98.88 262 LEU B N 1
ATOM 5039 C CA . LEU B 1 262 ? 11.336 -7.539 -8.023 1 98.88 262 LEU B CA 1
ATOM 5040 C C . LEU B 1 262 ? 10.547 -6.309 -7.59 1 98.88 262 LEU B C 1
ATOM 5042 O O . LEU B 1 262 ? 9.781 -5.75 -8.383 1 98.88 262 LEU B O 1
ATOM 5046 N N . ASN B 1 263 ? 10.781 -5.859 -6.41 1 98.75 263 ASN B N 1
ATOM 5047 C CA . ASN B 1 263 ? 9.961 -4.805 -5.816 1 98.75 263 ASN B CA 1
ATOM 5048 C C . ASN B 1 263 ? 10.203 -3.459 -6.5 1 98.75 263 ASN B C 1
ATOM 5050 O O . ASN B 1 263 ? 9.258 -2.709 -6.746 1 98.75 263 ASN B O 1
ATOM 5054 N N . TYR B 1 264 ? 11.461 -3.137 -6.832 1 98.62 264 TYR B N 1
ATOM 5055 C CA . TYR B 1 264 ? 11.734 -1.894 -7.539 1 98.62 264 TYR B CA 1
ATOM 5056 C C . TYR B 1 264 ? 11.148 -1.924 -8.945 1 98.62 264 TYR B C 1
ATOM 5058 O O . TYR B 1 264 ? 10.617 -0.917 -9.422 1 98.62 264 TYR B O 1
ATOM 5066 N N . LYS B 1 265 ? 11.211 -3.062 -9.578 1 98.81 265 LYS B N 1
ATOM 5067 C CA . LYS B 1 265 ? 10.656 -3.182 -10.922 1 98.81 265 LYS B CA 1
ATOM 5068 C C . LYS B 1 265 ? 9.133 -3.051 -10.898 1 98.81 265 LYS B C 1
ATOM 5070 O O . LYS B 1 265 ? 8.547 -2.416 -11.773 1 98.81 265 LYS B O 1
ATOM 5075 N N . LEU B 1 266 ? 8.516 -3.676 -9.891 1 98.88 266 LEU B N 1
ATOM 5076 C CA . LEU B 1 266 ? 7.078 -3.52 -9.719 1 98.88 266 LEU B CA 1
ATOM 5077 C C . LEU B 1 266 ? 6.699 -2.045 -9.625 1 98.88 266 LEU B C 1
ATOM 5079 O O . LEU B 1 266 ? 5.828 -1.574 -10.359 1 98.88 266 LEU B O 1
ATOM 5083 N N . VAL B 1 267 ? 7.359 -1.341 -8.82 1 98.81 267 VAL B N 1
ATOM 5084 C CA . VAL B 1 267 ? 7.055 0.066 -8.586 1 98.81 267 VAL B CA 1
ATOM 5085 C C . VAL B 1 267 ? 7.312 0.87 -9.859 1 98.81 267 VAL B C 1
ATOM 5087 O O . VAL B 1 267 ? 6.547 1.777 -10.188 1 98.81 267 VAL B O 1
ATOM 5090 N N . ARG B 1 268 ? 8.336 0.497 -10.562 1 98.38 268 ARG B N 1
ATOM 5091 C CA . ARG B 1 268 ? 8.664 1.169 -11.812 1 98.38 268 ARG B CA 1
ATOM 5092 C C . ARG B 1 268 ? 7.562 0.974 -12.844 1 98.38 268 ARG B C 1
ATOM 5094 O O . ARG B 1 268 ? 7.363 1.822 -13.719 1 98.38 268 ARG B O 1
ATOM 5101 N N . PHE B 1 269 ? 6.84 -0.125 -12.75 1 98.62 269 PHE B N 1
ATOM 5102 C CA . PHE B 1 269 ? 5.762 -0.405 -13.695 1 98.62 269 PHE B CA 1
ATOM 5103 C C . PHE B 1 269 ? 4.453 0.219 -13.219 1 98.62 269 PHE B C 1
ATOM 5105 O O . PHE B 1 269 ? 3.494 0.32 -13.977 1 98.62 269 PHE B O 1
ATOM 5112 N N . GLY B 1 270 ? 4.387 0.672 -11.945 1 98.56 270 GLY B N 1
ATOM 5113 C CA . GLY B 1 270 ? 3.176 1.272 -11.414 1 98.56 270 GLY B CA 1
ATOM 5114 C C . GLY B 1 270 ? 2.414 0.348 -10.484 1 98.56 270 GLY B C 1
ATOM 5115 O O . GLY B 1 270 ? 1.249 0.598 -10.164 1 98.56 270 GLY B O 1
ATOM 5116 N N . ILE B 1 271 ? 3.078 -0.745 -10 1 98.88 271 ILE B N 1
ATOM 5117 C CA . ILE B 1 271 ? 2.455 -1.721 -9.109 1 98.88 271 ILE B CA 1
ATOM 5118 C C . ILE B 1 271 ? 3.053 -1.599 -7.711 1 98.88 271 ILE B C 1
ATOM 5120 O O . ILE B 1 271 ? 4.27 -1.672 -7.539 1 98.88 271 ILE B O 1
ATOM 5124 N N . LYS B 1 272 ? 2.291 -1.413 -6.754 1 98.69 272 LYS B N 1
ATOM 5125 C CA . LYS B 1 272 ? 2.781 -1.322 -5.383 1 98.69 272 LYS B CA 1
ATOM 5126 C C . LYS B 1 272 ? 2.836 -2.699 -4.727 1 98.69 272 LYS B C 1
ATOM 5128 O O . LYS B 1 272 ? 1.825 -3.4 -4.652 1 98.69 272 LYS B O 1
ATOM 5133 N N . PRO B 1 273 ? 4.047 -3.119 -4.262 1 98.75 273 PRO B N 1
ATOM 5134 C CA . PRO B 1 273 ? 4.082 -4.336 -3.445 1 98.75 273 PRO B CA 1
ATOM 5135 C C . PRO B 1 273 ? 3.172 -4.25 -2.223 1 98.75 273 PRO B C 1
ATOM 5137 O O . PRO B 1 273 ? 3.225 -3.271 -1.476 1 98.75 273 PRO B O 1
ATOM 5140 N N . TYR B 1 274 ? 2.34 -5.281 -2.061 1 98.44 274 TYR B N 1
ATOM 5141 C CA . TYR B 1 274 ? 1.306 -5.305 -1.031 1 98.44 274 TYR B CA 1
ATOM 5142 C C . TYR B 1 274 ? 1.613 -6.355 0.028 1 98.44 274 TYR B C 1
ATOM 5144 O O . TYR B 1 274 ? 1.967 -6.02 1.161 1 98.44 274 TYR B O 1
ATOM 5152 N N . TYR B 1 275 ? 1.64 -7.613 -0.353 1 98.5 275 TYR B N 1
ATOM 5153 C CA . TYR B 1 275 ? 1.945 -8.695 0.572 1 98.5 275 TYR B CA 1
ATOM 5154 C C . TYR B 1 275 ? 3.062 -9.578 0.028 1 98.5 275 TYR B C 1
ATOM 5156 O O . TYR B 1 275 ? 3.182 -9.766 -1.186 1 98.5 275 TYR B O 1
ATOM 5164 N N . LEU B 1 276 ? 3.9 -9.984 0.857 1 98.69 276 LEU B N 1
ATOM 5165 C CA . LEU B 1 276 ? 4.727 -11.172 0.701 1 98.69 276 LEU B CA 1
ATOM 5166 C C . LEU B 1 276 ? 4.227 -12.305 1.596 1 98.69 276 LEU B C 1
ATOM 5168 O O . LEU B 1 276 ? 4.398 -12.258 2.816 1 98.69 276 LEU B O 1
ATOM 5172 N N . HIS B 1 277 ? 3.607 -13.312 1.016 1 98.38 277 HIS B N 1
ATOM 5173 C CA . HIS B 1 277 ? 2.988 -14.383 1.784 1 98.38 277 HIS B CA 1
ATOM 5174 C C . HIS B 1 277 ? 3.998 -15.477 2.119 1 98.38 277 HIS B C 1
ATOM 5176 O O . HIS B 1 277 ? 4.781 -15.891 1.259 1 98.38 277 HIS B O 1
ATOM 5182 N N . GLN B 1 278 ? 3.975 -15.883 3.369 1 97.31 278 GLN B N 1
ATOM 5183 C CA . GLN B 1 278 ? 4.57 -17.172 3.686 1 97.31 278 GLN B CA 1
ATOM 5184 C C . GLN B 1 278 ? 3.865 -18.297 2.938 1 97.31 278 GLN B C 1
ATOM 5186 O O . GLN B 1 278 ? 2.635 -18.391 2.949 1 97.31 278 GLN B O 1
ATOM 5191 N N . CYS B 1 279 ? 4.617 -19.062 2.273 1 95.94 279 CYS B N 1
ATOM 5192 C CA . CYS B 1 279 ? 4.039 -20.156 1.495 1 95.94 279 CYS B CA 1
ATOM 5193 C C . CYS B 1 279 ? 3.158 -21.031 2.367 1 95.94 279 CYS B C 1
ATOM 5195 O O . CYS B 1 279 ? 3.566 -21.453 3.453 1 95.94 279 CYS B O 1
ATOM 5197 N N . ASP B 1 280 ? 1.962 -21.312 1.93 1 93.19 280 ASP B N 1
ATOM 5198 C CA . ASP B 1 280 ? 1.01 -22.125 2.676 1 93.19 280 ASP B CA 1
ATOM 5199 C C . ASP B 1 280 ? 1.407 -23.594 2.646 1 93.19 280 ASP B C 1
ATOM 5201 O O . ASP B 1 280 ? 2.016 -24.062 1.68 1 93.19 280 ASP B O 1
ATOM 5205 N N . GLU B 1 281 ? 1.002 -24.297 3.654 1 89.25 281 GLU B N 1
ATOM 5206 C CA . GLU B 1 281 ? 1.334 -25.703 3.793 1 89.25 281 GLU B CA 1
ATOM 5207 C C . GLU B 1 281 ? 0.34 -26.578 3.035 1 89.25 281 GLU B C 1
ATOM 5209 O O . GLU B 1 281 ? -0.252 -27.5 3.611 1 89.25 281 GLU B O 1
ATOM 5214 N N . VAL B 1 282 ? 0.266 -26.406 1.792 1 90.06 282 VAL B N 1
ATOM 5215 C CA . VAL B 1 282 ? -0.637 -27.234 0.986 1 90.06 282 VAL B CA 1
ATOM 5216 C C . VAL B 1 282 ? 0.092 -28.484 0.498 1 90.06 282 VAL B C 1
ATOM 5218 O O . VAL B 1 282 ? 1.318 -28.484 0.367 1 90.06 282 VAL B O 1
ATOM 5221 N N . TYR B 1 283 ? -0.667 -29.453 0.165 1 88.69 283 TYR B N 1
ATOM 5222 C CA . TYR B 1 283 ? -0.11 -30.703 -0.348 1 88.69 283 TYR B CA 1
ATOM 5223 C C . TYR B 1 283 ? 0.768 -30.453 -1.566 1 88.69 283 TYR B C 1
ATOM 5225 O O . TYR B 1 283 ? 0.32 -29.844 -2.549 1 88.69 283 TYR B O 1
ATOM 5233 N N . GLY B 1 284 ? 2.07 -30.828 -1.444 1 88 284 GLY B N 1
ATOM 5234 C CA . GLY B 1 284 ? 2.969 -30.75 -2.584 1 88 284 GLY B CA 1
ATOM 5235 C C . GLY B 1 284 ? 3.746 -29.438 -2.641 1 88 284 GLY B C 1
ATOM 5236 O O . GLY B 1 284 ? 4.496 -29.203 -3.588 1 88 284 GLY B O 1
ATOM 5237 N N . SER B 1 285 ? 3.598 -28.578 -1.662 1 89.88 285 SER B N 1
ATOM 5238 C CA . SER B 1 285 ? 4.238 -27.266 -1.748 1 89.88 285 SER B CA 1
ATOM 5239 C C . SER B 1 285 ? 5.414 -27.172 -0.783 1 89.88 285 SER B C 1
ATOM 5241 O O . SER B 1 285 ? 6.086 -26.141 -0.723 1 89.88 285 SER B O 1
ATOM 5243 N N . SER B 1 286 ? 5.766 -28.219 -0.089 1 89.88 286 SER B N 1
ATOM 5244 C CA . SER B 1 286 ? 6.793 -28.172 0.948 1 89.88 286 SER B CA 1
ATOM 5245 C C . SER B 1 286 ? 8.148 -27.766 0.371 1 89.88 286 SER B C 1
ATOM 5247 O O . SER B 1 286 ? 8.945 -27.125 1.052 1 89.88 286 SER B O 1
ATOM 5249 N N . GLY B 1 287 ? 8.32 -28.141 -0.848 1 90.06 287 GLY B N 1
ATOM 5250 C CA . GLY B 1 287 ? 9.594 -27.828 -1.484 1 90.06 287 GLY B CA 1
ATOM 5251 C C . GLY B 1 287 ? 9.797 -26.344 -1.698 1 90.06 287 GLY B C 1
ATOM 5252 O O . GLY B 1 287 ? 10.922 -25.891 -1.939 1 90.06 287 GLY B O 1
ATOM 5253 N N . PHE B 1 288 ? 8.719 -25.562 -1.552 1 94.5 288 PHE B N 1
ATOM 5254 C CA . PHE B 1 288 ? 8.781 -24.125 -1.793 1 94.5 288 PHE B CA 1
ATOM 5255 C C . PHE B 1 288 ? 8.914 -23.359 -0.481 1 94.5 288 PHE B C 1
ATOM 5257 O O . PHE B 1 288 ? 9.188 -22.156 -0.483 1 94.5 288 PHE B O 1
ATOM 5264 N N . VAL B 1 289 ? 8.773 -23.984 0.619 1 94 289 VAL B N 1
ATOM 5265 C CA . VAL B 1 289 ? 8.617 -23.297 1.892 1 94 289 VAL B CA 1
ATOM 5266 C C . VAL B 1 289 ? 9.969 -22.781 2.379 1 94 289 VAL B C 1
ATOM 5268 O O . VAL B 1 289 ? 10.938 -23.547 2.434 1 94 289 VAL B O 1
ATOM 5271 N N . VAL B 1 290 ? 10.031 -21.562 2.666 1 96.06 290 VAL B N 1
ATOM 5272 C CA . VAL B 1 290 ? 11.141 -20.906 3.359 1 96.06 290 VAL B CA 1
ATOM 5273 C C . VAL B 1 290 ? 10.828 -20.797 4.852 1 96.06 290 VAL B C 1
ATOM 5275 O O . VAL B 1 290 ? 9.719 -20.406 5.234 1 96.06 290 VAL B O 1
ATOM 5278 N N . PRO B 1 291 ? 11.766 -21.25 5.699 1 94.19 291 PRO B N 1
ATOM 5279 C CA . PRO B 1 291 ? 11.484 -21.094 7.129 1 94.19 291 PRO B CA 1
ATOM 5280 C C . PRO B 1 291 ? 11.102 -19.656 7.488 1 94.19 291 PRO B C 1
ATOM 5282 O O . PRO B 1 291 ? 11.664 -18.703 6.941 1 94.19 291 PRO B O 1
ATOM 5285 N N . ILE B 1 292 ? 10.172 -19.516 8.375 1 95.38 292 ILE B N 1
ATOM 5286 C CA . ILE B 1 292 ? 9.609 -18.219 8.742 1 95.38 292 ILE B CA 1
ATOM 5287 C C . ILE B 1 292 ? 10.727 -17.297 9.234 1 95.38 292 ILE B C 1
ATOM 5289 O O . ILE B 1 292 ? 10.758 -16.109 8.891 1 95.38 292 ILE B O 1
ATOM 5293 N N . GLU B 1 293 ? 11.695 -17.812 10.008 1 94.25 293 GLU B N 1
ATOM 5294 C CA . GLU B 1 293 ? 12.797 -17 10.531 1 94.25 293 GLU B CA 1
ATOM 5295 C C . GLU B 1 293 ? 13.625 -16.406 9.398 1 94.25 293 GLU B C 1
ATOM 5297 O O . GLU B 1 293 ? 14.086 -15.258 9.5 1 94.25 293 GLU B O 1
ATOM 5302 N N . ASP B 1 294 ? 13.797 -17.203 8.375 1 96.31 294 ASP B N 1
ATOM 5303 C CA . ASP B 1 294 ? 14.539 -16.703 7.223 1 96.31 294 ASP B CA 1
ATOM 5304 C C . ASP B 1 294 ? 13.773 -15.586 6.516 1 96.31 294 ASP B C 1
ATOM 5306 O O . ASP B 1 294 ? 14.367 -14.609 6.055 1 96.31 294 ASP B O 1
ATOM 5310 N N . GLY B 1 295 ? 12.445 -15.734 6.398 1 97.5 295 GLY B N 1
ATOM 5311 C CA . GLY B 1 295 ? 11.625 -14.672 5.844 1 97.5 295 GLY B CA 1
ATOM 5312 C C . GLY B 1 295 ? 11.695 -13.383 6.637 1 97.5 295 GLY B C 1
ATOM 5313 O O . GLY B 1 295 ? 11.805 -12.297 6.062 1 97.5 295 GLY B O 1
ATOM 5314 N N . ILE B 1 296 ? 11.672 -13.516 7.965 1 95.94 296 ILE B N 1
ATOM 5315 C CA . ILE B 1 296 ? 11.766 -12.359 8.852 1 95.94 296 ILE B CA 1
ATOM 5316 C C . ILE B 1 296 ? 13.125 -11.68 8.656 1 95.94 296 ILE B C 1
ATOM 5318 O O . ILE B 1 296 ? 13.211 -10.453 8.609 1 95.94 296 ILE B O 1
ATOM 5322 N N . ARG B 1 297 ? 14.188 -12.484 8.562 1 96.19 297 ARG B N 1
ATOM 5323 C CA . ARG B 1 297 ? 15.516 -11.945 8.32 1 96.19 297 ARG B CA 1
ATOM 5324 C C . ARG B 1 297 ? 15.578 -11.203 6.996 1 96.19 297 ARG B C 1
ATOM 5326 O O . ARG B 1 297 ? 16.188 -10.133 6.902 1 96.19 297 ARG B O 1
ATOM 5333 N N . LEU B 1 298 ? 14.945 -11.773 5.984 1 97.69 298 LEU B N 1
ATOM 5334 C CA . LEU B 1 298 ? 14.883 -11.109 4.688 1 97.69 298 LEU B CA 1
ATOM 5335 C C . LEU B 1 298 ? 14.203 -9.75 4.809 1 97.69 298 LEU B C 1
ATOM 5337 O O . LEU B 1 298 ? 14.695 -8.758 4.266 1 97.69 298 LEU B O 1
ATOM 5341 N N . MET B 1 299 ? 13.109 -9.688 5.551 1 96.81 299 MET B N 1
ATOM 5342 C CA . MET B 1 299 ? 12.383 -8.43 5.738 1 96.81 299 MET B CA 1
ATOM 5343 C C . MET B 1 299 ? 13.242 -7.414 6.484 1 96.81 299 MET B C 1
ATOM 5345 O O . MET B 1 299 ? 13.219 -6.223 6.168 1 96.81 299 MET B O 1
ATOM 5349 N N . TYR B 1 300 ? 13.961 -7.922 7.469 1 95.5 300 TYR B N 1
ATOM 5350 C CA . TYR B 1 300 ? 14.891 -7.051 8.18 1 95.5 300 TYR B CA 1
ATOM 5351 C C . TYR B 1 300 ? 15.922 -6.461 7.223 1 95.5 300 TYR B C 1
ATOM 5353 O O . TYR B 1 300 ? 16.25 -5.273 7.312 1 95.5 300 TYR B O 1
ATOM 5361 N N . ASP B 1 301 ? 16.375 -7.238 6.301 1 95.81 301 ASP B N 1
ATOM 5362 C CA . ASP B 1 301 ? 17.438 -6.832 5.395 1 95.81 301 ASP B CA 1
ATOM 5363 C C . ASP B 1 301 ? 16.922 -5.871 4.328 1 95.81 301 ASP B C 1
ATOM 5365 O O . ASP B 1 301 ? 17.703 -5.109 3.746 1 95.81 301 ASP B O 1
ATOM 5369 N N . ILE B 1 302 ? 15.656 -5.887 4.078 1 95.88 302 ILE B N 1
ATOM 5370 C CA . ILE B 1 302 ? 15.164 -5.055 2.984 1 95.88 302 ILE B CA 1
ATOM 5371 C C . ILE B 1 302 ? 14.562 -3.768 3.543 1 95.88 302 ILE B C 1
ATOM 5373 O O . ILE B 1 302 ? 14.688 -2.701 2.936 1 95.88 302 ILE B O 1
ATOM 5377 N N . ARG B 1 303 ? 13.898 -3.826 4.711 1 94.31 303 ARG B N 1
ATOM 5378 C CA . ARG B 1 303 ? 13.273 -2.639 5.281 1 94.31 303 ARG B CA 1
ATOM 5379 C C . ARG B 1 303 ? 14.32 -1.638 5.758 1 94.31 303 ARG B C 1
ATOM 5381 O O . ARG B 1 303 ? 15.281 -2.014 6.426 1 94.31 303 ARG B O 1
ATOM 5388 N N . GLY B 1 304 ? 14.109 -0.377 5.434 1 91.81 304 GLY B N 1
ATOM 5389 C CA . GLY B 1 304 ? 15.062 0.668 5.785 1 91.81 304 GLY B CA 1
ATOM 5390 C C . GLY B 1 304 ? 16.109 0.906 4.719 1 91.81 304 GLY B C 1
ATOM 5391 O O . GLY B 1 304 ? 16.594 2.027 4.559 1 91.81 304 GLY B O 1
ATOM 5392 N N . ARG B 1 305 ? 16.406 -0.141 4.023 1 93.88 305 ARG B N 1
ATOM 5393 C CA . ARG B 1 305 ? 17.422 -0.034 2.979 1 93.88 305 ARG B CA 1
ATOM 5394 C C . ARG B 1 305 ? 16.781 0.289 1.631 1 93.88 305 ARG B C 1
ATOM 5396 O O . ARG B 1 305 ? 17.406 0.938 0.785 1 93.88 305 ARG B O 1
ATOM 5403 N N . MET B 1 306 ? 15.562 -0.19 1.474 1 96.06 306 MET B N 1
ATOM 5404 C CA . MET B 1 306 ? 14.766 0.115 0.29 1 96.06 306 MET B CA 1
ATOM 5405 C C . MET B 1 306 ? 13.641 1.088 0.627 1 96.06 306 MET B C 1
ATOM 5407 O O . MET B 1 306 ? 13.18 1.143 1.771 1 96.06 306 MET B O 1
ATOM 5411 N N . SER B 1 307 ? 13.227 1.837 -0.396 1 96 307 SER B N 1
ATOM 5412 C CA . SER B 1 307 ? 12.078 2.727 -0.227 1 96 307 SER B CA 1
ATOM 5413 C C . SER B 1 307 ? 10.891 1.991 0.383 1 96 307 SER B C 1
ATOM 5415 O O . SER B 1 307 ? 10.594 0.857 0.001 1 96 307 SER B O 1
ATOM 5417 N N . GLY B 1 308 ? 10.273 2.635 1.373 1 95.94 308 GLY B N 1
ATOM 5418 C CA . GLY B 1 308 ? 9.094 2.035 1.982 1 95.94 308 GLY B CA 1
ATOM 5419 C C . GLY B 1 308 ? 8.031 1.653 0.973 1 95.94 308 GLY B C 1
ATOM 5420 O O . GLY B 1 308 ? 7.293 0.685 1.176 1 95.94 308 GLY B O 1
ATOM 5421 N N . LEU B 1 309 ? 7.941 2.34 -0.118 1 97.19 309 LEU B N 1
ATOM 5422 C CA . LEU B 1 309 ? 6.969 2.086 -1.175 1 97.19 309 LEU B CA 1
ATOM 5423 C C . LEU B 1 309 ? 7.18 0.706 -1.789 1 97.19 309 LEU B C 1
ATOM 5425 O O . LEU B 1 309 ? 6.246 0.117 -2.34 1 97.19 309 LEU B O 1
ATOM 5429 N N . THR B 1 310 ? 8.398 0.245 -1.769 1 98.12 310 THR B N 1
ATOM 5430 C CA . THR B 1 310 ? 8.742 -1.001 -2.445 1 98.12 310 THR B CA 1
ATOM 5431 C C . THR B 1 310 ? 8.633 -2.186 -1.491 1 98.12 310 THR B C 1
ATOM 5433 O O . THR B 1 310 ? 8.789 -3.338 -1.9 1 98.12 310 THR B O 1
ATOM 5436 N N . VAL B 1 311 ? 8.406 -1.976 -0.24 1 97.88 311 VAL B N 1
ATOM 5437 C CA . VAL B 1 311 ? 8.477 -3.045 0.75 1 97.88 311 VAL B CA 1
ATOM 5438 C C . VAL B 1 311 ? 7.074 -3.58 1.032 1 97.88 311 VAL B C 1
ATOM 5440 O O . VAL B 1 311 ? 6.195 -2.836 1.474 1 97.88 311 VAL B O 1
ATOM 5443 N N . PRO B 1 312 ? 6.781 -4.836 0.785 1 98.19 312 PRO B N 1
ATOM 5444 C CA . PRO B 1 312 ? 5.5 -5.445 1.141 1 98.19 312 PRO B CA 1
ATOM 5445 C C . PRO B 1 312 ? 5.418 -5.832 2.615 1 98.19 312 PRO B C 1
ATOM 5447 O O . PRO B 1 312 ? 6.438 -5.824 3.314 1 98.19 312 PRO B O 1
ATOM 5450 N N . ASN B 1 313 ? 4.219 -6.082 3.076 1 97.5 313 ASN B N 1
ATOM 5451 C CA . ASN B 1 313 ? 4.035 -6.734 4.371 1 97.5 313 ASN B CA 1
ATOM 5452 C C . ASN B 1 313 ? 4.227 -8.242 4.27 1 97.5 313 ASN B C 1
ATOM 5454 O O . ASN B 1 313 ? 3.607 -8.898 3.432 1 97.5 313 ASN B O 1
ATOM 5458 N N . TYR B 1 314 ? 5.148 -8.742 5.059 1 98.06 314 TYR B N 1
ATOM 5459 C CA . TYR B 1 314 ? 5.309 -10.188 5.172 1 98.06 314 TYR B CA 1
ATOM 5460 C C . TYR B 1 314 ? 4.242 -10.789 6.078 1 98.06 314 TYR B C 1
ATOM 5462 O O . TYR B 1 314 ? 4.086 -10.367 7.227 1 98.06 314 TYR B O 1
ATOM 5470 N N . VAL B 1 315 ? 3.492 -11.828 5.516 1 97.75 315 VAL B N 1
ATOM 5471 C CA . VAL B 1 315 ? 2.328 -12.297 6.266 1 97.75 315 VAL B CA 1
ATOM 5472 C C . VAL B 1 315 ? 2.254 -13.82 6.207 1 97.75 315 VAL B C 1
ATOM 5474 O O . VAL B 1 315 ? 2.729 -14.438 5.25 1 97.75 315 VAL B O 1
ATOM 5477 N N . LYS B 1 316 ? 1.71 -14.367 7.199 1 96.81 316 LYS B N 1
ATOM 5478 C CA . LYS B 1 316 ? 1.338 -15.781 7.25 1 96.81 316 LYS B CA 1
ATOM 5479 C C . LYS B 1 316 ? -0.172 -15.945 7.391 1 96.81 316 LYS B C 1
ATOM 5481 O O . LYS B 1 316 ? -0.787 -15.359 8.281 1 96.81 316 LYS B O 1
ATOM 5486 N N . ASP B 1 317 ? -0.768 -16.594 6.445 1 95.44 317 ASP B N 1
ATOM 5487 C CA . ASP B 1 317 ? -2.139 -17.062 6.641 1 95.44 317 ASP B CA 1
ATOM 5488 C C . ASP B 1 317 ? -2.178 -18.297 7.539 1 95.44 317 ASP B C 1
ATOM 5490 O O . ASP B 1 317 ? -1.701 -19.359 7.148 1 95.44 317 ASP B O 1
ATOM 5494 N N . LEU B 1 318 ? -2.732 -18.172 8.68 1 94.88 318 LEU B N 1
ATOM 5495 C CA . LEU B 1 318 ? -2.609 -19.203 9.711 1 94.88 318 LEU B CA 1
ATOM 5496 C C . LEU B 1 318 ? -3.412 -20.438 9.344 1 94.88 318 LEU B C 1
ATOM 5498 O O . LEU B 1 318 ? -4.59 -20.344 8.984 1 94.88 318 LEU B O 1
ATOM 5502 N N . THR B 1 319 ? -2.756 -21.531 9.438 1 91.19 319 THR B N 1
ATOM 5503 C CA . THR B 1 319 ? -3.365 -22.828 9.141 1 91.19 319 THR B CA 1
ATOM 5504 C C . THR B 1 319 ? -4.59 -23.062 10.023 1 91.19 319 THR B C 1
ATOM 5506 O O . THR B 1 319 ? -4.559 -22.781 11.227 1 91.19 319 THR B O 1
ATOM 5509 N N . GLY B 1 320 ? -5.633 -23.578 9.414 1 89.38 320 GLY B N 1
ATOM 5510 C CA . GLY B 1 320 ? -6.863 -23.812 10.148 1 89.38 320 GLY B CA 1
ATOM 5511 C C . GLY B 1 320 ? -7.84 -22.656 10.086 1 89.38 320 GLY B C 1
ATOM 5512 O O . GLY B 1 320 ? -8.867 -22.672 10.766 1 89.38 320 GLY B O 1
ATOM 5513 N N . GLY B 1 321 ? -7.457 -21.672 9.312 1 90.31 321 GLY B N 1
ATOM 5514 C CA . GLY B 1 321 ? -8.391 -20.578 9.07 1 90.31 321 GLY B CA 1
ATOM 5515 C C . GLY B 1 321 ? -8.258 -19.453 10.078 1 90.31 321 GLY B C 1
ATOM 5516 O O . GLY B 1 321 ? -9.242 -18.781 10.406 1 90.31 321 GLY B O 1
ATOM 5517 N N . GLY B 1 322 ? -7.117 -19.25 10.633 1 92.31 322 GLY B N 1
ATOM 5518 C CA . GLY B 1 322 ? -6.898 -18.219 11.641 1 92.31 322 GLY B CA 1
ATOM 5519 C C . GLY B 1 322 ? -6.73 -16.828 11.055 1 92.31 322 GLY B C 1
ATOM 5520 O O . GLY B 1 322 ? -6.719 -15.844 11.789 1 92.31 322 GLY B O 1
ATOM 5521 N N . GLY B 1 323 ? -6.629 -16.797 9.719 1 93.25 323 GLY B N 1
ATOM 5522 C CA . GLY B 1 323 ? -6.449 -15.508 9.07 1 93.25 323 GLY B CA 1
ATOM 5523 C C . GLY B 1 323 ? -4.996 -15.094 8.961 1 93.25 323 GLY B C 1
ATOM 5524 O O . GLY B 1 323 ? -4.102 -15.812 9.422 1 93.25 323 GLY B O 1
ATOM 5525 N N . LYS B 1 324 ? -4.832 -13.938 8.391 1 95.75 324 LYS B N 1
ATOM 5526 C CA . LYS B 1 324 ? -3.488 -13.445 8.117 1 95.75 324 LYS B CA 1
ATOM 5527 C C . LYS B 1 324 ? -2.914 -12.719 9.328 1 95.75 324 LYS B C 1
ATOM 5529 O O . LYS B 1 324 ? -3.604 -11.914 9.961 1 95.75 324 LYS B O 1
ATOM 5534 N N . VAL B 1 325 ? -1.67 -13.016 9.625 1 95.31 325 VAL B N 1
ATOM 5535 C CA . VAL B 1 325 ? -0.934 -12.273 10.641 1 95.31 325 VAL B CA 1
ATOM 5536 C C . VAL B 1 325 ? 0.348 -11.703 10.039 1 95.31 325 VAL B C 1
ATOM 5538 O O . VAL B 1 325 ? 0.936 -12.297 9.133 1 95.31 325 VAL B O 1
ATOM 5541 N N . LEU B 1 326 ? 0.753 -10.57 10.539 1 95.38 326 LEU B N 1
ATOM 5542 C CA . LEU B 1 326 ? 1.99 -9.945 10.086 1 95.38 326 LEU B CA 1
ATOM 5543 C C . LEU B 1 326 ? 3.203 -10.617 10.719 1 95.38 326 LEU B C 1
ATOM 5545 O O . LEU B 1 326 ? 3.182 -10.953 11.906 1 95.38 326 LEU B O 1
ATOM 5549 N N . LEU B 1 327 ? 4.121 -10.781 9.867 1 94.62 327 LEU B N 1
ATOM 5550 C CA . LEU B 1 327 ? 5.43 -11.25 10.305 1 94.62 327 LEU B CA 1
ATOM 5551 C C . LEU B 1 327 ? 6.484 -10.164 10.109 1 94.62 327 LEU B C 1
ATOM 5553 O O . LEU B 1 327 ? 6.434 -9.406 9.133 1 94.62 327 LEU B O 1
ATOM 5557 N N . GLY B 1 328 ? 7.332 -9.945 11.008 1 89.94 328 GLY B N 1
ATOM 5558 C CA . GLY B 1 328 ? 8.391 -8.953 10.852 1 89.94 328 GLY B CA 1
ATOM 5559 C C . GLY B 1 328 ? 9.359 -8.93 12.016 1 89.94 328 GLY B C 1
ATOM 5560 O O . GLY B 1 328 ? 9.141 -9.594 13.031 1 89.94 328 GLY B O 1
ATOM 5561 N N . PRO B 1 329 ? 10.43 -8.219 11.812 1 89.25 329 PRO B N 1
ATOM 5562 C CA . PRO B 1 329 ? 11.375 -8.062 12.914 1 89.25 329 PRO B CA 1
ATOM 5563 C C . PRO B 1 329 ? 10.805 -7.27 14.086 1 89.25 329 PRO B C 1
ATOM 5565 O O . PRO B 1 329 ? 9.852 -6.5 13.906 1 89.25 329 PRO B O 1
ATOM 5568 N N . ASN B 1 330 ? 11.312 -7.547 15.211 1 88 330 ASN B N 1
ATOM 5569 C CA . ASN B 1 330 ? 11.008 -6.711 16.375 1 88 330 ASN B CA 1
ATOM 5570 C C . ASN B 1 330 ? 12.008 -5.57 16.516 1 88 330 ASN B C 1
ATOM 5572 O O . ASN B 1 330 ? 13.188 -5.805 16.797 1 88 330 ASN B O 1
ATOM 5576 N N . TYR B 1 331 ? 11.539 -4.434 16.391 1 92.81 331 TYR B N 1
ATOM 5577 C CA . TYR B 1 331 ? 12.422 -3.273 16.438 1 92.81 331 TYR B CA 1
ATOM 5578 C C . TYR B 1 331 ? 12.484 -2.709 17.859 1 92.81 331 TYR B C 1
ATOM 5580 O O . TYR B 1 331 ? 13.414 -1.971 18.203 1 92.81 331 TYR B O 1
ATOM 5588 N N . LEU B 1 332 ? 11.43 -2.893 18.609 1 91.25 332 LEU B N 1
ATOM 5589 C CA . LEU B 1 332 ? 11.422 -2.455 20 1 91.25 332 LEU B CA 1
ATOM 5590 C C . LEU B 1 332 ? 12.211 -3.422 20.891 1 91.25 332 LEU B C 1
ATOM 5592 O O . LEU B 1 332 ? 11.789 -4.562 21.094 1 91.25 332 LEU B O 1
ATOM 5596 N N . ILE B 1 333 ? 13.289 -2.93 21.391 1 90.69 333 ILE B N 1
ATOM 5597 C CA . ILE B 1 333 ? 14.18 -3.75 22.219 1 90.69 333 ILE B CA 1
ATOM 5598 C C . ILE B 1 333 ? 13.648 -3.805 23.641 1 90.69 333 ILE B C 1
ATOM 5600 O O . ILE B 1 333 ? 13.625 -4.871 24.266 1 90.69 333 ILE B O 1
ATOM 5604 N N . GLU B 1 334 ? 13.344 -2.619 24.141 1 91.38 334 GLU B N 1
ATOM 5605 C CA . GLU B 1 334 ? 13.008 -2.516 25.547 1 91.38 334 GLU B CA 1
ATOM 5606 C C . GLU B 1 334 ? 12.156 -1.276 25.828 1 91.38 334 GLU B C 1
ATOM 5608 O O . GLU B 1 334 ? 12.43 -0.202 25.281 1 91.38 334 GLU B O 1
ATOM 5613 N N . LYS B 1 335 ? 11.117 -1.496 26.531 1 91.25 335 LYS B N 1
ATOM 5614 C CA . LYS B 1 335 ? 10.406 -0.365 27.125 1 91.25 335 LYS B CA 1
ATOM 5615 C C . LYS B 1 335 ? 10.961 -0.034 28.516 1 91.25 335 LYS B C 1
ATOM 5617 O O . LYS B 1 335 ? 10.938 -0.875 29.406 1 91.25 335 LYS B O 1
ATOM 5622 N N . LYS B 1 336 ? 11.383 1.122 28.641 1 92.12 336 LYS B N 1
ATOM 5623 C CA . LYS B 1 336 ? 11.883 1.609 29.922 1 92.12 336 LYS B CA 1
ATOM 5624 C C . LYS B 1 336 ? 10.836 2.463 30.625 1 92.12 336 LYS B C 1
ATOM 5626 O O . LYS B 1 336 ? 9.695 2.561 30.172 1 92.12 336 LYS B O 1
ATOM 5631 N N . GLU B 1 337 ? 11.203 2.984 31.797 1 90.44 337 GLU B N 1
ATOM 5632 C CA . GLU B 1 337 ? 10.266 3.764 32.594 1 90.44 337 GLU B CA 1
ATOM 5633 C C . GLU B 1 337 ? 9.789 5.004 31.859 1 90.44 337 GLU B C 1
ATOM 5635 O O . GLU B 1 337 ? 8.594 5.309 31.844 1 90.44 337 GLU B O 1
ATOM 5640 N N . SER B 1 338 ? 10.711 5.66 31.125 1 90.94 338 SER B N 1
ATOM 5641 C CA . SER B 1 338 ? 10.336 6.922 30.484 1 90.94 338 SER B CA 1
ATOM 5642 C C . SER B 1 338 ? 10.75 6.949 29.016 1 90.94 338 SER B C 1
ATOM 5644 O O . SER B 1 338 ? 10.781 8.016 28.406 1 90.94 338 SER B O 1
ATOM 5646 N N . SER B 1 339 ? 11.094 5.711 28.531 1 92.56 339 SER B N 1
ATOM 5647 C CA . SER B 1 339 ? 11.586 5.715 27.156 1 92.56 339 SER B CA 1
ATOM 5648 C C . SER B 1 339 ? 11.414 4.348 26.516 1 92.56 339 SER B C 1
ATOM 5650 O O . SER B 1 339 ? 11.086 3.371 27.188 1 92.56 339 SER B O 1
ATOM 5652 N N . TYR B 1 340 ? 11.5 4.379 25.25 1 93.88 340 TYR B N 1
ATOM 5653 C CA . TYR B 1 340 ? 11.555 3.176 24.438 1 93.88 340 TYR B CA 1
ATOM 5654 C C . TYR B 1 340 ? 12.906 3.043 23.75 1 93.88 340 TYR B C 1
ATOM 5656 O O . TYR B 1 340 ? 13.422 4.012 23.188 1 93.88 340 TYR B O 1
ATOM 5664 N N . LEU B 1 341 ? 13.492 1.909 23.844 1 96.06 341 LEU B N 1
ATOM 5665 C CA . LEU B 1 341 ? 14.734 1.627 23.125 1 96.06 341 LEU B CA 1
ATOM 5666 C C . LEU B 1 341 ? 14.453 0.802 21.875 1 96.06 341 LEU B C 1
ATOM 5668 O O . LEU B 1 341 ? 13.875 -0.285 21.953 1 96.06 341 LEU B O 1
ATOM 5672 N N . PHE B 1 342 ? 14.875 1.382 20.719 1 96.19 342 PHE B N 1
ATOM 5673 C CA . PHE B 1 342 ? 14.641 0.726 19.438 1 96.19 342 PHE B CA 1
ATOM 5674 C C . PHE B 1 342 ? 15.961 0.379 18.75 1 96.19 342 PHE B C 1
ATOM 5676 O O . PHE B 1 342 ? 16.984 1.025 19 1 96.19 342 PHE B O 1
ATOM 5683 N N . LYS B 1 343 ? 15.93 -0.697 18.016 1 95.19 343 LYS B N 1
ATOM 5684 C CA . LYS B 1 343 ? 17 -1.008 17.078 1 95.19 343 LYS B CA 1
ATOM 5685 C C . LYS B 1 343 ? 16.547 -0.741 15.633 1 95.19 343 LYS B C 1
ATOM 5687 O O . LYS B 1 343 ? 15.484 -1.203 15.211 1 95.19 343 LYS B O 1
ATOM 5692 N N . ASN B 1 344 ? 17.281 0.062 14.93 1 94 344 ASN B N 1
ATOM 5693 C CA . ASN B 1 344 ? 16.875 0.403 13.57 1 94 344 ASN B CA 1
ATOM 5694 C C . ASN B 1 344 ? 17.391 -0.619 12.562 1 94 344 ASN B C 1
ATOM 5696 O O . ASN B 1 344 ? 17.891 -1.679 12.945 1 94 344 ASN B O 1
ATOM 5700 N N . PHE B 1 345 ? 17.281 -0.375 11.266 1 90.06 345 PHE B N 1
ATOM 5701 C CA . PHE B 1 345 ? 17.516 -1.331 10.188 1 90.06 345 PHE B CA 1
ATOM 5702 C C . PHE B 1 345 ? 19.016 -1.616 10.047 1 90.06 345 PHE B C 1
ATOM 5704 O O . PHE B 1 345 ? 19.406 -2.654 9.508 1 90.06 345 PHE B O 1
ATOM 5711 N N . ASN B 1 346 ? 19.828 -0.692 10.539 1 90.81 346 ASN B N 1
ATOM 5712 C CA . ASN B 1 346 ? 21.266 -0.902 10.445 1 90.81 346 ASN B CA 1
ATOM 5713 C C . ASN B 1 346 ? 21.859 -1.361 11.773 1 90.81 346 ASN B C 1
ATOM 5715 O O . ASN B 1 346 ? 23.078 -1.367 11.945 1 90.81 346 ASN B O 1
ATOM 5719 N N . GLY B 1 347 ? 21.031 -1.674 12.734 1 91.81 347 GLY B N 1
ATOM 5720 C CA . GLY B 1 347 ? 21.484 -2.213 14.008 1 91.81 347 GLY B CA 1
ATOM 5721 C C . GLY B 1 347 ? 21.75 -1.141 15.047 1 91.81 347 GLY B C 1
ATOM 5722 O O . GLY B 1 347 ? 22.125 -1.448 16.188 1 91.81 347 GLY B O 1
ATOM 5723 N N . GLY B 1 348 ? 21.562 0.108 14.688 1 94.62 348 GLY B N 1
ATOM 5724 C CA . GLY B 1 348 ? 21.719 1.195 15.633 1 94.62 348 GLY B CA 1
ATOM 5725 C C . GLY B 1 348 ? 20.625 1.241 16.688 1 94.62 348 GLY B C 1
ATOM 5726 O O . GLY B 1 348 ? 19.469 0.924 16.391 1 94.62 348 GLY B O 1
ATOM 5727 N N . GLU B 1 349 ? 21.047 1.657 17.891 1 95.94 349 GLU B N 1
ATOM 5728 C CA . GLU B 1 349 ? 20.078 1.777 18.969 1 95.94 349 GLU B CA 1
ATOM 5729 C C . GLU B 1 349 ? 19.641 3.227 19.172 1 95.94 349 GLU B C 1
ATOM 5731 O O . GLU B 1 349 ? 20.484 4.137 19.156 1 95.94 349 GLU B O 1
ATOM 5736 N N . TYR B 1 350 ? 18.406 3.449 19.25 1 94.75 350 TYR B N 1
ATOM 5737 C CA . TYR B 1 350 ? 17.812 4.77 19.422 1 94.75 350 TYR B CA 1
ATOM 5738 C C . TYR B 1 350 ? 16.812 4.77 20.562 1 94.75 350 TYR B C 1
ATOM 5740 O O . TYR B 1 350 ? 15.953 3.891 20.656 1 94.75 350 TYR B O 1
ATOM 5748 N N . GLU B 1 351 ? 16.969 5.695 21.406 1 93.19 351 GLU B N 1
ATOM 5749 C CA . GLU B 1 351 ? 16.062 5.828 22.547 1 93.19 351 GLU B CA 1
ATOM 5750 C C . GLU B 1 351 ? 15.078 6.973 22.328 1 93.19 351 GLU B C 1
ATOM 5752 O O . GLU B 1 351 ? 15.477 8.094 22.016 1 93.19 351 GLU B O 1
ATOM 5757 N N . VAL B 1 352 ? 13.828 6.637 22.422 1 91 352 VAL B N 1
ATOM 5758 C CA . VAL B 1 352 ? 12.766 7.621 22.266 1 91 352 VAL B CA 1
ATOM 5759 C C . VAL B 1 352 ? 12.078 7.855 23.609 1 91 352 VAL B C 1
ATOM 5761 O O . VAL B 1 352 ? 11.492 6.934 24.172 1 91 352 VAL B O 1
ATOM 5764 N N . THR B 1 353 ? 12.102 9.047 24.047 1 88.56 353 THR B N 1
ATOM 5765 C CA . THR B 1 353 ? 11.484 9.375 25.328 1 88.56 353 THR B CA 1
ATOM 5766 C C . THR B 1 353 ? 9.992 9.648 25.172 1 88.56 353 THR B C 1
ATOM 5768 O O . THR B 1 353 ? 9.57 10.273 24.188 1 88.56 353 THR B O 1
ATOM 5771 N N . HIS B 1 354 ? 9.219 9.078 26.125 1 82.31 354 HIS B N 1
ATOM 5772 C CA . HIS B 1 354 ? 7.781 9.273 26.016 1 82.31 354 HIS B CA 1
ATOM 5773 C C . HIS B 1 354 ? 7.227 10 27.234 1 82.31 354 HIS B C 1
ATOM 5775 O O . HIS B 1 354 ? 7.84 9.984 28.297 1 82.31 354 HIS B O 1
#

Sequence (708 aa):
MSQEDWMWQMQNRITDLATLKNHITLSAEEESVFQAAQEQFSFSITPYYLSLLDPTNPTCPIRKQVLPRSSELVRAENEWEDPLAEQIHMPIKGVTHRYPDRAIWYISHICAVYCRFCTRKRKVSKPTETPNREEWREALEYFRNHTEIKEVILSGGDPLTLSDQHIDYLLGELSAIDHINHLRIHTRYPVTMPMRITDSLCGIFSKYFPLYIVTHFNHPKELTQEVKVAVTKLIQKGNVTLLNQSVLLKDVNDTVEILEELNYKLVRFGIKPYYLHQCDEVYGSSGFVVPIEDGIRLMYDIRGRMSGLTVPNYVKDLTGGGGKVLLGPNYLIEKKESSYLFKNFNGGEYEVTHMSQEDWMWQMQNRITDLATLKNHITLSAEEESVFQAAQEQFSFSITPYYLSLLDPTNPTCPIRKQVLPRSSELVRAENEWEDPLAEQIHMPIKGVTHRYPDRAIWYISHICAVYCRFCTRKRKVSKPTETPNREEWREALEYFRNHTEIKEVILSGGDPLTLSDQHIDYLLGELSAIDHINHLRIHTRYPVTMPMRITDSLCGIFSKYFPLYIVTHFNHPKELTQEVKVAVTKLIQKGNVTLLNQSVLLKDVNDTVEILEELNYKLVRFGIKPYYLHQCDEVYGSSGFVVPIEDGIRLMYDIRGRMSGLTVPNYVKDLTGGGGKVLLGPNYLIEKKESSYLFKNFNGGEYEVTH

Radius of gyration: 25.97 Å; Cα contacts (8 Å, |Δi|>4): 1557; chains: 2; bounding box: 54×78×67 Å

Foldseek 3Di:
DDLLALVVQLVPKDFDDVVLVVQADDDPFLNVCQVVLCVQFTATATPVLSVLFDRYDCLTLSNQFGGDGPLLVDFDPLADAQQQPQVVQDPAQQWGDQDQAEIEGAQAQEANTDTLLDNNRVRHPPRVSHDDPVSLVVVLVVLLVRLSHQEYEYAHRAPLVDDLVVVLVSLVSNLPRVSHNAYEYEGACLQRPLSSLDLSSLQSLLVRPEYEYEHEDAWLSSLDPSSLVSLCCNCVRNVYQAEYEYEQFPSNQLALVGLQNNLVSCVVSRYFYAEHEQRGRHRSNVNTGDPLVSVQVSLLQNPPVDDPRSRYFYWYSGTPNPGIDTDYDDQFDDDDPFWTWGQHSVRDIDIGGD/DDLLALVVQLVPKDFDDVVLVVQADDDPFLNVCQVVLCVQFTATATPVLSVLFDRYDCLTLSNQFGGDGPLLVDFDPLADAQQQPQVVQDPAQQWGDQDQAEIEGAQAQEANTDTLLDNNRVRHPPRVSHDDPVSLVVVLVVLLVRLSHQEYEYAHRAPLVDDLVVVLVSLVSNLPRVSHNAYEYEGACLQRPLSSLDLSSLQSLLVRPEYEYEHEDAWLSSLDPSSLVSLCCNCPRNVYQAEYEYEQFPSNQLALVGLQNNLVSCVVSRYFYAEYEQRGRHRSNVNTGDPLVSVQVSLLQNPPVDDPRSRYFYWYSGTPNPGIDTDYDDQFDDDDPFWTWGQHSVRDIDIGGD

pLDDT: mean 94.53, std 5.54, range [59.28, 98.94]

Solvent-accessible surface area (backbone atoms only — not comparable to full-atom values): 36231 Å² total; per-residue (Å²): 130,53,91,69,30,39,66,43,32,60,72,54,39,45,61,48,69,75,66,43,56,75,72,33,57,70,51,72,63,41,58,73,32,30,64,68,29,34,75,73,39,68,48,33,35,20,56,67,43,53,67,66,34,55,45,73,46,82,75,28,46,61,41,58,39,46,51,52,46,65,60,46,71,47,79,56,89,57,40,27,81,54,33,54,34,53,71,84,27,36,89,46,82,51,31,32,53,79,42,70,28,31,32,40,34,35,60,21,16,45,53,67,50,38,51,55,70,45,73,51,49,84,50,40,72,38,64,88,69,34,58,49,72,68,43,48,51,51,47,51,50,49,57,67,70,37,70,61,32,29,32,48,31,40,20,56,39,18,42,78,72,50,53,64,66,56,50,45,50,54,52,51,58,52,70,67,36,84,57,45,57,47,47,36,36,42,36,44,44,60,57,46,40,26,47,61,59,36,73,68,47,19,54,50,44,43,73,48,72,45,30,37,35,35,35,54,61,55,42,49,82,56,67,41,73,64,29,42,55,27,44,44,42,35,30,57,56,8,38,37,48,43,30,25,38,26,53,42,25,47,78,48,30,72,43,65,68,47,42,50,50,26,26,52,51,34,43,46,51,49,27,36,39,47,34,32,28,50,53,60,46,22,70,30,21,68,76,32,51,55,59,66,70,57,53,29,50,44,49,42,68,42,46,61,53,43,61,72,69,39,51,44,47,36,30,37,65,32,44,72,45,52,44,69,40,70,50,63,65,80,30,70,73,43,79,54,98,54,31,36,34,30,42,37,65,84,66,48,76,36,67,39,56,106,130,54,92,69,30,40,66,44,32,60,73,54,39,44,61,47,69,75,68,44,56,77,72,34,58,71,51,73,63,40,58,72,32,30,65,67,29,34,74,75,40,70,48,32,34,19,55,65,43,52,68,65,34,56,44,73,46,82,76,28,45,61,40,58,40,46,52,53,46,65,58,45,72,47,78,56,90,56,39,27,78,54,34,54,35,53,71,85,26,36,89,46,80,52,30,32,53,79,42,71,29,32,34,39,35,33,60,22,15,45,54,68,50,38,53,57,68,44,71,52,52,83,51,39,72,37,65,87,70,33,56,49,70,68,43,47,51,52,47,52,50,49,58,69,71,37,68,64,33,31,32,47,32,40,21,56,40,17,42,79,72,50,51,65,66,54,50,45,51,53,53,51,57,52,70,68,35,83,56,46,55,46,47,35,38,41,37,46,44,60,60,46,41,25,48,61,59,37,72,69,48,18,53,50,44,43,73,47,71,44,31,37,37,34,34,54,61,56,43,49,81,57,68,41,73,63,28,42,53,27,44,44,42,36,30,56,56,9,38,36,50,42,30,25,39,26,53,42,26,48,77,48,32,73,42,67,68,45,42,48,49,28,26,51,50,34,43,44,51,49,28,35,40,48,34,32,30,49,53,61,45,23,69,30,22,69,76,31,50,56,60,64,70,59,53,29,49,46,49,42,67,42,48,62,52,43,62,72,70,39,51,44,48,37,28,37,65,32,43,73,45,54,43,69,40,72,50,64,66,82,30,72,74,43,79,54,98,55,30,36,34,30,42,37,64,83,68,46,77,36,66,38,57,107

Nearest PDB structures (foldseek):
  2a5h-assembly1_B  TM=9.813E-01  e=1.853E-43  Clostridium subterminale
  1nal-assembly1_3  TM=5.942E-01  e=4.556E-02  Escherichia coli
  5c54-assembly1_D  TM=3.330E-01  e=3.768E-01  Corynebacterium glutamicum ATCC 13032
  5c55-assembly1_A  TM=3.092E-01  e=2.980E-01  Corynebacterium glutamicum ATCC 13032
  5c54-assembly2_G  TM=3.046E-01  e=3.768E-01  Corynebacterium glutamicum ATCC 13032